Protein AF-A0A258CSS2-F1 (afdb_monomer)

Radius of gyration: 30.96 Å; Cα contacts (8 Å, |Δi|>4): 910; chains: 1; bounding box: 70×62×84 Å

Structure (mmCIF, N/CA/C/O backbone):
data_AF-A0A258CSS2-F1
#
_entry.id   AF-A0A258CSS2-F1
#
loop_
_atom_site.group_PDB
_atom_site.id
_atom_site.type_symbol
_atom_site.label_atom_id
_atom_site.label_alt_id
_atom_site.label_comp_id
_atom_site.label_asym_id
_atom_site.label_entity_id
_atom_site.label_seq_id
_atom_site.pdbx_PDB_ins_code
_atom_site.Cartn_x
_atom_site.Cartn_y
_atom_site.Cartn_z
_atom_site.occupancy
_atom_site.B_iso_or_equiv
_atom_site.auth_seq_id
_atom_site.auth_comp_id
_atom_site.auth_asym_id
_atom_site.auth_atom_id
_atom_site.pdbx_PDB_model_num
ATOM 1 N N . MET A 1 1 ? 14.293 -32.560 -35.846 1.00 70.94 1 MET A N 1
ATOM 2 C CA . MET A 1 1 ? 14.831 -32.670 -34.471 1.00 70.94 1 MET A CA 1
ATOM 3 C C . MET A 1 1 ? 15.710 -31.458 -34.259 1.00 70.94 1 MET A C 1
ATOM 5 O O . MET A 1 1 ? 16.370 -31.095 -35.219 1.00 70.94 1 MET A O 1
ATOM 9 N N . VAL A 1 2 ? 15.662 -30.830 -33.081 1.00 81.44 2 VAL A N 1
ATOM 10 C CA . VAL A 1 2 ? 16.501 -29.658 -32.777 1.00 81.44 2 VAL A CA 1
ATOM 11 C C . VAL A 1 2 ? 17.969 -30.075 -32.801 1.00 81.44 2 VAL A C 1
ATOM 13 O O . VAL A 1 2 ? 18.330 -31.043 -32.127 1.00 81.44 2 VAL A O 1
ATOM 16 N N . ASP A 1 3 ? 18.795 -29.369 -33.570 1.00 87.50 3 ASP A N 1
ATOM 17 C CA . ASP A 1 3 ? 20.240 -29.603 -33.603 1.00 87.50 3 ASP A CA 1
ATOM 18 C C . ASP A 1 3 ? 20.940 -28.924 -32.411 1.00 87.50 3 ASP A C 1
ATOM 20 O O . ASP A 1 3 ? 21.277 -27.738 -32.420 1.00 87.50 3 ASP A O 1
ATOM 24 N N . TRP A 1 4 ? 21.147 -29.698 -31.345 1.00 87.75 4 TRP A N 1
ATOM 25 C CA . TRP A 1 4 ? 21.805 -29.227 -30.125 1.00 87.75 4 TRP A CA 1
ATOM 26 C C . TRP A 1 4 ? 23.306 -28.967 -30.295 1.00 87.75 4 TRP A C 1
ATOM 28 O O . TRP A 1 4 ? 23.859 -28.158 -29.548 1.00 87.75 4 TRP A O 1
ATOM 38 N N . ALA A 1 5 ? 23.965 -29.619 -31.259 1.00 88.94 5 ALA A N 1
ATOM 39 C CA . ALA A 1 5 ? 25.383 -29.394 -31.527 1.00 88.94 5 ALA A CA 1
ATOM 40 C C . ALA A 1 5 ? 25.581 -28.009 -32.151 1.00 88.94 5 ALA A C 1
ATOM 42 O O . ALA A 1 5 ? 26.398 -27.227 -31.662 1.00 88.94 5 ALA A O 1
ATOM 43 N N . LEU A 1 6 ? 24.731 -27.650 -33.120 1.00 88.31 6 LEU A N 1
ATOM 44 C CA . LEU A 1 6 ? 24.719 -26.318 -33.723 1.00 88.31 6 LEU A CA 1
ATOM 45 C C . LEU A 1 6 ? 24.495 -25.205 -32.684 1.00 88.31 6 LEU A C 1
ATOM 47 O O . LEU A 1 6 ? 25.146 -24.156 -32.735 1.00 88.31 6 LEU A O 1
ATOM 51 N N . ILE A 1 7 ? 23.591 -25.427 -31.722 1.00 88.00 7 ILE A N 1
ATOM 52 C CA . ILE A 1 7 ? 23.336 -24.483 -30.622 1.00 88.00 7 ILE A CA 1
ATOM 53 C C . ILE A 1 7 ? 24.583 -24.308 -29.747 1.00 88.00 7 ILE A C 1
ATOM 55 O O . ILE A 1 7 ? 24.944 -23.174 -29.424 1.00 88.00 7 ILE A O 1
ATOM 59 N N . ALA A 1 8 ? 25.249 -25.405 -29.378 1.00 89.88 8 ALA A N 1
ATOM 60 C CA . ALA A 1 8 ? 26.449 -25.365 -28.548 1.00 89.88 8 ALA A CA 1
ATOM 61 C C . ALA A 1 8 ? 27.616 -24.656 -29.257 1.00 89.88 8 ALA A C 1
ATOM 63 O O . ALA A 1 8 ? 28.285 -23.817 -28.652 1.00 89.88 8 ALA A O 1
ATOM 64 N N . GLU A 1 9 ? 27.818 -24.929 -30.547 1.00 91.44 9 GLU A N 1
ATOM 65 C CA . GLU A 1 9 ? 28.856 -24.293 -31.367 1.00 91.44 9 GLU A CA 1
ATOM 66 C C . GLU A 1 9 ? 28.601 -22.793 -31.570 1.00 91.44 9 GLU A C 1
ATOM 68 O O . GLU A 1 9 ? 29.524 -21.979 -31.502 1.00 91.44 9 GLU A O 1
ATOM 73 N N . SER A 1 10 ? 27.336 -22.404 -31.752 1.00 91.62 10 SER A N 1
ATOM 74 C CA . SER A 1 10 ? 26.940 -21.005 -31.965 1.00 91.62 10 SER A CA 1
ATOM 75 C C . SER A 1 10 ? 26.830 -20.196 -30.666 1.00 91.62 10 SER A C 1
ATOM 77 O O . SER A 1 10 ? 26.687 -18.971 -30.711 1.00 91.62 10 SER A O 1
ATOM 79 N 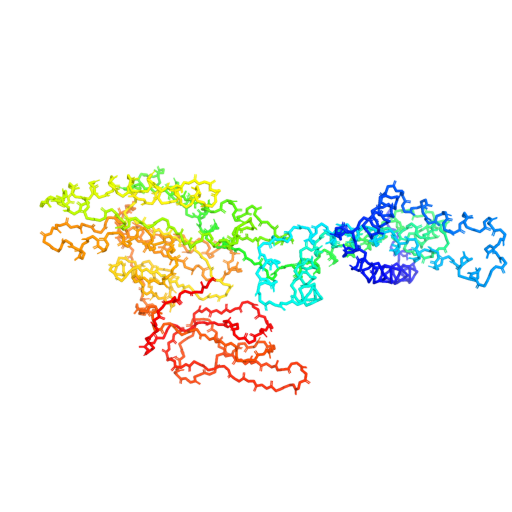N . TRP A 1 11 ? 26.900 -20.839 -29.496 1.00 92.81 11 TRP A N 1
ATOM 80 C CA . TRP A 1 11 ? 26.684 -20.209 -28.189 1.00 92.81 11 TRP A CA 1
ATOM 81 C C . TRP A 1 11 ? 27.532 -18.945 -27.941 1.00 92.81 11 TRP A C 1
ATOM 83 O O . TRP A 1 11 ? 26.968 -17.926 -27.524 1.00 92.81 11 TRP A O 1
ATOM 93 N N . PRO A 1 12 ? 28.847 -18.915 -28.252 1.00 94.25 12 PRO A N 1
ATOM 94 C CA . PRO A 1 12 ? 29.660 -17.711 -28.064 1.00 94.25 12 PRO A CA 1
ATOM 95 C C . PRO A 1 12 ? 29.193 -16.521 -28.916 1.00 94.25 12 PRO A C 1
ATOM 97 O O . PRO A 1 12 ? 29.283 -15.373 -28.474 1.00 94.25 12 PRO A O 1
ATOM 100 N N . LEU A 1 13 ? 28.662 -16.782 -30.118 1.00 93.31 13 LEU A N 1
ATOM 101 C CA . LEU A 1 13 ? 28.122 -15.746 -31.002 1.00 93.31 13 LEU A CA 1
ATOM 102 C C . LEU A 1 13 ? 26.855 -15.129 -30.401 1.00 93.31 13 LEU A C 1
ATOM 104 O O . LEU A 1 13 ? 26.698 -13.905 -30.416 1.00 93.31 13 LEU A O 1
ATOM 108 N N . TYR A 1 14 ? 25.978 -15.952 -29.819 1.00 94.94 14 TYR A N 1
ATOM 109 C CA . TYR A 1 14 ? 24.772 -15.474 -29.139 1.00 94.94 14 TYR A CA 1
ATOM 110 C C . TYR A 1 14 ? 25.089 -14.678 -27.878 1.00 94.94 14 TYR A C 1
ATOM 112 O O . TYR A 1 14 ? 24.485 -13.630 -27.668 1.00 94.94 14 TYR A O 1
ATOM 120 N N . LEU A 1 15 ? 26.072 -15.097 -27.076 1.00 95.06 15 LEU A N 1
ATOM 121 C CA . LEU A 1 15 ? 26.516 -14.314 -25.918 1.00 95.06 15 LEU A CA 1
ATOM 122 C C . LEU A 1 15 ? 27.093 -12.951 -26.326 1.00 95.06 15 LEU A C 1
ATOM 124 O O . LEU A 1 15 ? 26.875 -11.954 -25.634 1.00 95.06 15 LEU A O 1
ATOM 128 N N . ASN A 1 16 ? 27.800 -12.880 -27.458 1.00 95.44 16 ASN A N 1
ATOM 129 C CA . ASN A 1 16 ? 28.275 -11.609 -27.999 1.00 95.44 16 ASN A CA 1
ATOM 130 C C . ASN A 1 16 ? 27.104 -10.722 -28.456 1.00 95.44 16 ASN A C 1
ATOM 132 O O . ASN A 1 16 ? 27.008 -9.574 -28.020 1.00 95.44 16 ASN A O 1
ATOM 136 N N . GLY A 1 17 ? 26.167 -11.272 -29.236 1.00 96.00 17 GLY A N 1
ATOM 137 C CA . GLY A 1 17 ? 24.960 -10.560 -29.666 1.00 96.00 17 GLY A CA 1
ATOM 138 C C . GLY A 1 17 ? 24.104 -10.083 -28.486 1.00 96.00 17 GLY A C 1
ATOM 139 O O . GLY A 1 17 ? 23.606 -8.955 -28.489 1.00 96.00 17 GLY A O 1
ATOM 140 N N . LEU A 1 18 ? 24.001 -10.892 -27.428 1.00 96.00 18 LEU A N 1
ATOM 141 C CA . LEU A 1 18 ? 23.351 -10.536 -26.166 1.00 96.00 18 LEU A CA 1
ATOM 142 C C . LEU A 1 18 ? 24.044 -9.344 -25.507 1.00 96.00 18 LEU A C 1
ATOM 144 O O . LEU A 1 18 ? 23.391 -8.357 -25.176 1.00 96.00 18 LEU A O 1
ATOM 148 N N . LYS A 1 19 ? 25.371 -9.409 -25.353 1.00 96.94 19 LYS A N 1
ATOM 149 C CA . LYS A 1 19 ? 26.171 -8.315 -24.789 1.00 96.94 19 LYS A CA 1
ATOM 150 C C . LYS A 1 19 ? 25.967 -7.019 -25.575 1.00 96.94 19 LYS A C 1
ATOM 152 O O . LYS A 1 19 ? 25.765 -5.973 -24.968 1.00 96.94 19 LYS A O 1
ATOM 157 N N . VAL A 1 20 ? 25.992 -7.087 -26.904 1.00 96.50 20 VAL A N 1
ATOM 158 C CA . VAL A 1 20 ? 25.735 -5.948 -27.798 1.00 96.50 20 VAL A CA 1
ATOM 159 C C . VAL A 1 20 ? 24.340 -5.363 -27.557 1.00 96.50 20 VAL A C 1
ATOM 161 O O . VAL A 1 20 ? 24.218 -4.151 -27.377 1.00 96.50 20 VAL A O 1
ATOM 164 N N . SER A 1 21 ? 23.314 -6.215 -27.481 1.00 96.50 21 SER A N 1
ATOM 165 C CA . SER A 1 21 ? 21.921 -5.809 -27.235 1.00 96.50 21 SER A CA 1
ATOM 166 C C . SER A 1 21 ? 21.770 -5.105 -25.884 1.00 96.50 21 SER A C 1
ATOM 168 O O . SER A 1 21 ? 21.203 -4.017 -25.807 1.00 96.50 21 SER A O 1
ATOM 170 N N . LEU A 1 22 ? 22.336 -5.688 -24.822 1.00 96.38 22 LEU A N 1
ATOM 171 C CA . LEU A 1 22 ? 22.275 -5.142 -23.465 1.00 96.38 22 LEU A CA 1
ATOM 172 C C . LEU A 1 22 ? 23.054 -3.832 -23.330 1.00 96.38 22 LEU A C 1
ATOM 174 O O . LEU A 1 22 ? 22.577 -2.913 -22.670 1.00 96.38 22 LEU A O 1
ATOM 178 N N . ILE A 1 23 ? 24.226 -3.718 -23.968 1.00 97.56 23 ILE A N 1
ATOM 179 C CA . ILE A 1 23 ? 24.985 -2.463 -23.993 1.00 97.56 23 ILE A CA 1
ATOM 180 C C . ILE A 1 23 ? 24.159 -1.385 -24.685 1.00 97.56 23 ILE A C 1
ATOM 182 O O . ILE A 1 23 ? 23.980 -0.327 -24.091 1.00 97.56 23 ILE A O 1
ATOM 186 N N . LEU A 1 24 ? 23.634 -1.659 -25.889 1.00 97.31 24 LEU A N 1
ATOM 187 C CA . LEU A 1 24 ? 22.823 -0.707 -26.650 1.00 97.31 24 LEU A CA 1
ATOM 188 C C . LEU A 1 24 ? 21.601 -0.249 -25.845 1.00 97.31 24 LEU A C 1
ATOM 190 O O . LEU A 1 24 ? 21.369 0.952 -25.717 1.00 97.31 24 LEU A O 1
ATOM 194 N N . MET A 1 25 ? 20.871 -1.192 -25.241 1.00 95.94 25 MET A N 1
ATOM 195 C CA . MET A 1 25 ? 19.752 -0.889 -24.351 1.00 95.94 25 MET A CA 1
ATOM 196 C C . MET A 1 25 ? 20.199 0.015 -23.197 1.00 95.94 25 MET A C 1
ATOM 198 O O . MET A 1 25 ? 19.608 1.073 -22.997 1.00 95.94 25 MET A O 1
ATOM 202 N N . ALA A 1 26 ? 21.245 -0.364 -22.458 1.00 96.50 26 ALA A N 1
ATOM 203 C CA . ALA A 1 26 ? 21.695 0.375 -21.283 1.00 96.50 26 ALA A CA 1
ATOM 204 C C . ALA A 1 26 ? 22.073 1.823 -21.627 1.00 96.50 26 ALA A C 1
ATOM 206 O O . ALA A 1 26 ? 21.590 2.752 -20.979 1.00 96.50 26 ALA A O 1
ATOM 207 N N . ILE A 1 27 ? 22.869 2.038 -22.682 1.00 97.12 27 ILE A N 1
ATOM 208 C CA . ILE A 1 27 ? 23.293 3.390 -23.075 1.00 97.12 27 ILE A CA 1
ATOM 209 C C . ILE A 1 27 ? 22.128 4.243 -23.597 1.00 97.12 27 ILE A C 1
ATOM 211 O O . ILE A 1 27 ? 22.084 5.446 -23.329 1.00 97.12 27 ILE A O 1
ATOM 215 N N . SER A 1 28 ? 21.169 3.648 -24.314 1.00 97.69 28 SER A N 1
ATOM 216 C CA . SER A 1 28 ? 19.998 4.361 -24.836 1.00 97.69 28 SER A CA 1
ATOM 217 C C . SER A 1 28 ? 19.011 4.703 -23.725 1.00 97.69 28 SER A C 1
ATOM 219 O O . SER A 1 28 ? 18.541 5.837 -23.657 1.00 97.69 28 SER A O 1
ATOM 221 N N . VAL A 1 29 ? 18.756 3.773 -22.804 1.00 96.31 29 VAL A N 1
ATOM 222 C CA . VAL A 1 29 ? 17.920 3.996 -21.620 1.00 96.31 29 VAL A CA 1
ATOM 223 C C . VAL A 1 29 ? 18.523 5.089 -20.741 1.00 96.31 29 VAL A C 1
ATOM 225 O O . VAL A 1 29 ? 17.831 6.050 -20.421 1.00 96.31 29 VAL A O 1
ATOM 228 N N . SER A 1 30 ? 19.818 5.022 -20.412 1.00 97.12 30 SER A N 1
ATOM 229 C CA . SER A 1 30 ? 20.465 6.053 -19.590 1.00 97.12 30 SER A CA 1
ATOM 230 C C . SER A 1 30 ? 20.416 7.438 -20.241 1.00 97.12 30 SER A C 1
ATOM 232 O O . SER A 1 30 ? 20.039 8.408 -19.583 1.00 97.12 30 SER A O 1
ATOM 234 N N . ALA A 1 31 ? 20.745 7.542 -21.532 1.00 97.44 31 ALA A N 1
ATOM 235 C CA . ALA A 1 31 ? 20.693 8.814 -22.251 1.00 97.44 31 ALA A CA 1
ATOM 236 C C . ALA A 1 31 ? 19.259 9.360 -22.338 1.00 97.44 31 ALA A C 1
ATOM 238 O O . ALA A 1 31 ? 19.025 10.540 -22.071 1.00 97.44 31 ALA A O 1
ATOM 239 N N . SER A 1 32 ? 18.295 8.494 -22.661 1.00 97.56 32 SER A N 1
ATOM 240 C CA . SER A 1 32 ? 16.892 8.883 -22.776 1.00 97.56 32 SER A CA 1
ATOM 241 C C . SER A 1 32 ? 16.299 9.336 -21.448 1.00 97.56 32 SER A C 1
ATOM 243 O O . SER A 1 32 ? 15.630 10.364 -21.408 1.00 97.56 32 SER A O 1
ATOM 245 N N . PHE A 1 33 ? 16.608 8.646 -20.348 1.00 95.81 33 PHE A N 1
ATOM 246 C CA . PHE A 1 33 ? 16.151 9.020 -19.018 1.00 95.81 33 PHE A CA 1
ATOM 247 C C . PHE A 1 33 ? 16.692 10.396 -18.613 1.00 95.81 33 PHE A C 1
ATOM 249 O O . PHE A 1 33 ? 15.912 11.278 -18.249 1.00 95.81 33 PHE A O 1
ATOM 256 N N . LEU A 1 34 ? 18.004 10.620 -18.763 1.00 96.69 34 LEU A N 1
ATOM 257 C CA . LEU A 1 34 ? 18.642 11.906 -18.453 1.00 96.69 34 LEU A CA 1
ATOM 258 C C . LEU A 1 34 ? 18.058 13.061 -19.273 1.00 96.69 34 LEU A C 1
ATOM 260 O O . LEU A 1 34 ? 17.851 14.148 -18.737 1.00 96.69 34 LEU A O 1
ATOM 264 N N . LEU A 1 35 ? 17.757 12.822 -20.552 1.00 97.62 35 LEU A N 1
ATOM 265 C CA . LEU A 1 35 ? 17.121 13.809 -21.421 1.00 97.62 35 LEU A CA 1
ATOM 266 C C . LEU A 1 35 ? 15.642 14.024 -21.060 1.00 97.62 35 LEU A C 1
ATOM 268 O O . LEU A 1 35 ? 15.139 15.146 -21.112 1.00 97.62 35 LEU A O 1
ATOM 272 N N . SER A 1 36 ? 14.942 12.966 -20.657 1.00 97.56 36 SER A N 1
ATOM 273 C CA . SER A 1 36 ? 13.498 13.004 -20.437 1.00 97.56 36 SER A CA 1
ATOM 274 C C . SER A 1 36 ? 13.079 13.836 -19.228 1.00 97.56 36 SER A C 1
ATOM 276 O O . SER A 1 36 ? 12.019 14.454 -19.279 1.00 97.56 36 SER A O 1
ATOM 278 N N . VAL A 1 37 ? 13.904 13.906 -18.175 1.00 95.12 37 VAL A N 1
ATOM 279 C CA . VAL A 1 37 ? 13.619 14.669 -16.948 1.00 95.12 37 VAL A CA 1
ATOM 280 C C . VAL A 1 37 ? 13.453 16.173 -17.220 1.00 95.12 37 VAL A C 1
ATOM 282 O O . VAL A 1 37 ? 12.381 16.707 -16.919 1.00 95.12 37 VAL A O 1
ATOM 285 N N . PRO A 1 38 ? 14.434 16.894 -17.804 1.00 96.00 38 PRO A N 1
ATOM 286 C CA . PRO A 1 38 ? 14.259 18.311 -18.120 1.00 96.00 38 PRO A CA 1
ATOM 287 C C . PRO A 1 38 ? 13.178 18.542 -19.182 1.00 96.00 38 PRO A C 1
ATOM 289 O O . PRO A 1 38 ? 12.420 19.509 -19.076 1.00 96.00 38 PRO A O 1
ATOM 292 N N . LEU A 1 39 ? 13.045 17.644 -20.166 1.00 97.44 39 LEU A N 1
ATOM 293 C CA . LEU A 1 39 ? 11.984 17.736 -21.169 1.00 97.44 39 LEU A CA 1
ATOM 294 C C . LEU A 1 39 ? 10.593 17.587 -20.545 1.00 97.44 39 LEU A C 1
ATOM 296 O O . LEU A 1 39 ? 9.695 18.340 -20.904 1.00 97.44 39 LEU A O 1
ATOM 300 N N . ALA A 1 40 ? 10.406 16.689 -19.577 1.00 96.19 40 ALA A N 1
ATOM 301 C CA . ALA A 1 40 ? 9.136 16.504 -18.880 1.00 96.19 40 ALA A CA 1
ATOM 302 C C . ALA A 1 40 ? 8.743 17.757 -18.089 1.00 96.19 40 ALA A C 1
ATOM 304 O O . ALA A 1 40 ? 7.594 18.188 -18.162 1.00 96.19 40 ALA A O 1
ATOM 305 N N . ILE A 1 41 ? 9.704 18.395 -17.410 1.00 94.69 41 ILE A N 1
ATOM 306 C CA . ILE A 1 41 ? 9.493 19.676 -16.716 1.00 94.69 41 ILE A CA 1
ATOM 307 C C . ILE A 1 41 ? 9.084 20.770 -17.713 1.00 94.69 41 ILE A C 1
ATOM 309 O O . ILE A 1 41 ? 8.099 21.475 -17.495 1.00 94.69 41 ILE A O 1
ATOM 313 N N . ALA A 1 42 ? 9.798 20.898 -18.836 1.00 96.19 42 ALA A N 1
ATOM 314 C CA . ALA A 1 42 ? 9.450 21.856 -19.886 1.00 96.19 42 ALA A CA 1
ATOM 315 C C . ALA A 1 42 ? 8.066 21.563 -20.493 1.00 96.19 42 ALA A C 1
ATOM 317 O O . ALA A 1 42 ? 7.282 22.477 -20.744 1.00 96.19 42 ALA A O 1
ATOM 318 N N . ARG A 1 43 ? 7.724 20.282 -20.657 1.00 95.94 43 ARG A N 1
ATOM 319 C CA . ARG A 1 43 ? 6.467 19.795 -21.234 1.00 95.94 43 ARG A CA 1
ATOM 320 C C . ARG A 1 43 ? 5.238 20.064 -20.361 1.00 95.94 43 ARG A C 1
ATOM 322 O O . ARG A 1 43 ? 4.136 20.183 -20.909 1.00 95.94 43 ARG A O 1
ATOM 329 N N . VAL A 1 44 ? 5.403 20.148 -19.039 1.00 92.88 44 VAL A N 1
ATOM 330 C CA . VAL A 1 44 ? 4.345 20.549 -18.088 1.00 92.88 44 VAL A CA 1
ATOM 331 C C . VAL A 1 44 ? 4.368 22.041 -17.753 1.00 92.88 44 VAL A C 1
ATOM 333 O O . VAL A 1 44 ? 3.494 22.519 -17.035 1.00 92.88 44 VAL A O 1
ATOM 336 N N . SER A 1 45 ? 5.343 22.789 -18.275 1.00 92.06 45 SER A N 1
ATOM 337 C CA . SER A 1 45 ? 5.443 24.226 -18.045 1.00 92.06 45 SER A CA 1
ATOM 338 C C . SER A 1 45 ? 4.228 24.970 -18.615 1.00 92.06 45 SER A C 1
ATOM 340 O O . SER A 1 45 ? 3.812 24.686 -19.744 1.00 92.06 45 SER A O 1
ATOM 342 N N . PRO A 1 46 ? 3.698 25.980 -17.899 1.00 87.75 46 PRO A N 1
ATOM 343 C CA . PRO A 1 46 ? 2.662 26.855 -18.439 1.00 87.75 46 PRO A CA 1
ATOM 344 C C . PRO A 1 46 ? 3.180 27.741 -19.583 1.00 87.75 46 PRO A C 1
ATOM 346 O O . PRO A 1 46 ? 2.380 28.280 -20.343 1.00 87.75 46 PRO A O 1
ATOM 349 N N . ASN A 1 47 ? 4.503 27.900 -19.738 1.00 93.81 47 ASN A N 1
ATOM 350 C CA . ASN A 1 47 ? 5.074 28.713 -20.808 1.00 93.81 47 ASN A CA 1
ATOM 351 C C . ASN A 1 47 ? 5.002 27.968 -22.160 1.00 93.81 47 ASN A C 1
ATOM 353 O O . ASN A 1 47 ? 5.701 26.962 -22.335 1.00 93.81 47 ASN A O 1
ATOM 357 N N . PRO A 1 48 ? 4.238 28.470 -23.151 1.00 93.56 48 PRO A N 1
ATOM 358 C CA . PRO A 1 48 ? 4.088 27.810 -24.446 1.00 93.56 48 PRO A CA 1
ATOM 359 C C . PRO A 1 48 ? 5.389 27.745 -25.252 1.00 93.56 48 PRO A C 1
ATOM 361 O O . PRO A 1 48 ? 5.531 26.849 -26.078 1.00 93.56 48 PRO A O 1
ATOM 364 N N . LEU A 1 49 ? 6.347 28.649 -25.017 1.00 96.12 49 LEU A N 1
ATOM 365 C CA . LEU A 1 49 ? 7.655 28.611 -25.680 1.00 96.12 49 LEU A CA 1
ATOM 366 C C . LEU A 1 49 ? 8.515 27.433 -25.203 1.00 96.12 49 LEU A C 1
ATOM 368 O O . LEU A 1 49 ? 9.399 27.000 -25.932 1.00 96.12 49 LEU A O 1
ATOM 372 N N . LEU A 1 50 ? 8.246 26.900 -24.006 1.00 94.56 50 LEU A N 1
ATOM 373 C CA . LEU A 1 50 ? 8.918 25.713 -23.475 1.00 94.56 50 LEU A CA 1
ATOM 374 C C . LEU A 1 50 ? 8.124 24.439 -23.771 1.00 94.56 50 LEU A C 1
ATOM 376 O O . LEU A 1 50 ? 8.699 23.438 -24.190 1.00 94.56 50 LEU A O 1
ATOM 380 N N . SER A 1 51 ? 6.801 24.464 -23.592 1.00 95.75 51 SER A N 1
ATOM 381 C CA . SER A 1 51 ? 5.981 23.255 -23.696 1.00 95.75 51 SER A CA 1
ATOM 382 C C . SER A 1 51 ? 5.662 22.843 -25.135 1.00 95.75 51 SER A C 1
ATOM 384 O O . SER A 1 51 ? 5.637 21.642 -25.415 1.00 95.75 51 SER A O 1
ATOM 386 N N . LYS A 1 52 ? 5.455 23.792 -26.064 1.00 96.75 52 LYS A N 1
ATOM 387 C CA . LYS A 1 52 ? 5.100 23.481 -27.462 1.00 96.75 52 LYS A CA 1
ATOM 388 C C . LYS A 1 52 ? 6.230 22.808 -28.249 1.00 96.75 52 LYS A C 1
ATOM 390 O O . LYS A 1 52 ? 5.920 21.840 -28.939 1.00 96.75 52 LYS A O 1
ATOM 395 N N . PRO A 1 53 ? 7.507 23.236 -28.164 1.00 98.00 53 PRO A N 1
ATOM 396 C CA . PRO A 1 53 ? 8.586 22.541 -28.867 1.00 98.00 53 PRO A CA 1
ATOM 397 C C . PRO A 1 53 ? 8.753 21.098 -28.393 1.00 98.00 53 PRO A C 1
ATOM 399 O O . PRO A 1 53 ? 8.884 20.197 -29.218 1.00 98.00 53 PRO A O 1
ATOM 402 N N . VAL A 1 54 ? 8.672 20.863 -27.076 1.00 98.12 54 VAL A N 1
ATOM 403 C CA . VAL A 1 54 ? 8.754 19.505 -26.523 1.00 98.12 54 VAL A CA 1
ATOM 404 C C . VAL A 1 54 ? 7.556 18.674 -26.962 1.00 98.12 54 VAL A C 1
ATOM 406 O O . VAL A 1 54 ? 7.752 17.553 -27.407 1.00 98.12 54 VAL A O 1
ATOM 409 N N . PHE A 1 55 ? 6.339 19.228 -26.918 1.00 97.25 55 PHE A N 1
ATOM 410 C CA . PHE A 1 55 ? 5.146 18.563 -27.446 1.00 97.25 55 PHE A CA 1
ATOM 411 C C . PHE A 1 55 ? 5.295 18.186 -28.924 1.00 97.25 55 PHE A C 1
ATOM 413 O O . PHE A 1 55 ? 4.965 17.068 -29.296 1.00 97.25 55 PHE A O 1
ATOM 420 N N . LEU A 1 56 ? 5.793 19.091 -29.770 1.00 97.94 56 LEU A N 1
ATOM 421 C CA . LEU A 1 56 ? 5.975 18.814 -31.194 1.00 97.94 56 LEU A CA 1
ATOM 422 C C . LEU A 1 56 ? 6.991 17.685 -31.414 1.00 97.94 56 LEU A C 1
ATOM 424 O O . LEU A 1 56 ? 6.725 16.763 -32.182 1.00 97.94 56 LEU A O 1
ATOM 428 N N . TYR A 1 57 ? 8.123 17.731 -30.708 1.00 98.00 57 TYR A N 1
ATOM 429 C CA . TYR A 1 57 ? 9.121 16.663 -30.723 1.00 98.00 57 TYR A CA 1
ATOM 430 C C . TYR A 1 57 ? 8.519 15.321 -30.282 1.00 98.00 57 TYR A C 1
ATOM 432 O O . TYR A 1 57 ? 8.617 14.341 -31.022 1.00 98.00 57 TYR A O 1
ATOM 440 N N . THR A 1 58 ? 7.856 15.267 -29.120 1.00 96.94 58 THR A N 1
ATOM 441 C CA . THR A 1 58 ? 7.292 14.013 -28.606 1.00 96.94 58 THR A CA 1
ATOM 442 C C . THR A 1 58 ? 6.180 13.486 -29.506 1.00 96.94 58 THR A C 1
ATOM 444 O O . THR A 1 58 ? 6.108 12.281 -29.732 1.00 96.94 58 THR A O 1
ATOM 447 N N . TYR A 1 59 ? 5.359 14.368 -30.077 1.00 95.44 59 TYR A N 1
ATOM 448 C CA . TYR A 1 59 ? 4.292 14.014 -31.009 1.00 95.44 59 TYR A CA 1
ATOM 449 C C . TYR A 1 59 ? 4.836 13.380 -32.296 1.00 95.44 59 TYR A C 1
ATOM 451 O O . TYR A 1 59 ? 4.396 12.300 -32.684 1.00 95.44 59 TYR A O 1
ATOM 459 N N . VAL A 1 60 ? 5.829 14.007 -32.935 1.00 97.38 60 VAL A N 1
ATOM 460 C CA . VAL A 1 60 ? 6.418 13.502 -34.187 1.00 97.38 60 VAL A CA 1
ATOM 461 C C . VAL A 1 60 ? 7.167 12.189 -33.963 1.00 97.38 60 VAL A C 1
ATOM 463 O O . VAL A 1 60 ? 6.995 11.238 -34.729 1.00 97.38 60 VAL A O 1
ATOM 466 N N . ILE A 1 61 ? 7.975 12.104 -32.905 1.00 97.06 61 ILE A N 1
ATOM 467 C CA . ILE A 1 61 ? 8.772 10.906 -32.625 1.00 97.06 61 ILE A CA 1
ATOM 468 C C . ILE A 1 61 ? 7.891 9.729 -32.200 1.00 97.06 61 ILE A C 1
ATOM 470 O O . ILE A 1 61 ? 8.090 8.623 -32.688 1.00 97.06 61 ILE A O 1
ATOM 474 N N . ARG A 1 62 ? 6.873 9.933 -31.357 1.00 94.50 62 ARG A N 1
ATOM 475 C CA . ARG A 1 62 ? 5.948 8.844 -30.989 1.00 94.50 62 ARG A CA 1
ATOM 476 C C . ARG A 1 62 ? 4.987 8.467 -32.121 1.00 94.50 62 ARG A C 1
ATOM 478 O O . ARG A 1 62 ? 4.437 7.371 -32.106 1.00 94.50 62 ARG A O 1
ATOM 485 N N . GLY A 1 63 ? 4.775 9.366 -33.084 1.00 93.81 63 GLY A N 1
ATOM 486 C CA . GLY A 1 63 ? 3.947 9.137 -34.270 1.00 93.81 63 GLY A CA 1
ATOM 487 C C . GLY A 1 63 ? 4.670 8.448 -35.432 1.00 93.81 63 GLY A C 1
ATOM 488 O O . GLY A 1 63 ? 4.030 8.136 -36.433 1.00 93.81 63 GLY A O 1
ATOM 489 N N . THR A 1 64 ? 5.984 8.210 -35.334 1.00 95.88 64 THR A N 1
ATOM 490 C CA . THR A 1 64 ? 6.784 7.596 -36.406 1.00 95.88 64 THR A CA 1
ATOM 491 C C . THR A 1 64 ? 7.450 6.297 -35.936 1.00 95.88 64 THR A C 1
ATOM 493 O O . THR A 1 64 ? 7.968 6.247 -34.822 1.00 95.88 64 THR A O 1
ATOM 496 N N . PRO A 1 65 ? 7.480 5.225 -36.754 1.00 96.31 65 PRO A N 1
ATOM 497 C CA . PRO A 1 65 ? 8.124 3.973 -36.358 1.00 96.31 65 PRO A CA 1
ATOM 498 C C . PRO A 1 65 ? 9.630 4.138 -36.115 1.00 96.31 65 PRO A C 1
ATOM 500 O O . PRO A 1 65 ? 10.329 4.744 -36.930 1.00 96.31 65 PRO A O 1
ATOM 503 N N . LEU A 1 66 ? 10.156 3.517 -35.053 1.00 96.44 66 LEU A N 1
ATOM 504 C CA . LEU A 1 66 ? 11.585 3.569 -34.710 1.00 96.44 66 LEU A CA 1
ATOM 505 C C . LEU A 1 66 ? 12.493 3.069 -35.848 1.00 96.44 66 LEU A C 1
ATOM 507 O O . LEU A 1 66 ? 13.542 3.655 -36.094 1.00 96.44 66 LEU A O 1
ATOM 511 N N . LEU A 1 67 ? 12.079 2.038 -36.594 1.00 96.50 67 LEU A N 1
ATOM 512 C CA . LEU A 1 67 ? 12.826 1.560 -37.766 1.00 96.50 67 LEU A CA 1
ATOM 513 C C . LEU A 1 67 ? 12.995 2.660 -38.827 1.00 96.50 67 LEU A C 1
ATOM 515 O O . LEU A 1 67 ? 14.081 2.831 -39.376 1.00 96.50 67 LEU A O 1
ATOM 519 N N . VAL A 1 68 ? 11.937 3.432 -39.090 1.00 97.06 68 VAL A N 1
ATOM 520 C CA . VAL A 1 68 ? 11.985 4.547 -40.047 1.00 97.06 68 VAL A CA 1
ATOM 521 C C . VAL A 1 68 ? 12.896 5.650 -39.517 1.00 97.06 68 VAL A C 1
ATOM 523 O O . VAL A 1 68 ? 13.723 6.158 -40.267 1.00 97.06 68 VAL A O 1
ATOM 526 N N . GLN A 1 69 ? 12.809 5.984 -38.226 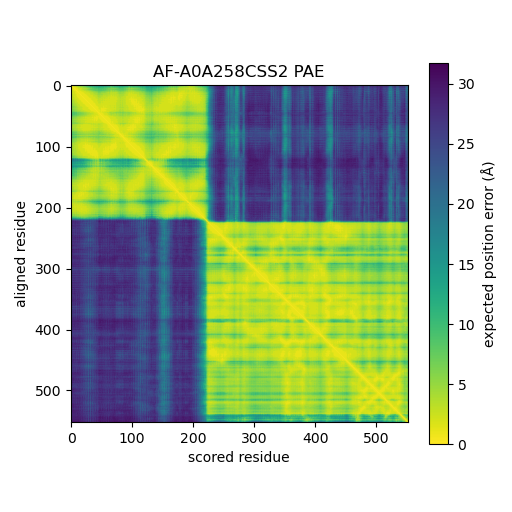1.00 97.31 69 GLN A N 1
ATOM 527 C CA . GLN A 1 69 ? 13.712 6.958 -37.597 1.00 97.31 69 GLN A CA 1
ATOM 528 C C . GLN A 1 69 ? 15.177 6.530 -37.729 1.00 97.31 69 GLN A C 1
ATOM 530 O O . GLN A 1 69 ? 16.025 7.334 -38.113 1.00 97.31 69 GLN A O 1
ATOM 535 N N . LEU A 1 70 ? 15.466 5.252 -37.484 1.00 97.50 70 LEU A N 1
ATOM 536 C CA . LEU A 1 70 ? 16.800 4.687 -37.621 1.00 97.50 70 LEU A CA 1
ATOM 537 C C . LEU A 1 70 ? 17.323 4.787 -39.060 1.00 97.50 70 LEU A C 1
ATOM 539 O O . LEU A 1 70 ? 18.457 5.214 -39.272 1.00 97.50 70 LEU A O 1
ATOM 543 N N . TYR A 1 71 ? 16.501 4.448 -40.054 1.00 97.25 71 TYR A N 1
ATOM 544 C CA . TYR A 1 71 ? 16.865 4.593 -41.466 1.00 97.25 71 TYR A CA 1
ATOM 545 C C . TYR A 1 71 ? 17.064 6.044 -41.881 1.00 97.25 71 TYR A C 1
ATOM 547 O O . TYR A 1 71 ? 18.014 6.343 -42.602 1.00 97.25 71 TYR A O 1
ATOM 555 N N . MET A 1 72 ? 16.219 6.958 -41.411 1.00 96.31 72 MET A N 1
ATOM 556 C CA . MET A 1 72 ? 16.383 8.381 -41.692 1.00 96.31 72 MET A CA 1
ATOM 557 C C . MET A 1 72 ? 17.693 8.914 -41.111 1.00 96.31 72 MET A C 1
ATOM 559 O O . MET A 1 72 ? 18.395 9.653 -41.795 1.00 96.31 72 MET A O 1
ATOM 563 N N . ILE A 1 73 ? 18.062 8.501 -39.897 1.00 96.38 73 ILE A N 1
ATOM 564 C CA . ILE A 1 73 ? 19.318 8.921 -39.265 1.00 96.38 73 ILE A CA 1
ATOM 565 C C . ILE A 1 73 ? 20.531 8.289 -39.958 1.00 96.38 73 ILE A C 1
ATOM 567 O O . ILE A 1 73 ? 21.508 8.987 -40.207 1.00 96.38 73 ILE A O 1
ATOM 571 N N . TYR A 1 74 ? 20.489 6.995 -40.287 1.00 95.62 74 TYR A N 1
ATOM 572 C CA . TYR A 1 74 ? 21.651 6.296 -40.844 1.00 95.62 74 TYR A CA 1
ATOM 573 C C . TYR A 1 74 ? 21.813 6.484 -42.361 1.00 95.62 74 TYR A C 1
ATOM 575 O O . TYR A 1 74 ? 22.886 6.854 -42.830 1.00 95.62 74 TYR A O 1
ATOM 583 N N . PHE A 1 75 ? 20.754 6.261 -43.143 1.00 94.44 75 PHE A N 1
ATOM 584 C CA . PHE A 1 75 ? 20.789 6.354 -44.608 1.00 94.44 75 PHE A CA 1
ATOM 585 C C . PHE A 1 75 ? 20.341 7.721 -45.132 1.00 94.44 75 PHE A C 1
ATOM 587 O O . PHE A 1 75 ? 20.910 8.220 -46.102 1.00 94.44 75 PHE A O 1
ATOM 594 N N . GLY A 1 76 ? 19.323 8.321 -44.508 1.00 94.12 76 GLY A N 1
ATOM 595 C CA . GLY A 1 76 ? 18.740 9.590 -44.952 1.00 94.12 76 GLY A CA 1
ATOM 596 C C . GLY A 1 76 ? 19.693 10.768 -44.765 1.00 94.12 76 GLY A C 1
ATOM 597 O O . GLY A 1 76 ? 19.979 11.488 -45.719 1.00 94.12 76 GLY A O 1
ATOM 598 N N . LEU A 1 77 ? 20.249 10.937 -43.561 1.00 92.75 77 LEU A N 1
ATOM 599 C CA . LEU A 1 77 ? 21.183 12.029 -43.268 1.00 92.75 77 LEU A CA 1
ATOM 600 C C . LEU A 1 77 ? 22.470 11.952 -44.104 1.00 92.75 77 LEU A C 1
ATOM 602 O O . LEU A 1 77 ? 23.022 12.986 -44.474 1.00 92.75 77 LEU A O 1
ATOM 606 N N . ALA A 1 78 ? 22.906 10.745 -44.471 1.00 91.81 78 ALA A N 1
ATOM 607 C CA . ALA A 1 78 ? 24.064 10.531 -45.337 1.00 91.81 78 ALA A CA 1
ATOM 608 C C . ALA A 1 78 ? 23.901 11.118 -46.754 1.00 91.81 78 ALA A C 1
ATOM 610 O O . ALA A 1 78 ? 24.903 11.342 -47.432 1.00 91.81 78 ALA A O 1
ATOM 611 N N . GLN A 1 79 ? 22.671 11.399 -47.204 1.00 94.00 79 GLN A N 1
ATOM 612 C CA . GLN A 1 79 ? 22.420 12.007 -48.517 1.00 94.00 79 GLN A CA 1
ATOM 613 C C . GLN A 1 79 ? 22.806 13.493 -48.569 1.00 94.00 79 GLN A C 1
ATOM 615 O O . GLN A 1 79 ? 23.034 14.034 -49.650 1.00 94.00 79 GLN A O 1
ATOM 620 N N . PHE A 1 80 ? 22.912 14.169 -47.421 1.00 94.44 80 PHE A N 1
ATOM 621 C CA . PHE A 1 80 ? 23.217 15.595 -47.377 1.00 94.44 80 PHE A CA 1
ATOM 622 C C . PHE A 1 80 ? 24.725 15.858 -47.410 1.00 94.44 80 PHE A C 1
ATOM 624 O O . PHE A 1 80 ? 25.465 15.484 -46.502 1.00 94.44 80 PHE A O 1
ATOM 631 N N . GLU A 1 81 ? 25.180 16.556 -48.449 1.00 93.62 81 GLU A N 1
ATOM 632 C CA . GLU A 1 81 ? 26.596 16.880 -48.660 1.00 93.62 81 GLU A CA 1
ATOM 633 C C . GLU A 1 81 ? 27.203 17.714 -47.530 1.00 93.62 81 GLU A C 1
ATOM 635 O O . GLU A 1 81 ? 28.255 17.359 -47.005 1.00 93.62 81 GLU A O 1
ATOM 640 N N . TRP A 1 82 ? 26.479 18.734 -47.060 1.00 95.19 82 TRP A N 1
ATOM 641 C CA . TRP A 1 82 ? 26.930 19.584 -45.956 1.00 95.19 82 TRP A CA 1
ATOM 642 C C . TRP A 1 82 ? 27.219 18.790 -44.673 1.00 95.19 82 TRP A C 1
ATOM 644 O O . TRP A 1 82 ? 28.097 19.168 -43.900 1.00 95.19 82 TRP A O 1
ATOM 654 N N . LEU A 1 83 ? 26.505 17.680 -44.433 1.00 93.50 83 LEU A N 1
ATOM 655 C CA . LEU A 1 83 ? 26.755 16.824 -43.276 1.00 93.50 83 LEU A CA 1
ATOM 656 C C . LEU A 1 83 ? 27.978 15.937 -43.509 1.00 93.50 83 LEU A C 1
ATOM 658 O O . LEU A 1 83 ? 28.778 15.780 -42.587 1.00 93.50 83 LEU A O 1
ATOM 662 N N . ARG A 1 84 ? 28.144 15.394 -44.723 1.00 93.75 84 ARG A N 1
ATOM 663 C CA . ARG A 1 84 ? 29.295 14.557 -45.106 1.00 93.75 84 ARG A CA 1
ATOM 664 C C . ARG A 1 84 ? 30.625 15.305 -45.014 1.00 93.75 84 ARG A C 1
ATOM 666 O O . ARG A 1 84 ? 31.638 14.701 -44.674 1.00 93.75 84 ARG A O 1
ATOM 673 N N . GLU A 1 85 ? 30.612 16.603 -45.286 1.00 94.69 85 GLU A N 1
ATOM 674 C CA . GLU A 1 85 ? 31.793 17.470 -45.195 1.00 94.69 85 GLU A CA 1
ATOM 675 C C . GLU A 1 85 ? 32.008 18.051 -43.789 1.00 94.69 85 GLU A C 1
ATOM 677 O O . GLU A 1 85 ? 33.058 18.622 -43.494 1.00 94.69 85 GLU A O 1
ATOM 682 N N . SER A 1 86 ? 31.033 17.894 -42.890 1.00 95.50 86 SER A N 1
ATOM 683 C CA . SER A 1 86 ? 31.115 18.428 -41.532 1.00 95.50 86 SER A CA 1
ATOM 684 C C . SER A 1 86 ? 32.018 17.597 -40.614 1.00 95.50 86 SER A C 1
ATOM 686 O O . SER A 1 86 ? 32.193 16.386 -40.778 1.00 95.50 86 SER A O 1
ATOM 688 N N . ALA A 1 87 ? 32.480 18.225 -39.530 1.00 94.94 87 ALA A N 1
ATOM 689 C CA . ALA A 1 87 ? 33.198 17.543 -38.452 1.00 94.94 87 ALA A CA 1
ATOM 690 C C . ALA A 1 87 ? 32.369 16.451 -37.741 1.00 94.94 87 ALA A C 1
ATOM 692 O O . ALA A 1 87 ? 32.936 15.609 -37.047 1.00 94.94 87 ALA A O 1
ATOM 693 N N . ALA A 1 88 ? 31.040 16.439 -37.906 1.00 93.62 88 ALA A N 1
ATOM 694 C CA . ALA A 1 88 ? 30.158 15.437 -37.311 1.00 93.62 88 ALA A CA 1
ATOM 695 C C . ALA A 1 88 ? 30.054 14.150 -38.150 1.00 93.62 88 ALA A C 1
ATOM 697 O O . ALA A 1 88 ? 29.583 13.130 -37.643 1.00 93.62 88 ALA A O 1
ATOM 698 N N . TRP A 1 89 ? 30.511 14.155 -39.409 1.00 95.00 89 TRP A N 1
ATOM 699 C CA . TRP A 1 89 ? 30.399 13.002 -40.306 1.00 95.00 89 TRP A CA 1
ATOM 700 C C . TRP A 1 89 ? 30.950 11.682 -39.739 1.00 95.00 89 TRP A C 1
ATOM 702 O O . TRP A 1 89 ? 30.284 10.659 -39.912 1.00 95.00 89 TRP A O 1
ATOM 712 N N . PRO A 1 90 ? 32.090 11.648 -39.010 1.00 95.44 90 PRO A N 1
ATOM 713 C CA . PRO A 1 90 ? 32.583 10.417 -38.390 1.00 95.44 90 PRO A CA 1
ATOM 714 C C . PRO A 1 90 ? 31.577 9.745 -37.444 1.00 95.44 90 PRO A C 1
ATOM 716 O O . PRO A 1 90 ? 31.588 8.520 -37.327 1.00 95.44 90 PRO A O 1
ATOM 719 N N . LEU A 1 91 ? 30.694 10.524 -36.809 1.00 94.56 91 LEU A N 1
ATOM 720 C CA . LEU A 1 91 ? 29.615 10.013 -35.966 1.00 94.56 91 LEU A CA 1
ATOM 721 C C . LEU A 1 91 ? 28.459 9.482 -36.823 1.00 94.56 91 LEU A C 1
ATOM 723 O O . LEU A 1 91 ? 28.052 8.340 -36.657 1.00 94.56 91 LEU A O 1
ATOM 727 N N . PHE A 1 92 ? 27.972 10.263 -37.791 1.00 93.94 92 PHE A N 1
ATOM 728 C CA . PHE A 1 92 ? 26.791 9.901 -38.593 1.00 93.94 92 PHE A CA 1
ATOM 729 C C . PHE A 1 92 ? 27.030 8.794 -39.631 1.00 93.94 92 PHE A C 1
ATOM 731 O O . PHE A 1 92 ? 26.083 8.146 -40.068 1.00 93.94 92 PHE A O 1
ATOM 738 N N . ARG A 1 93 ? 28.287 8.509 -39.989 1.00 93.19 93 ARG A N 1
ATOM 739 C CA . ARG A 1 93 ? 28.638 7.307 -40.767 1.00 93.19 93 ARG A CA 1
ATOM 740 C C . ARG A 1 93 ? 28.740 6.038 -39.913 1.00 93.19 93 ARG A C 1
ATOM 742 O O . ARG A 1 93 ? 28.832 4.939 -40.459 1.00 93.19 93 ARG A O 1
ATOM 749 N N . ASN A 1 94 ? 28.796 6.173 -38.586 1.00 95.69 94 ASN A N 1
ATOM 750 C CA . ASN A 1 94 ? 28.959 5.061 -37.661 1.00 95.69 94 ASN A CA 1
ATOM 751 C C . ASN A 1 94 ? 27.585 4.501 -37.257 1.00 95.69 94 ASN A C 1
ATOM 753 O O . ASN A 1 94 ? 26.780 5.180 -36.621 1.00 95.69 94 ASN A O 1
ATOM 757 N N . ALA A 1 95 ? 27.338 3.232 -37.589 1.00 95.19 95 ALA A N 1
ATOM 758 C CA . ALA A 1 95 ? 26.073 2.556 -37.304 1.00 95.19 95 ALA A CA 1
ATOM 759 C C . ALA A 1 95 ? 25.696 2.560 -35.814 1.00 95.19 95 ALA A C 1
ATOM 761 O O . ALA A 1 95 ? 24.529 2.758 -35.483 1.00 95.19 95 ALA A O 1
ATOM 762 N N . TRP A 1 96 ? 26.673 2.389 -34.916 1.00 96.81 96 TRP A N 1
ATOM 763 C CA . TRP A 1 96 ? 26.448 2.394 -33.469 1.00 96.81 96 TRP A CA 1
ATOM 764 C C . TRP A 1 96 ? 25.961 3.740 -32.964 1.00 96.81 96 TRP A C 1
ATOM 766 O O . TRP A 1 96 ? 25.014 3.788 -32.182 1.00 96.81 96 TRP A O 1
ATOM 776 N N . PHE A 1 97 ? 26.577 4.828 -33.428 1.00 96.75 97 PHE A N 1
ATOM 777 C CA . PHE A 1 97 ? 26.144 6.168 -33.055 1.00 96.75 97 PHE A CA 1
ATOM 778 C C . PHE A 1 97 ? 24.723 6.442 -33.558 1.00 96.75 97 PHE A C 1
ATOM 780 O O . PHE A 1 97 ? 23.883 6.899 -32.788 1.00 96.75 97 PHE A O 1
ATOM 787 N N . CYS A 1 98 ? 24.428 6.101 -34.815 1.00 97.38 98 CYS A N 1
ATOM 788 C CA . CYS A 1 98 ? 23.102 6.302 -35.398 1.00 97.38 98 CYS A CA 1
ATOM 789 C C . CYS A 1 98 ? 22.017 5.469 -34.701 1.00 97.38 98 CYS A C 1
ATOM 791 O O . CYS A 1 98 ? 20.935 5.991 -34.430 1.00 97.38 98 CYS A O 1
ATOM 793 N N . ALA A 1 99 ? 22.307 4.208 -34.360 1.00 97.62 99 ALA A N 1
ATOM 794 C CA . ALA A 1 99 ? 21.396 3.364 -33.594 1.00 97.62 99 ALA A CA 1
ATOM 795 C C . ALA A 1 99 ? 21.169 3.912 -32.185 1.00 97.62 99 ALA A C 1
ATOM 797 O O . ALA A 1 99 ? 20.027 4.141 -31.800 1.00 97.62 99 ALA A O 1
ATOM 798 N N . TRP A 1 100 ? 22.235 4.205 -31.439 1.00 97.56 100 TRP A N 1
ATOM 799 C CA . TRP A 1 100 ? 22.108 4.800 -30.111 1.00 97.56 100 TRP A CA 1
ATOM 800 C C . TRP A 1 100 ? 21.290 6.096 -30.143 1.00 97.56 100 TRP A C 1
ATOM 802 O O . TRP A 1 100 ? 20.379 6.247 -29.330 1.00 97.56 100 TRP A O 1
ATOM 812 N N . LEU A 1 101 ? 21.567 6.990 -31.099 1.00 97.81 101 LEU A N 1
ATOM 813 C CA . LEU A 1 101 ? 20.879 8.271 -31.239 1.00 97.81 101 LEU A CA 1
ATOM 814 C C . LEU A 1 101 ? 19.387 8.082 -31.535 1.00 97.81 101 LEU A C 1
ATOM 816 O O . LEU A 1 101 ? 18.556 8.692 -30.864 1.00 97.81 101 LEU A O 1
ATOM 820 N N . ALA A 1 102 ? 19.037 7.218 -32.494 1.00 98.00 102 ALA A N 1
ATOM 821 C CA . ALA A 1 102 ? 17.645 6.923 -32.828 1.00 98.00 102 AL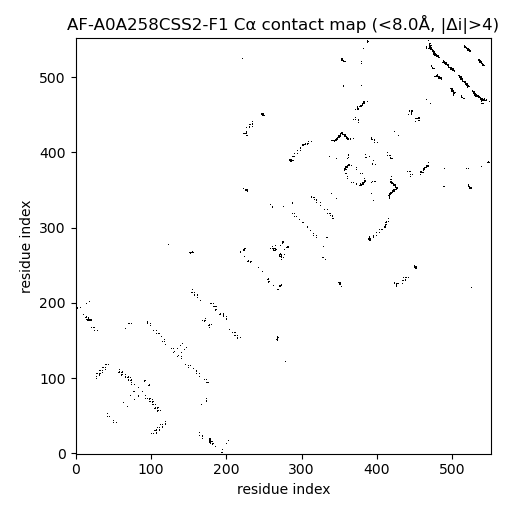A A CA 1
ATOM 822 C C . ALA A 1 102 ? 16.881 6.380 -31.611 1.00 98.00 102 ALA A C 1
ATOM 824 O O . ALA A 1 102 ? 15.807 6.870 -31.273 1.00 98.00 102 ALA A O 1
ATOM 825 N N . PHE A 1 103 ? 17.470 5.411 -30.910 1.00 98.00 103 PHE A N 1
ATOM 826 C CA . PHE A 1 103 ? 16.859 4.764 -29.753 1.00 98.00 103 PHE A CA 1
ATOM 827 C C . PHE A 1 103 ? 16.746 5.713 -28.559 1.00 98.00 103 PHE A C 1
ATOM 829 O O . PHE A 1 103 ? 15.710 5.752 -27.901 1.00 98.00 103 PHE A O 1
ATOM 836 N N . ALA A 1 104 ? 17.786 6.507 -28.291 1.00 98.00 104 ALA A N 1
ATOM 837 C CA . ALA A 1 104 ? 17.787 7.481 -27.207 1.00 98.00 104 ALA A CA 1
ATOM 838 C C . ALA A 1 104 ? 16.729 8.567 -27.437 1.00 98.00 104 ALA A C 1
ATOM 840 O O . ALA A 1 104 ? 15.986 8.889 -26.515 1.00 98.00 104 ALA A O 1
ATOM 841 N N . LEU A 1 105 ? 16.617 9.097 -28.662 1.00 98.06 105 LEU A N 1
ATOM 842 C CA . LEU A 1 105 ? 15.598 10.092 -29.009 1.00 98.06 105 LEU A CA 1
ATOM 843 C C . LEU A 1 105 ? 14.186 9.504 -28.987 1.00 98.06 105 LEU A C 1
ATOM 845 O O . LEU A 1 105 ? 13.260 10.193 -28.566 1.00 98.06 105 LEU A O 1
ATOM 849 N N . ASN A 1 106 ? 14.008 8.255 -29.411 1.00 98.06 106 ASN A N 1
ATOM 850 C CA . ASN A 1 106 ? 12.710 7.591 -29.375 1.00 98.06 106 ASN A CA 1
ATOM 851 C C . ASN A 1 106 ? 12.245 7.334 -27.937 1.00 98.06 106 ASN A C 1
ATOM 853 O O . ASN A 1 106 ? 11.214 7.864 -27.522 1.00 98.06 106 ASN A O 1
ATOM 857 N N . SER A 1 107 ? 13.068 6.640 -27.149 1.00 97.19 107 SER A N 1
ATOM 858 C CA . SER A 1 107 ? 12.802 6.347 -25.736 1.00 97.19 107 SER A CA 1
ATOM 859 C C . SER A 1 107 ? 12.630 7.625 -24.908 1.00 97.19 107 SER A C 1
ATOM 861 O O . SER A 1 107 ? 11.780 7.691 -24.018 1.00 97.19 107 SER A O 1
ATOM 863 N N . ALA A 1 108 ? 13.378 8.694 -25.219 1.00 98.31 108 ALA A N 1
ATOM 864 C CA . ALA A 1 108 ? 13.237 9.971 -24.519 1.00 98.31 108 ALA A CA 1
ATOM 865 C C . ALA A 1 108 ? 11.855 10.581 -24.753 1.00 98.31 108 ALA A C 1
ATOM 867 O O . ALA A 1 108 ? 11.261 11.095 -23.811 1.00 98.31 108 ALA A O 1
ATOM 868 N N . ALA A 1 109 ? 11.304 10.477 -25.964 1.00 97.75 109 ALA A N 1
ATOM 869 C CA . ALA A 1 109 ? 9.981 11.006 -26.267 1.00 97.75 109 ALA A CA 1
ATOM 870 C C . ALA A 1 109 ? 8.868 10.280 -25.494 1.00 97.75 109 ALA A C 1
ATOM 872 O O . ALA A 1 109 ? 7.971 10.936 -24.953 1.00 97.75 109 ALA A O 1
ATOM 873 N N . TYR A 1 110 ? 8.929 8.946 -25.404 1.00 96.12 110 TYR A N 1
ATOM 874 C CA . TYR A 1 110 ? 7.989 8.160 -24.597 1.00 96.12 110 TYR A CA 1
ATOM 875 C C . TYR A 1 110 ? 8.170 8.446 -23.103 1.00 96.12 110 TYR A C 1
ATOM 877 O O . TYR A 1 110 ? 7.205 8.821 -22.433 1.00 96.12 110 TYR A O 1
ATOM 885 N N . THR A 1 111 ? 9.405 8.388 -22.598 1.00 96.38 111 THR A N 1
ATOM 886 C CA . THR A 1 111 ? 9.720 8.638 -21.182 1.00 96.38 111 THR A CA 1
ATOM 887 C C . THR A 1 111 ? 9.344 10.060 -20.748 1.00 96.38 111 THR A C 1
ATOM 889 O O . THR A 1 111 ? 8.807 10.248 -19.657 1.00 96.38 111 THR A O 1
ATOM 892 N N . THR A 1 112 ? 9.537 11.071 -21.603 1.00 97.75 112 THR A N 1
ATOM 893 C CA . THR A 1 112 ? 9.112 12.455 -21.337 1.00 97.75 112 THR A CA 1
ATOM 894 C C . THR A 1 112 ? 7.611 12.555 -21.127 1.00 97.75 112 THR A C 1
ATOM 896 O O . THR A 1 112 ? 7.183 13.235 -20.199 1.00 97.75 112 THR A O 1
ATOM 899 N N . GLU A 1 113 ? 6.797 11.904 -21.958 1.00 94.69 113 GLU A N 1
ATOM 900 C CA . GLU A 1 113 ? 5.340 11.958 -21.806 1.00 94.69 113 GLU A CA 1
ATOM 901 C C . GLU A 1 113 ? 4.858 11.143 -20.600 1.00 94.69 113 GLU A C 1
ATOM 903 O O . GLU A 1 113 ? 3.923 11.577 -19.927 1.00 94.69 113 GLU A O 1
ATOM 908 N N . ILE A 1 114 ? 5.530 10.035 -20.268 1.00 89.25 114 ILE A N 1
ATOM 909 C CA . ILE A 1 114 ? 5.281 9.277 -19.032 1.00 89.25 114 ILE A CA 1
ATOM 910 C C . ILE A 1 114 ? 5.539 10.169 -17.807 1.00 89.25 114 ILE A C 1
ATOM 912 O O . ILE A 1 114 ? 4.646 10.371 -16.982 1.00 89.25 114 ILE A O 1
ATOM 916 N N . LEU A 1 115 ? 6.731 10.768 -17.708 1.00 89.81 115 LEU A N 1
ATOM 917 C CA . LEU A 1 115 ? 7.099 11.650 -16.595 1.00 89.81 115 LEU A CA 1
ATOM 918 C C . LEU A 1 115 ? 6.235 12.918 -16.553 1.00 89.81 115 LEU A C 1
ATOM 920 O O . LEU A 1 115 ? 5.832 13.350 -15.477 1.00 89.81 115 LEU A O 1
ATOM 924 N N . ALA A 1 116 ? 5.908 13.510 -17.704 1.00 90.69 116 ALA A N 1
ATOM 925 C CA . ALA A 1 116 ? 5.030 14.675 -17.777 1.00 90.69 116 ALA A CA 1
ATOM 926 C C . ALA A 1 116 ? 3.596 14.338 -17.341 1.00 90.69 116 ALA A C 1
ATOM 928 O O . ALA A 1 116 ? 2.967 15.135 -16.647 1.00 90.69 116 ALA A O 1
ATOM 929 N N . GLY A 1 117 ? 3.080 13.162 -17.712 1.00 81.50 117 GLY A N 1
ATOM 930 C CA . GLY A 1 117 ? 1.805 12.645 -17.216 1.00 81.50 117 GLY A CA 1
ATOM 931 C C . GLY A 1 117 ? 1.817 12.502 -15.695 1.00 81.50 117 GLY A C 1
ATOM 932 O O . GLY A 1 117 ? 0.954 13.066 -15.022 1.00 81.50 117 GLY A O 1
ATOM 933 N N . ALA A 1 118 ? 2.855 11.861 -15.152 1.00 79.88 118 ALA A N 1
ATOM 934 C CA . ALA A 1 118 ? 3.032 11.699 -13.712 1.00 79.88 118 ALA A CA 1
ATOM 935 C C . ALA A 1 118 ? 3.157 13.043 -12.971 1.00 79.88 118 ALA A C 1
ATOM 937 O O . ALA A 1 118 ? 2.608 13.189 -11.880 1.00 79.88 118 ALA A O 1
ATOM 938 N N . LEU A 1 119 ? 3.839 14.040 -13.546 1.00 82.69 119 LEU A N 1
ATOM 939 C CA . LEU A 1 119 ? 3.964 15.385 -12.972 1.00 82.69 119 LEU A CA 1
ATOM 940 C C . LEU A 1 119 ? 2.619 16.129 -12.931 1.00 82.69 119 LEU A C 1
ATOM 942 O O . LEU A 1 119 ? 2.315 16.747 -11.912 1.00 82.69 119 LEU A O 1
ATOM 946 N N . ARG A 1 120 ? 1.803 16.043 -13.995 1.00 82.75 120 ARG A N 1
ATOM 947 C CA . ARG A 1 120 ? 0.478 16.698 -14.076 1.00 82.75 120 ARG A CA 1
ATOM 948 C C . ARG A 1 120 ? -0.535 16.151 -13.077 1.00 82.75 120 ARG A C 1
ATOM 950 O O . ARG A 1 120 ? -1.422 16.885 -12.669 1.00 82.75 120 ARG A O 1
ATOM 957 N N . GLN A 1 121 ? -0.405 14.884 -12.700 1.00 68.75 121 GLN A N 1
ATOM 958 C CA . GLN A 1 121 ? -1.283 14.233 -11.726 1.00 68.75 121 GLN A CA 1
ATOM 959 C C . GLN A 1 121 ? -0.962 14.607 -10.268 1.00 68.75 121 GLN A C 1
ATOM 961 O O . GLN A 1 121 ? -1.588 14.076 -9.358 1.00 68.75 121 GLN A O 1
ATOM 966 N N . THR A 1 122 ? 0.013 15.488 -10.014 1.00 64.88 122 THR A N 1
ATOM 967 C CA . THR A 1 122 ? 0.294 15.947 -8.645 1.00 64.88 122 THR A CA 1
ATOM 968 C C . THR A 1 122 ? -0.824 16.887 -8.175 1.00 64.88 122 THR A C 1
ATOM 970 O O . THR A 1 122 ? -1.073 17.877 -8.867 1.00 64.88 122 THR A O 1
ATOM 973 N N . PRO A 1 123 ? -1.472 16.637 -7.020 1.00 61.22 123 PRO A N 1
ATOM 974 C CA . PRO A 1 123 ? -2.528 17.506 -6.509 1.00 61.22 123 PRO A CA 1
ATOM 975 C C . PRO A 1 123 ? -2.047 18.951 -6.323 1.00 61.22 123 PRO A C 1
ATOM 977 O O . PRO A 1 123 ? -0.984 19.195 -5.749 1.00 61.22 123 PRO A O 1
ATOM 980 N N . ASN A 1 124 ? -2.850 19.927 -6.762 1.00 66.62 124 ASN A N 1
ATOM 981 C CA . ASN A 1 124 ? -2.504 21.350 -6.637 1.00 66.62 124 ASN A CA 1
ATOM 982 C C . ASN A 1 124 ? -2.288 21.772 -5.171 1.00 66.62 124 ASN A C 1
ATOM 984 O O . ASN A 1 124 ? -1.417 22.600 -4.904 1.00 66.62 124 ASN A O 1
ATOM 988 N N . GLY A 1 125 ? -2.986 21.132 -4.225 1.00 65.19 125 GLY A N 1
ATOM 989 C CA . GLY A 1 125 ? -2.830 21.370 -2.787 1.00 65.19 125 GLY A CA 1
ATOM 990 C C . GLY A 1 125 ? -1.414 21.103 -2.257 1.00 65.19 125 GLY A C 1
ATOM 991 O O . GLY A 1 125 ? -0.940 21.850 -1.405 1.00 65.19 125 GLY A O 1
ATOM 992 N N . GLU A 1 126 ? -0.677 20.124 -2.804 1.00 64.31 126 GLU A N 1
ATOM 993 C CA . GLU A 1 126 ? 0.730 19.888 -2.423 1.00 64.31 126 GLU A CA 1
ATOM 994 C C . GLU A 1 126 ? 1.631 21.060 -2.844 1.00 64.31 126 GLU A C 1
ATOM 996 O O . GLU A 1 126 ? 2.557 21.450 -2.129 1.00 64.31 126 GLU A O 1
ATOM 1001 N N . LEU A 1 127 ? 1.348 21.647 -4.010 1.00 71.75 127 LEU A N 1
ATOM 1002 C CA . LEU A 1 127 ? 2.097 22.779 -4.554 1.00 71.75 127 LEU A CA 1
ATOM 1003 C C . LEU A 1 127 ? 1.764 24.078 -3.826 1.00 71.75 127 LEU A C 1
ATOM 1005 O O . LEU A 1 127 ? 2.658 24.889 -3.583 1.00 71.75 127 LEU A O 1
ATOM 1009 N N . GLU A 1 128 ? 0.498 24.272 -3.472 1.00 74.62 128 GLU A N 1
ATOM 1010 C CA . GLU A 1 128 ? 0.022 25.416 -2.698 1.00 74.62 128 GLU A CA 1
ATOM 1011 C C . GLU A 1 128 ? 0.559 25.374 -1.265 1.00 74.62 128 GLU A C 1
ATOM 1013 O O . GLU A 1 128 ? 1.123 26.366 -0.807 1.00 74.62 128 GLU A O 1
ATOM 1018 N N . ALA A 1 129 ? 0.528 24.214 -0.599 1.00 69.81 129 ALA A N 1
ATOM 1019 C CA . ALA A 1 129 ? 1.127 24.030 0.723 1.00 69.81 129 ALA A CA 1
ATOM 1020 C C . ALA A 1 129 ? 2.642 24.291 0.710 1.00 69.81 129 ALA A C 1
ATOM 1022 O O . ALA A 1 129 ? 3.165 25.017 1.556 1.00 69.81 129 ALA A O 1
ATOM 1023 N N . ALA A 1 130 ? 3.357 23.762 -0.288 1.00 72.94 130 ALA A N 1
ATOM 1024 C CA . ALA A 1 130 ? 4.794 23.976 -0.417 1.00 72.94 130 ALA A CA 1
ATOM 1025 C C . ALA A 1 130 ? 5.155 25.457 -0.648 1.00 72.94 130 ALA A C 1
ATOM 1027 O O . ALA A 1 130 ? 6.135 25.949 -0.082 1.00 72.94 130 ALA A O 1
ATOM 1028 N N . ARG A 1 131 ? 4.354 26.184 -1.441 1.00 80.00 131 ARG A N 1
ATOM 1029 C CA . ARG A 1 131 ? 4.520 27.632 -1.656 1.00 80.00 131 ARG A CA 1
ATOM 1030 C C . ARG A 1 131 ? 4.200 28.443 -0.400 1.00 80.00 131 ARG A C 1
ATOM 1032 O O . ARG A 1 131 ? 4.949 29.367 -0.096 1.00 80.00 131 ARG A O 1
ATOM 1039 N N . SER A 1 132 ? 3.162 28.077 0.352 1.00 80.88 132 SER A N 1
ATOM 1040 C CA . SER A 1 132 ? 2.796 28.723 1.625 1.00 80.88 132 SER A CA 1
ATOM 1041 C C . SER A 1 132 ? 3.870 28.564 2.705 1.00 80.88 132 SER A C 1
ATOM 1043 O O . SER A 1 132 ? 4.040 29.444 3.542 1.00 80.88 132 SER A O 1
ATOM 1045 N N . LEU A 1 133 ? 4.658 27.486 2.644 1.00 80.56 133 LEU A N 1
ATOM 1046 C CA . LEU A 1 133 ? 5.847 27.273 3.479 1.00 80.56 133 LEU A CA 1
ATOM 1047 C C . LEU A 1 133 ? 7.100 28.022 2.976 1.00 80.56 133 LEU A C 1
ATOM 1049 O O . LEU A 1 133 ? 8.192 27.828 3.509 1.00 80.56 133 LEU A O 1
ATOM 1053 N N . GLY A 1 134 ? 6.976 28.853 1.935 1.00 89.00 134 GLY A N 1
ATOM 1054 C CA . GLY A 1 134 ? 8.072 29.653 1.384 1.00 89.00 134 GLY A CA 1
ATOM 1055 C C . GLY A 1 134 ? 9.094 28.861 0.562 1.00 89.00 134 GLY A C 1
ATOM 1056 O O . GLY A 1 134 ? 10.198 29.352 0.317 1.00 89.00 134 GLY A O 1
ATOM 1057 N N . LEU A 1 135 ? 8.776 27.635 0.123 1.00 87.44 135 LEU A N 1
ATOM 1058 C CA . LEU A 1 135 ? 9.697 26.847 -0.697 1.00 87.44 135 LEU A CA 1
ATOM 1059 C C . LEU A 1 135 ? 9.835 27.449 -2.100 1.00 87.44 135 LEU A C 1
ATOM 1061 O O . LEU A 1 135 ? 8.855 27.709 -2.797 1.00 87.44 135 LEU A O 1
ATOM 1065 N N . SER A 1 136 ? 11.079 27.601 -2.558 1.00 89.56 136 SER A N 1
ATOM 1066 C CA . SER A 1 136 ? 11.362 28.023 -3.931 1.00 89.56 136 SER A CA 1
ATOM 1067 C C . SER A 1 136 ? 10.912 26.966 -4.944 1.00 89.56 136 SER A C 1
ATOM 1069 O O . SER A 1 136 ? 10.979 25.766 -4.671 1.00 89.56 136 SER A O 1
ATOM 1071 N N . THR A 1 137 ? 10.536 27.383 -6.157 1.00 83.06 137 THR A N 1
ATOM 1072 C CA . THR A 1 137 ? 10.113 26.475 -7.241 1.00 83.06 137 THR A CA 1
ATOM 1073 C C . THR A 1 137 ? 11.121 25.350 -7.484 1.00 83.06 137 THR A C 1
ATOM 1075 O O . THR A 1 137 ? 10.738 24.195 -7.636 1.00 83.06 137 THR A O 1
ATOM 1078 N N . PHE A 1 138 ? 12.422 25.651 -7.432 1.00 85.62 138 PHE A N 1
ATOM 1079 C CA . PHE A 1 138 ? 13.471 24.636 -7.546 1.00 85.62 138 PHE A CA 1
ATOM 1080 C C . PHE A 1 138 ? 13.420 23.597 -6.413 1.00 85.62 138 PHE A C 1
ATOM 1082 O O . PHE A 1 138 ? 13.584 22.402 -6.655 1.00 85.62 138 PHE A O 1
ATOM 1089 N N . SER A 1 139 ? 13.157 24.031 -5.177 1.00 81.88 139 SER A N 1
ATOM 1090 C CA . SER A 1 139 ? 13.028 23.135 -4.022 1.00 81.88 139 SER A CA 1
ATOM 1091 C C . SER A 1 139 ? 11.794 22.246 -4.132 1.00 81.88 139 SER A C 1
ATOM 1093 O O . SER A 1 139 ? 11.891 21.054 -3.850 1.00 81.88 139 SER A O 1
ATOM 1095 N N . ILE A 1 140 ? 10.675 22.799 -4.606 1.00 83.50 140 ILE A N 1
ATOM 1096 C CA . ILE A 1 140 ? 9.438 22.052 -4.867 1.00 83.50 140 ILE A CA 1
ATOM 1097 C C . ILE A 1 140 ? 9.690 20.969 -5.920 1.00 83.50 140 ILE A C 1
ATOM 1099 O O . ILE A 1 140 ? 9.388 19.799 -5.689 1.00 83.50 140 ILE A O 1
ATOM 1103 N N . TYR A 1 141 ? 10.325 21.322 -7.042 1.00 85.56 141 TYR A N 1
ATOM 1104 C CA . TYR A 1 141 ? 10.635 20.349 -8.089 1.00 85.56 141 TYR A CA 1
ATOM 1105 C C . TYR A 1 141 ? 11.600 19.263 -7.613 1.00 85.56 141 TYR A C 1
ATOM 1107 O O . TYR A 1 141 ? 11.336 18.080 -7.803 1.00 85.56 141 TYR A O 1
ATOM 1115 N N . ARG A 1 142 ? 12.695 19.643 -6.950 1.00 84.12 142 ARG A N 1
ATOM 1116 C CA . ARG A 1 142 ? 13.745 18.705 -6.535 1.00 84.12 142 ARG A CA 1
ATOM 1117 C C . ARG A 1 142 ? 13.334 17.792 -5.379 1.00 84.12 142 ARG A C 1
ATOM 1119 O O . ARG A 1 142 ? 13.778 16.650 -5.344 1.00 84.12 142 ARG A O 1
ATOM 1126 N N . ARG A 1 143 ? 12.564 18.294 -4.406 1.00 76.94 143 ARG A N 1
ATOM 1127 C CA . ARG A 1 143 ? 12.264 17.567 -3.157 1.00 76.94 143 ARG A CA 1
ATOM 1128 C C . ARG A 1 143 ? 10.879 16.926 -3.128 1.00 76.94 143 ARG A C 1
ATOM 1130 O O . ARG A 1 143 ? 10.698 15.991 -2.360 1.00 76.94 143 ARG A O 1
ATOM 1137 N N . ILE A 1 144 ? 9.933 17.415 -3.932 1.00 77.88 144 ILE A N 1
ATOM 1138 C CA . ILE A 1 144 ? 8.533 16.974 -3.889 1.00 77.88 144 ILE A CA 1
ATOM 1139 C C . ILE A 1 144 ? 8.144 16.366 -5.237 1.00 77.88 144 ILE A C 1
ATOM 1141 O O . ILE A 1 144 ? 7.981 15.152 -5.339 1.00 77.88 144 ILE A O 1
ATOM 1145 N N . LEU A 1 145 ? 8.080 17.182 -6.294 1.00 80.00 145 LEU A N 1
ATOM 1146 C CA . LEU A 1 145 ? 7.516 16.757 -7.578 1.00 80.00 145 LEU A CA 1
ATOM 1147 C C . LEU A 1 145 ? 8.335 15.671 -8.273 1.00 80.00 145 LEU A C 1
ATOM 1149 O O . LEU A 1 145 ? 7.763 14.660 -8.653 1.00 80.00 145 LEU A O 1
ATOM 1153 N N . LEU A 1 146 ? 9.648 15.852 -8.461 1.00 81.12 146 LEU A N 1
ATOM 1154 C CA . LEU A 1 146 ? 10.462 14.886 -9.207 1.00 81.12 146 LEU A CA 1
ATOM 1155 C C . LEU A 1 146 ? 10.559 13.531 -8.499 1.00 81.12 146 LEU A C 1
ATOM 1157 O O . LEU A 1 146 ? 10.287 12.532 -9.158 1.00 81.12 146 LEU A O 1
ATOM 1161 N N . PRO A 1 147 ? 10.859 13.442 -7.187 1.00 73.62 147 PRO A N 1
ATOM 1162 C CA . PRO A 1 147 ? 10.867 12.151 -6.498 1.00 73.62 147 PRO A CA 1
ATOM 1163 C C . PRO A 1 147 ? 9.502 11.453 -6.540 1.00 73.62 147 PRO A C 1
ATOM 1165 O O . PRO A 1 147 ? 9.433 10.240 -6.729 1.00 73.62 147 PRO A O 1
ATOM 1168 N N . SER A 1 148 ? 8.419 12.223 -6.392 1.00 72.12 148 SER A N 1
ATOM 1169 C CA . SER A 1 148 ? 7.047 11.711 -6.410 1.00 72.12 148 SER A CA 1
ATOM 1170 C C . SER A 1 148 ? 6.641 11.234 -7.810 1.00 72.12 148 SER A C 1
ATOM 1172 O O . SER A 1 148 ? 6.182 10.106 -7.971 1.00 72.12 148 SER A O 1
ATOM 1174 N N . ALA A 1 149 ? 6.906 12.031 -8.847 1.00 74.88 149 ALA A N 1
ATOM 1175 C CA . ALA A 1 149 ? 6.618 11.698 -10.239 1.00 74.88 149 ALA A CA 1
ATOM 1176 C C . ALA A 1 149 ? 7.492 10.558 -10.775 1.00 74.88 149 ALA A C 1
ATOM 1178 O O . ALA A 1 149 ? 6.986 9.709 -11.495 1.00 74.88 149 ALA A O 1
ATOM 1179 N N . MET A 1 150 ? 8.778 10.499 -10.409 1.00 76.62 150 MET A N 1
ATOM 1180 C CA . MET A 1 150 ? 9.668 9.390 -10.777 1.00 76.62 150 MET A CA 1
ATOM 1181 C C . MET A 1 150 ? 9.203 8.079 -10.168 1.00 76.62 150 MET A C 1
ATOM 1183 O O . MET A 1 150 ? 9.224 7.061 -10.854 1.00 76.62 150 MET A O 1
ATOM 1187 N N . ARG A 1 151 ? 8.746 8.114 -8.907 1.00 68.00 151 ARG A N 1
ATOM 1188 C CA . ARG A 1 151 ? 8.057 6.972 -8.317 1.00 68.00 151 ARG A CA 1
ATOM 1189 C C . ARG A 1 151 ? 6.859 6.664 -9.203 1.00 68.00 151 ARG A C 1
ATOM 1191 O O . ARG A 1 151 ? 6.900 5.638 -9.856 1.00 68.00 151 ARG A O 1
ATOM 1198 N N . ARG A 1 152 ? 5.900 7.592 -9.355 1.00 66.00 152 ARG A N 1
ATOM 1199 C CA . ARG A 1 152 ? 4.664 7.447 -10.158 1.00 66.00 152 ARG A CA 1
ATOM 1200 C C . ARG A 1 152 ? 4.832 7.136 -11.662 1.00 66.00 152 ARG A C 1
ATOM 1202 O O . ARG A 1 152 ? 3.844 6.886 -12.344 1.00 66.00 152 ARG A O 1
ATOM 1209 N N . ALA A 1 153 ? 6.044 7.108 -12.189 1.00 77.38 153 ALA A N 1
ATOM 1210 C CA . ALA A 1 153 ? 6.321 6.714 -13.564 1.00 77.38 153 ALA A CA 1
ATOM 1211 C C . ALA A 1 153 ? 6.887 5.289 -13.690 1.00 77.38 153 ALA A C 1
ATOM 1213 O O . ALA A 1 153 ? 6.940 4.771 -14.801 1.00 77.38 153 ALA A O 1
ATOM 1214 N N . LEU A 1 154 ? 7.313 4.655 -12.591 1.00 75.00 154 LEU A N 1
ATOM 1215 C CA . LEU A 1 154 ? 8.198 3.484 -12.594 1.00 75.00 154 LEU A CA 1
ATOM 1216 C C . LEU A 1 154 ? 7.726 2.265 -13.430 1.00 75.00 154 LEU A C 1
ATOM 1218 O O . LEU A 1 154 ? 8.521 1.811 -14.240 1.00 75.00 154 LEU A O 1
ATOM 1222 N N . PRO A 1 155 ? 6.491 1.745 -13.340 1.00 66.81 155 PRO A N 1
ATOM 1223 C CA . PRO A 1 155 ? 5.971 0.649 -14.168 1.00 66.81 155 PRO A CA 1
ATOM 1224 C C . PRO A 1 155 ? 5.774 1.024 -15.609 1.00 66.81 155 PRO A C 1
ATOM 1226 O O . PRO A 1 155 ? 6.054 0.225 -16.493 1.00 66.81 155 PRO A O 1
ATOM 1229 N N . GLN A 1 156 ? 5.271 2.228 -15.878 1.00 75.06 156 GLN A N 1
ATOM 1230 C CA . GLN A 1 156 ? 5.086 2.633 -17.262 1.00 75.06 156 GLN A CA 1
ATOM 1231 C C . GLN A 1 156 ? 6.448 2.860 -17.926 1.00 75.06 156 GLN A C 1
ATOM 1233 O O . GLN A 1 156 ? 6.627 2.533 -19.095 1.00 75.06 156 GLN A O 1
ATOM 1238 N N . TYR A 1 157 ? 7.432 3.305 -17.146 1.00 84.38 157 TYR A N 1
ATOM 1239 C CA . TYR A 1 157 ? 8.838 3.282 -17.514 1.00 84.38 157 TYR A CA 1
ATOM 1240 C C . TYR A 1 157 ? 9.390 1.850 -17.623 1.00 84.38 157 TYR A C 1
ATOM 1242 O O . TYR A 1 157 ? 10.132 1.565 -18.549 1.00 84.38 157 TYR A O 1
ATOM 1250 N N . GLY A 1 158 ? 8.987 0.913 -16.763 1.00 79.88 158 GLY A N 1
ATOM 1251 C CA . GLY A 1 158 ? 9.329 -0.509 -16.860 1.00 79.88 158 GLY A CA 1
ATOM 1252 C C . GLY A 1 158 ? 8.834 -1.147 -18.161 1.00 79.88 158 GLY A C 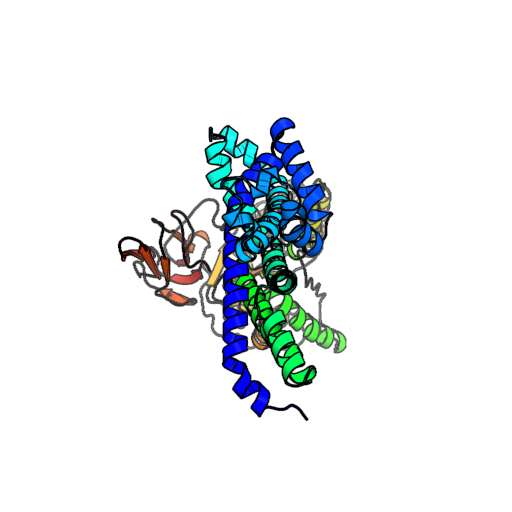1
ATOM 1253 O O . GLY A 1 158 ? 9.591 -1.851 -18.828 1.00 79.88 158 GLY A O 1
ATOM 1254 N N . ASN A 1 159 ? 7.608 -0.825 -18.580 1.00 81.12 159 ASN A N 1
ATOM 1255 C CA . ASN A 1 159 ? 7.074 -1.203 -19.889 1.00 81.12 159 ASN A CA 1
ATOM 1256 C C . ASN A 1 159 ? 7.927 -0.616 -21.020 1.00 81.12 159 ASN A C 1
ATOM 1258 O O . ASN A 1 159 ? 8.235 -1.320 -21.979 1.00 81.12 159 ASN A O 1
ATOM 1262 N N . GLU A 1 160 ? 8.362 0.640 -20.890 1.00 90.19 160 GLU A N 1
ATOM 1263 C CA . GLU A 1 160 ? 9.272 1.264 -21.854 1.00 90.19 160 GLU A CA 1
ATOM 1264 C C . GLU A 1 160 ? 10.634 0.552 -21.904 1.00 90.19 160 GLU A C 1
ATOM 1266 O O . GLU A 1 160 ? 11.141 0.296 -22.991 1.00 90.19 160 GLU A O 1
ATOM 1271 N N . LEU A 1 161 ? 11.205 0.130 -20.769 1.00 91.38 161 LEU A N 1
ATOM 1272 C CA . LEU A 1 161 ? 12.452 -0.650 -20.748 1.00 91.38 161 LEU A CA 1
ATOM 1273 C C . LEU A 1 161 ? 12.319 -1.963 -21.530 1.00 91.38 161 LEU A C 1
ATOM 1275 O O . LEU A 1 161 ? 13.219 -2.321 -22.291 1.00 91.38 161 LEU A O 1
ATOM 1279 N N . VAL A 1 162 ? 11.193 -2.666 -21.377 1.00 89.81 162 VAL A N 1
ATOM 1280 C CA . VAL A 1 162 ? 10.901 -3.886 -22.146 1.00 89.81 162 VAL A CA 1
ATOM 1281 C C . VAL A 1 162 ? 10.761 -3.568 -23.636 1.00 89.81 162 VAL A C 1
ATOM 1283 O O . VAL A 1 162 ? 11.323 -4.279 -24.473 1.00 89.81 162 VAL A O 1
ATOM 1286 N N . MET A 1 163 ? 10.071 -2.479 -23.981 1.00 90.81 163 MET A N 1
ATOM 1287 C CA . MET A 1 163 ? 9.932 -2.037 -25.371 1.00 90.81 163 MET A CA 1
ATOM 1288 C C . MET A 1 163 ? 11.285 -1.699 -26.001 1.00 90.81 163 MET A C 1
ATOM 1290 O O . MET A 1 163 ? 11.565 -2.158 -27.108 1.00 90.81 163 MET A O 1
ATOM 1294 N N . VAL A 1 164 ? 12.158 -0.976 -25.293 1.00 95.12 164 VAL A N 1
ATOM 1295 C CA . VAL A 1 164 ? 13.515 -0.659 -25.760 1.00 95.12 164 VAL A CA 1
ATOM 1296 C C . VAL A 1 164 ? 14.350 -1.930 -25.911 1.00 95.12 164 VAL A C 1
ATOM 1298 O O . VAL A 1 164 ? 15.068 -2.062 -26.903 1.00 95.12 164 VAL A O 1
ATOM 1301 N N . MET A 1 165 ? 14.228 -2.891 -24.987 1.00 95.31 165 MET A N 1
ATOM 1302 C CA . MET A 1 165 ? 14.908 -4.182 -25.108 1.00 95.31 165 MET A CA 1
ATOM 1303 C C . MET A 1 165 ? 14.496 -4.900 -26.397 1.00 95.31 165 MET A C 1
ATOM 1305 O O . MET A 1 165 ? 15.365 -5.274 -27.181 1.00 95.31 165 MET A O 1
ATOM 1309 N N . HIS A 1 166 ? 13.198 -5.045 -26.676 1.00 93.12 166 HIS A N 1
ATOM 1310 C CA . HIS A 1 166 ? 12.727 -5.663 -27.924 1.00 93.12 166 HIS A CA 1
ATOM 1311 C C . HIS A 1 166 ? 13.125 -4.858 -29.163 1.00 93.12 166 HIS A C 1
ATOM 1313 O O . HIS A 1 166 ? 13.503 -5.431 -30.188 1.00 93.12 166 HIS A O 1
ATOM 1319 N N . ALA A 1 167 ? 13.101 -3.530 -29.063 1.00 93.94 167 ALA A N 1
ATOM 1320 C CA . ALA A 1 167 ? 13.504 -2.644 -30.139 1.00 93.94 167 ALA A CA 1
ATOM 1321 C C . ALA A 1 167 ? 14.966 -2.840 -30.553 1.00 93.94 167 ALA A C 1
ATOM 1323 O O . ALA A 1 167 ? 15.281 -2.570 -31.707 1.00 93.94 167 ALA A O 1
ATOM 1324 N N . THR A 1 168 ? 15.860 -3.336 -29.681 1.00 95.88 168 THR A N 1
ATOM 1325 C CA . THR A 1 168 ? 17.276 -3.573 -30.048 1.00 95.88 168 THR A CA 1
ATOM 1326 C C . THR A 1 168 ? 17.426 -4.459 -31.284 1.00 95.88 168 THR A C 1
ATOM 1328 O O . THR A 1 168 ? 18.329 -4.214 -32.080 1.00 95.88 168 THR A O 1
ATOM 1331 N N . SER A 1 169 ? 16.479 -5.370 -31.531 1.00 95.19 169 SER A N 1
ATOM 1332 C CA . SER A 1 169 ? 16.417 -6.199 -32.746 1.00 95.19 169 SER A CA 1
ATOM 1333 C C . SER A 1 169 ? 16.434 -5.393 -34.053 1.00 95.19 169 SER A C 1
ATOM 1335 O O . SER A 1 169 ? 16.987 -5.831 -35.067 1.00 95.19 169 SER A O 1
ATOM 1337 N N . ILE A 1 170 ? 15.886 -4.173 -34.034 1.00 96.06 170 ILE A N 1
ATOM 1338 C CA . ILE A 1 170 ? 15.830 -3.254 -35.177 1.00 96.06 170 ILE A CA 1
ATOM 1339 C C . ILE A 1 170 ? 17.236 -2.786 -35.585 1.00 96.06 170 ILE A C 1
ATOM 1341 O O . ILE A 1 170 ? 17.475 -2.502 -36.759 1.00 96.06 170 ILE A O 1
ATOM 1345 N N . ALA A 1 171 ? 18.197 -2.761 -34.658 1.00 95.81 171 ALA A N 1
ATOM 1346 C CA . ALA A 1 171 ? 19.571 -2.348 -34.935 1.00 95.81 171 ALA A CA 1
ATOM 1347 C C . ALA A 1 171 ? 20.276 -3.247 -35.972 1.00 95.81 171 ALA A C 1
ATOM 1349 O O . ALA A 1 171 ? 21.162 -2.778 -36.697 1.00 95.81 171 ALA A O 1
ATOM 1350 N N . SER A 1 172 ? 19.834 -4.505 -36.121 1.00 94.00 172 SER A N 1
ATOM 1351 C CA . SER A 1 172 ? 20.300 -5.412 -37.182 1.00 94.00 172 SER A CA 1
ATOM 1352 C C . SER A 1 172 ? 20.143 -4.836 -38.590 1.00 94.00 172 SER A C 1
ATOM 1354 O O . SER A 1 172 ? 20.903 -5.188 -39.495 1.00 94.00 172 SER A O 1
ATOM 1356 N N . ALA A 1 173 ? 19.185 -3.926 -38.782 1.00 91.94 173 ALA A N 1
ATOM 1357 C CA . ALA A 1 173 ? 18.885 -3.313 -40.067 1.00 91.94 173 ALA A CA 1
ATOM 1358 C C . ALA A 1 173 ? 19.962 -2.318 -40.541 1.00 91.94 173 ALA A C 1
ATOM 1360 O O . ALA A 1 173 ? 20.098 -2.092 -41.740 1.00 91.94 173 ALA A O 1
ATOM 1361 N N . VAL A 1 174 ? 20.760 -1.759 -39.623 1.00 92.38 174 VAL A N 1
ATOM 1362 C CA . VAL A 1 174 ? 21.858 -0.816 -39.928 1.00 92.38 174 VAL A CA 1
ATOM 1363 C C . VAL A 1 174 ? 23.224 -1.407 -39.622 1.00 92.38 174 VAL A C 1
ATOM 1365 O O . VAL A 1 174 ? 24.166 -0.703 -39.285 1.00 92.38 174 VAL A O 1
ATOM 1368 N N . THR A 1 175 ? 23.354 -2.718 -39.787 1.00 91.12 175 THR A N 1
ATOM 1369 C CA . THR A 1 175 ? 24.607 -3.468 -39.670 1.00 91.12 175 THR A CA 1
ATOM 1370 C C . THR A 1 175 ? 25.140 -3.742 -38.254 1.00 91.12 175 THR A C 1
ATOM 1372 O O . THR A 1 175 ? 26.251 -4.255 -38.110 1.00 91.12 175 THR A O 1
ATOM 1375 N N . ILE A 1 176 ? 24.362 -3.520 -37.195 1.00 95.56 176 ILE A N 1
ATOM 1376 C CA . ILE A 1 176 ? 24.785 -3.920 -35.843 1.00 95.56 176 ILE A CA 1
ATOM 1377 C C . ILE A 1 176 ? 24.565 -5.424 -35.648 1.00 95.56 176 ILE A C 1
ATOM 1379 O O . ILE A 1 176 ? 23.498 -5.948 -35.959 1.00 95.56 176 ILE A O 1
ATOM 1383 N N . VAL A 1 177 ? 25.591 -6.129 -35.161 1.00 94.94 177 VAL A N 1
ATOM 1384 C CA . VAL A 1 177 ? 25.537 -7.576 -34.889 1.00 94.94 177 VAL A CA 1
ATOM 1385 C C . VAL A 1 177 ? 25.026 -7.811 -33.466 1.00 94.94 177 VAL A C 1
ATOM 1387 O O . VAL A 1 177 ? 25.795 -8.074 -32.547 1.00 94.94 177 VAL A O 1
ATOM 1390 N N . GLU A 1 178 ? 23.722 -7.622 -33.276 1.00 95.31 178 GLU A N 1
ATOM 1391 C CA . GLU A 1 178 ? 23.007 -7.983 -32.046 1.00 95.31 178 GLU A CA 1
ATOM 1392 C C . GLU A 1 178 ? 22.363 -9.380 -32.164 1.00 95.31 178 GLU A C 1
ATOM 1394 O O . GLU A 1 178 ? 22.604 -10.083 -33.144 1.00 95.31 178 GLU A O 1
ATOM 1399 N N . LEU A 1 179 ? 21.571 -9.812 -31.175 1.00 94.81 179 LEU A N 1
ATOM 1400 C CA . LEU A 1 179 ? 20.967 -11.155 -31.127 1.00 94.81 179 LEU A CA 1
ATOM 1401 C C . LEU A 1 179 ? 20.257 -11.573 -32.426 1.00 94.81 179 LEU A C 1
ATOM 1403 O O . LEU A 1 179 ? 20.454 -12.689 -32.909 1.00 94.81 179 LEU A O 1
ATOM 1407 N N . THR A 1 180 ? 19.451 -10.689 -33.007 1.00 94.81 180 THR A N 1
ATOM 1408 C CA . THR A 1 180 ? 18.666 -10.950 -34.223 1.00 94.81 180 THR A CA 1
ATOM 1409 C C . THR A 1 180 ? 19.559 -11.084 -35.451 1.00 94.81 180 THR A C 1
ATOM 1411 O O . THR A 1 180 ? 19.324 -11.949 -36.300 1.00 94.81 180 THR A O 1
ATOM 1414 N N . ARG A 1 181 ? 20.609 -10.265 -35.558 1.00 94.44 181 ARG A N 1
ATOM 1415 C CA . ARG A 1 181 ? 21.614 -10.401 -36.615 1.00 94.44 181 ARG A CA 1
ATOM 1416 C C . ARG A 1 181 ? 22.446 -11.671 -36.444 1.00 94.44 181 ARG A C 1
ATOM 1418 O O . ARG A 1 181 ? 22.641 -12.367 -37.433 1.00 94.44 181 ARG A O 1
ATOM 1425 N N . THR A 1 182 ? 22.841 -12.021 -35.221 1.00 94.56 182 THR A N 1
ATOM 1426 C CA . THR A 1 182 ? 23.515 -13.294 -34.934 1.00 94.56 182 THR A CA 1
ATOM 1427 C C . THR A 1 182 ? 22.666 -14.481 -35.388 1.00 94.56 182 THR A C 1
ATOM 1429 O O . THR A 1 182 ? 23.168 -15.349 -36.099 1.00 94.56 182 THR A O 1
ATOM 1432 N N . ALA A 1 183 ? 21.369 -14.505 -35.060 1.00 93.94 183 ALA A N 1
ATOM 1433 C CA . ALA A 1 183 ? 20.470 -15.556 -35.541 1.00 93.94 183 ALA A CA 1
ATOM 1434 C C . ALA A 1 183 ? 20.366 -15.589 -37.064 1.00 93.94 183 ALA A C 1
ATOM 1436 O O . ALA A 1 183 ? 20.373 -16.662 -37.661 1.00 93.94 183 ALA A O 1
ATOM 1437 N N . ARG A 1 184 ? 20.303 -14.424 -37.714 1.00 93.31 184 ARG A N 1
ATOM 1438 C CA . ARG A 1 184 ? 20.264 -14.342 -39.175 1.00 93.31 184 ARG A CA 1
ATOM 1439 C C . ARG A 1 184 ? 21.522 -14.941 -39.810 1.00 93.31 184 ARG A C 1
ATOM 1441 O O . ARG A 1 184 ? 21.401 -15.668 -40.792 1.00 93.31 184 ARG A O 1
ATOM 1448 N N . ASP A 1 185 ? 22.693 -14.680 -39.240 1.00 92.06 185 ASP A N 1
ATOM 1449 C CA . ASP A 1 185 ? 23.962 -15.224 -39.728 1.00 92.06 185 ASP A CA 1
ATOM 1450 C C . ASP A 1 185 ? 24.032 -16.750 -39.510 1.00 92.06 185 ASP A C 1
ATOM 1452 O O . ASP A 1 185 ? 24.400 -17.489 -40.422 1.00 92.06 185 ASP A O 1
ATOM 1456 N N . VAL A 1 186 ? 23.597 -17.252 -38.346 1.00 91.88 186 VAL A N 1
ATOM 1457 C CA . VAL A 1 186 ? 23.497 -18.702 -38.077 1.00 91.88 186 VAL A CA 1
ATOM 1458 C C . VAL A 1 186 ? 22.510 -19.372 -39.037 1.00 91.88 186 VAL A C 1
ATOM 1460 O O . VAL A 1 186 ? 22.812 -20.434 -39.581 1.00 91.88 186 VAL A O 1
ATOM 1463 N N . TYR A 1 187 ? 21.365 -18.740 -39.300 1.00 93.06 187 TYR A N 1
ATOM 1464 C CA . TYR A 1 187 ? 20.378 -19.226 -40.259 1.00 93.06 187 TYR A CA 1
ATOM 1465 C C . TYR A 1 187 ? 20.943 -19.295 -41.682 1.00 93.06 187 TYR A C 1
ATOM 1467 O O . TYR A 1 187 ? 20.808 -20.330 -42.324 1.00 93.06 187 TYR A O 1
ATOM 1475 N N . TYR A 1 188 ? 21.595 -18.243 -42.184 1.00 91.56 188 TYR A N 1
ATOM 1476 C CA . TYR A 1 188 ? 22.115 -18.256 -43.555 1.00 91.56 188 TYR A CA 1
ATOM 1477 C C . TYR A 1 188 ? 23.232 -19.279 -43.765 1.00 91.56 188 TYR A C 1
ATOM 1479 O O . TYR A 1 188 ? 23.328 -19.849 -44.849 1.00 91.56 188 TYR A O 1
ATOM 1487 N N . ASN A 1 189 ? 24.046 -19.531 -42.739 1.00 90.44 189 ASN A N 1
ATOM 1488 C CA . ASN A 1 189 ? 25.156 -20.476 -42.833 1.00 90.44 189 ASN A CA 1
ATOM 1489 C C . ASN A 1 189 ? 24.725 -21.942 -42.665 1.00 90.44 189 ASN A C 1
ATOM 1491 O O . ASN A 1 189 ? 25.391 -22.823 -43.198 1.00 90.44 189 ASN A O 1
ATOM 1495 N N . ASN A 1 190 ? 23.625 -22.209 -41.949 1.00 89.62 190 ASN A N 1
ATOM 1496 C CA . ASN A 1 190 ? 23.226 -23.573 -41.566 1.00 89.62 190 ASN A CA 1
ATOM 1497 C C . ASN A 1 190 ? 21.819 -23.975 -42.039 1.00 89.62 190 ASN A C 1
ATOM 1499 O O . ASN A 1 190 ? 21.412 -25.115 -41.844 1.00 89.62 190 ASN A O 1
ATOM 1503 N N . LEU A 1 191 ? 21.057 -23.050 -42.636 1.00 89.50 191 LEU A N 1
ATOM 1504 C CA . LEU A 1 191 ? 19.659 -23.224 -43.060 1.00 89.50 191 LEU A CA 1
ATOM 1505 C C . LEU A 1 191 ? 18.741 -23.767 -41.943 1.00 89.50 191 LEU A C 1
ATOM 1507 O O . LEU A 1 191 ? 17.769 -24.471 -42.212 1.00 89.50 191 LEU A O 1
ATOM 1511 N N . ALA A 1 192 ? 19.034 -23.397 -40.690 1.00 90.12 192 ALA A N 1
ATOM 1512 C CA . ALA A 1 192 ? 18.396 -23.899 -39.470 1.00 90.12 192 ALA A CA 1
ATOM 1513 C C . ALA A 1 192 ? 17.599 -22.787 -38.741 1.00 90.12 192 ALA A C 1
ATOM 1515 O O . ALA A 1 192 ? 18.088 -22.185 -37.780 1.00 90.12 192 ALA A O 1
ATOM 1516 N N . PRO A 1 193 ? 16.389 -22.426 -39.219 1.00 89.81 193 PRO A N 1
ATOM 1517 C CA . PRO A 1 193 ? 15.641 -21.281 -38.696 1.00 89.81 193 PRO A CA 1
ATOM 1518 C C . PRO A 1 193 ? 15.069 -21.515 -37.292 1.00 89.81 193 PRO A C 1
ATOM 1520 O O . PRO A 1 193 ? 14.968 -20.563 -36.518 1.00 89.81 193 PRO A O 1
ATOM 1523 N N . LEU A 1 194 ? 14.697 -22.757 -36.959 1.00 88.88 194 LEU A N 1
ATOM 1524 C CA . LEU A 1 194 ? 14.111 -23.093 -35.660 1.00 88.88 194 LEU A CA 1
ATOM 1525 C C . LEU A 1 194 ? 15.143 -22.922 -34.541 1.00 88.88 194 LEU A C 1
ATOM 1527 O O . LEU A 1 194 ? 14.859 -22.277 -33.538 1.00 88.88 194 LEU A O 1
ATOM 1531 N N . GLU A 1 195 ? 16.346 -23.450 -34.741 1.00 88.62 195 GLU A N 1
ATOM 1532 C CA . GLU A 1 195 ? 17.482 -23.341 -33.830 1.00 88.62 195 GLU A CA 1
ATOM 1533 C C . GLU A 1 195 ? 17.920 -21.881 -33.694 1.00 88.62 195 GLU A C 1
ATOM 1535 O O . GLU A 1 195 ? 18.092 -21.381 -32.581 1.00 88.62 195 GLU A O 1
ATOM 1540 N N . ALA A 1 196 ? 18.045 -21.178 -34.825 1.00 89.69 196 ALA A N 1
ATOM 1541 C CA . ALA A 1 196 ? 18.548 -19.814 -34.850 1.00 89.69 196 ALA A CA 1
ATOM 1542 C C . ALA A 1 196 ? 17.612 -18.814 -34.150 1.00 89.69 196 ALA A C 1
ATOM 1544 O O . ALA A 1 196 ? 18.008 -18.109 -33.221 1.00 89.69 196 ALA A O 1
ATOM 1545 N N . PHE A 1 197 ? 16.346 -18.751 -34.569 1.00 92.25 197 PHE A N 1
ATOM 1546 C CA . PHE A 1 197 ? 15.394 -17.785 -34.018 1.00 92.25 197 PHE A CA 1
ATOM 1547 C C . PHE A 1 197 ? 14.733 -18.272 -32.725 1.00 92.25 197 PHE A C 1
ATOM 1549 O O . PHE A 1 197 ? 14.386 -17.447 -31.878 1.00 92.25 197 PHE A O 1
ATOM 1556 N N . GLY A 1 198 ? 14.608 -19.589 -32.526 1.00 90.81 198 GLY A N 1
ATOM 1557 C CA . GLY A 1 198 ? 14.100 -20.164 -31.280 1.00 90.81 198 GLY A CA 1
ATOM 1558 C C . GLY A 1 198 ? 14.989 -19.820 -30.089 1.00 90.81 198 GLY A C 1
ATOM 1559 O O . GLY A 1 198 ? 14.483 -19.430 -29.037 1.00 90.81 198 GLY A O 1
ATOM 1560 N N . LEU A 1 199 ? 16.314 -19.856 -30.263 1.00 90.38 199 LEU A N 1
ATOM 1561 C CA . LEU A 1 199 ? 17.236 -19.479 -29.197 1.00 90.38 199 LEU A CA 1
ATOM 1562 C C . LEU A 1 199 ? 17.169 -17.978 -28.865 1.00 90.38 199 LEU A C 1
ATOM 1564 O O . LEU A 1 199 ? 17.161 -17.603 -27.693 1.00 90.38 199 LEU A O 1
ATOM 1568 N N . VAL A 1 200 ? 17.045 -17.112 -29.875 1.00 93.00 200 VAL A N 1
ATOM 1569 C CA . VAL A 1 200 ? 16.838 -15.666 -29.668 1.00 93.00 200 VAL A CA 1
ATOM 1570 C C . VAL A 1 200 ? 15.534 -15.380 -28.926 1.00 93.00 200 VAL A C 1
ATOM 1572 O O . VAL A 1 200 ? 15.523 -14.536 -28.028 1.00 93.00 200 VAL A O 1
ATOM 1575 N N . ALA A 1 201 ? 14.453 -16.100 -29.241 1.00 90.81 201 ALA A N 1
ATOM 1576 C CA . ALA A 1 201 ? 13.185 -15.970 -28.529 1.00 90.81 201 ALA A CA 1
ATOM 1577 C C . ALA A 1 201 ? 13.330 -16.308 -27.035 1.00 90.81 201 ALA A C 1
ATOM 1579 O O . ALA A 1 201 ? 12.821 -15.569 -26.191 1.00 90.81 201 ALA A O 1
ATOM 1580 N N . VAL A 1 202 ? 14.083 -17.363 -26.696 1.00 92.69 202 VAL A N 1
ATOM 1581 C CA . VAL A 1 202 ? 14.394 -17.715 -25.299 1.00 92.69 202 VAL A CA 1
ATOM 1582 C C . VAL A 1 202 ? 15.194 -16.605 -24.614 1.00 92.69 202 VAL A C 1
ATOM 1584 O O . VAL A 1 202 ? 14.850 -16.218 -23.498 1.00 92.69 202 VAL A O 1
ATOM 1587 N N . PHE A 1 203 ? 16.214 -16.041 -25.273 1.00 93.62 203 PHE A N 1
ATOM 1588 C CA . PHE A 1 203 ? 16.980 -14.924 -24.709 1.00 93.62 203 PHE A CA 1
ATOM 1589 C C . PHE A 1 203 ? 16.095 -13.710 -24.411 1.00 93.62 203 PHE A C 1
ATOM 1591 O O . PHE A 1 203 ? 16.111 -13.215 -23.284 1.00 93.62 203 PHE A O 1
ATOM 1598 N N . TYR A 1 204 ? 15.291 -13.251 -25.377 1.00 90.06 204 TYR A N 1
ATOM 1599 C CA . TYR A 1 204 ? 14.377 -12.129 -25.150 1.00 90.06 204 TYR A CA 1
ATOM 1600 C C . TYR A 1 204 ? 13.361 -12.431 -24.045 1.00 90.06 204 TYR A C 1
ATOM 1602 O O . TYR A 1 204 ? 13.130 -11.572 -23.198 1.00 90.06 204 TYR A O 1
ATOM 1610 N N . PHE A 1 205 ? 12.810 -13.648 -23.990 1.00 90.00 205 PHE A N 1
ATOM 1611 C CA . PHE A 1 205 ? 11.882 -14.048 -22.932 1.00 90.00 205 PHE A CA 1
ATOM 1612 C C . PHE A 1 205 ? 12.522 -13.970 -21.540 1.00 90.00 205 PHE A C 1
ATOM 1614 O O . PHE A 1 205 ? 11.958 -13.345 -20.644 1.00 90.00 205 PHE A O 1
ATOM 1621 N N . VAL A 1 206 ? 13.714 -14.549 -21.359 1.00 93.19 206 VAL A N 1
ATOM 1622 C CA . VAL A 1 206 ? 14.421 -14.547 -20.067 1.00 93.19 206 VAL A CA 1
ATOM 1623 C C . VAL A 1 206 ? 14.769 -13.125 -19.631 1.00 93.19 206 VAL A C 1
ATOM 1625 O O . VAL A 1 206 ? 14.577 -12.776 -18.465 1.00 93.19 206 VAL A O 1
ATOM 1628 N N . ILE A 1 207 ? 15.242 -12.281 -20.551 1.00 91.50 207 ILE A N 1
ATOM 1629 C CA . ILE A 1 207 ? 15.582 -10.884 -20.248 1.00 91.50 207 ILE A CA 1
ATOM 1630 C C . ILE A 1 207 ? 14.326 -10.101 -19.875 1.00 91.50 207 ILE A C 1
ATOM 1632 O O . ILE A 1 207 ? 14.312 -9.446 -18.837 1.00 91.50 207 ILE A O 1
ATOM 1636 N N . THR A 1 208 ? 13.260 -10.197 -20.671 1.00 86.50 208 THR A N 1
ATOM 1637 C CA . THR A 1 208 ? 11.992 -9.509 -20.400 1.00 86.50 208 THR A CA 1
ATOM 1638 C C . THR A 1 208 ? 11.385 -9.965 -19.075 1.00 86.50 208 THR A C 1
ATOM 1640 O O . THR A 1 208 ? 10.994 -9.123 -18.270 1.00 86.50 208 THR A O 1
ATOM 1643 N N . PHE A 1 209 ? 11.380 -11.270 -18.786 1.00 84.81 209 PHE A N 1
ATOM 1644 C CA . PHE A 1 209 ? 10.918 -11.801 -17.502 1.00 84.81 209 PHE A CA 1
ATOM 1645 C C . PHE A 1 209 ? 11.756 -11.271 -16.332 1.00 84.81 209 PHE A C 1
ATOM 1647 O O . PHE A 1 209 ? 11.206 -10.852 -15.316 1.00 84.81 209 PHE A O 1
ATOM 1654 N N . THR A 1 210 ? 13.082 -11.220 -16.492 1.00 87.12 210 THR A N 1
ATOM 1655 C CA . THR A 1 210 ? 13.999 -10.672 -15.482 1.00 87.12 210 THR A CA 1
ATOM 1656 C C . THR A 1 210 ? 13.755 -9.179 -15.261 1.00 87.12 210 THR A C 1
ATOM 1658 O O . THR A 1 210 ? 13.662 -8.744 -14.118 1.00 87.12 210 THR A O 1
ATOM 1661 N N . LEU A 1 211 ? 13.601 -8.386 -16.326 1.00 83.25 211 LEU A N 1
ATOM 1662 C CA . LEU A 1 211 ? 13.322 -6.949 -16.243 1.00 83.25 211 LEU A CA 1
ATOM 1663 C C . LEU A 1 211 ? 11.987 -6.676 -15.545 1.00 83.25 211 LEU A C 1
ATOM 1665 O O . LEU A 1 211 ? 11.942 -5.858 -14.629 1.00 83.25 211 LEU A O 1
ATOM 1669 N N . VAL A 1 212 ? 10.924 -7.395 -15.918 1.00 74.25 212 VAL A N 1
ATOM 1670 C CA . VAL A 1 212 ? 9.614 -7.295 -15.255 1.00 74.25 212 VAL A CA 1
ATOM 1671 C C . VAL A 1 212 ? 9.719 -7.715 -13.790 1.00 74.25 212 VAL A C 1
ATOM 1673 O O . VAL A 1 212 ? 9.185 -7.028 -12.927 1.00 74.25 212 VAL A O 1
ATOM 1676 N N . GLY A 1 213 ? 10.436 -8.801 -13.487 1.00 68.75 213 GLY A N 1
ATOM 1677 C CA . GLY A 1 213 ? 10.687 -9.250 -12.118 1.00 68.75 213 GLY A CA 1
ATOM 1678 C C . GLY A 1 213 ? 11.429 -8.206 -11.280 1.00 68.75 213 GLY A C 1
ATOM 1679 O O . GLY A 1 213 ? 11.019 -7.922 -10.161 1.00 68.75 213 GLY A O 1
ATOM 1680 N N . LEU A 1 214 ? 12.471 -7.573 -11.825 1.00 74.75 214 LEU A N 1
ATOM 1681 C CA . LEU A 1 214 ? 13.222 -6.507 -11.153 1.00 74.75 214 LEU A CA 1
ATOM 1682 C C . LEU A 1 214 ? 12.368 -5.258 -10.914 1.00 74.75 214 LEU A C 1
ATOM 1684 O O . LEU A 1 214 ? 12.419 -4.688 -9.826 1.00 74.75 214 LEU A O 1
ATOM 1688 N N . VAL A 1 215 ? 11.559 -4.852 -11.896 1.00 62.91 215 VAL A N 1
ATOM 1689 C CA . VAL A 1 215 ? 10.611 -3.739 -11.744 1.00 62.91 215 VAL A CA 1
ATOM 1690 C C . VAL A 1 215 ? 9.573 -4.073 -10.669 1.00 62.91 215 VAL A C 1
ATOM 1692 O O . VAL A 1 215 ? 9.375 -3.267 -9.765 1.00 62.91 215 VAL A O 1
ATOM 1695 N N . LYS A 1 216 ? 9.030 -5.299 -10.667 1.00 56.28 216 LYS A N 1
ATOM 1696 C CA . LYS A 1 216 ? 8.112 -5.799 -9.631 1.00 56.28 216 LYS A CA 1
ATOM 1697 C C . LYS A 1 216 ? 8.739 -5.865 -8.236 1.00 56.28 216 LYS A C 1
ATOM 1699 O O . LYS A 1 216 ? 8.066 -5.566 -7.260 1.00 56.28 216 LYS A O 1
ATOM 1704 N N . LEU A 1 217 ? 10.018 -6.219 -8.117 1.00 57.03 217 LEU A N 1
ATOM 1705 C CA . LEU A 1 217 ? 10.745 -6.218 -6.839 1.00 57.03 217 LEU A CA 1
ATOM 1706 C C . LEU A 1 217 ? 10.972 -4.797 -6.301 1.00 57.03 217 LEU A C 1
ATOM 1708 O O . LEU A 1 217 ? 10.957 -4.585 -5.090 1.00 57.03 217 LEU A O 1
ATOM 1712 N N . LEU A 1 218 ? 11.179 -3.819 -7.188 1.00 51.56 218 LEU A N 1
ATOM 1713 C CA . LEU A 1 218 ? 11.242 -2.399 -6.821 1.00 51.56 218 LEU A CA 1
ATOM 1714 C C . LEU A 1 218 ? 9.859 -1.838 -6.461 1.00 51.56 218 LEU A C 1
ATOM 1716 O O . LEU A 1 218 ? 9.758 -0.929 -5.637 1.00 51.56 218 LEU A O 1
ATOM 1720 N N . GLU A 1 219 ? 8.821 -2.392 -7.079 1.00 46.88 219 GLU A N 1
ATOM 1721 C CA . GLU A 1 219 ? 7.417 -2.064 -6.880 1.00 46.88 219 GLU A CA 1
ATOM 1722 C C . GLU A 1 219 ? 6.866 -2.622 -5.562 1.00 46.88 219 GLU A C 1
ATOM 1724 O O . GLU A 1 219 ? 6.294 -1.827 -4.825 1.00 46.88 219 GLU A O 1
ATOM 1729 N N . ALA A 1 220 ? 7.131 -3.891 -5.207 1.00 41.47 220 ALA A N 1
ATOM 1730 C CA . ALA A 1 220 ? 6.604 -4.663 -4.059 1.00 41.47 220 ALA A CA 1
ATOM 1731 C C . ALA A 1 220 ? 6.900 -4.101 -2.648 1.00 41.47 220 ALA A C 1
ATOM 1733 O O . ALA A 1 220 ? 6.810 -4.796 -1.638 1.00 41.47 220 ALA A O 1
ATOM 1734 N N . ARG A 1 221 ? 7.277 -2.829 -2.559 1.00 46.16 221 ARG A N 1
ATOM 1735 C CA . ARG A 1 221 ? 7.550 -2.090 -1.334 1.00 46.16 221 ARG A CA 1
ATOM 1736 C C . ARG A 1 221 ? 6.349 -1.278 -0.825 1.00 46.16 221 ARG A C 1
ATOM 1738 O O . ARG A 1 221 ? 6.541 -0.495 0.106 1.00 46.16 221 ARG A O 1
ATOM 1745 N N . PHE A 1 222 ? 5.151 -1.445 -1.400 1.00 45.62 222 PHE A N 1
ATOM 1746 C CA . PHE A 1 222 ? 3.927 -0.741 -0.993 1.00 45.62 222 PHE A CA 1
ATOM 1747 C C . PHE A 1 222 ? 2.704 -1.676 -1.085 1.00 45.62 222 PHE A C 1
ATOM 1749 O O . PHE A 1 222 ? 2.212 -1.951 -2.172 1.00 45.62 222 PHE A O 1
ATOM 1756 N N . LEU A 1 223 ? 2.269 -2.206 0.062 1.00 51.66 223 LEU A N 1
ATOM 1757 C CA . LEU A 1 223 ? 1.274 -3.278 0.186 1.00 51.66 223 LEU A CA 1
ATOM 1758 C C . LEU A 1 223 ? -0.041 -2.768 0.816 1.00 51.66 223 LEU A C 1
ATOM 1760 O O . LEU A 1 223 ? -0.016 -1.855 1.648 1.00 51.66 223 LEU A O 1
ATOM 1764 N N . ASP A 1 224 ? -1.150 -3.414 0.438 1.00 64.75 224 ASP A N 1
ATOM 1765 C CA . ASP A 1 224 ? -2.520 -3.243 0.956 1.00 64.75 224 ASP A CA 1
ATOM 1766 C C . ASP A 1 224 ? -2.940 -4.415 1.870 1.00 64.75 224 ASP A C 1
ATOM 1768 O O . ASP A 1 224 ? -2.217 -5.400 2.011 1.00 64.75 224 ASP A O 1
ATOM 1772 N N . GLU A 1 225 ? -4.112 -4.309 2.502 1.00 75.50 225 GLU A N 1
ATOM 1773 C CA . GLU A 1 225 ? -4.597 -5.187 3.582 1.00 75.50 225 GLU A CA 1
ATOM 1774 C C . GLU A 1 225 ? -5.232 -6.507 3.088 1.00 75.50 225 GLU A C 1
ATOM 1776 O O . GLU A 1 225 ? -6.409 -6.798 3.292 1.00 75.50 225 GLU A O 1
ATOM 1781 N N . ILE A 1 226 ? -4.439 -7.328 2.393 1.00 84.62 226 ILE A N 1
ATOM 1782 C CA . ILE A 1 226 ? -4.879 -8.601 1.790 1.00 84.62 226 ILE A CA 1
ATOM 1783 C C . ILE A 1 226 ? -5.270 -9.708 2.801 1.00 84.62 226 ILE A C 1
ATOM 1785 O O . ILE A 1 226 ? -6.239 -10.419 2.511 1.00 84.62 226 ILE A O 1
ATOM 1789 N N . PRO A 1 227 ? -4.597 -9.888 3.962 1.00 91.38 227 PRO A N 1
ATOM 1790 C CA . PRO A 1 227 ? -4.932 -10.940 4.932 1.00 91.38 227 PRO A CA 1
ATOM 1791 C C . PRO A 1 227 ? -6.413 -10.980 5.351 1.00 91.38 227 PRO A C 1
ATOM 1793 O O . PRO A 1 227 ? -7.011 -12.055 5.420 1.00 91.38 227 PRO A O 1
ATOM 1796 N N . GLY A 1 228 ? -7.047 -9.817 5.541 1.00 92.19 228 GLY A N 1
ATOM 1797 C CA . GLY A 1 228 ? -8.480 -9.729 5.853 1.00 92.19 228 GLY A CA 1
ATOM 1798 C C . GLY A 1 228 ? -9.368 -10.307 4.749 1.00 92.19 228 GLY A C 1
ATOM 1799 O O . GLY A 1 228 ? -10.309 -11.050 5.028 1.00 92.19 228 GLY A O 1
ATOM 1800 N N . MET A 1 229 ? -9.033 -10.049 3.481 1.00 91.50 229 MET A N 1
ATOM 1801 C CA . MET A 1 229 ? -9.820 -10.526 2.339 1.00 91.50 229 MET A CA 1
ATOM 1802 C C . MET A 1 229 ? -9.737 -12.044 2.158 1.00 91.50 229 MET A C 1
ATOM 1804 O O . MET A 1 229 ? -10.751 -12.669 1.842 1.00 91.50 229 MET A O 1
ATOM 1808 N N . ILE A 1 230 ? -8.559 -12.650 2.355 1.00 92.69 230 ILE A N 1
ATOM 1809 C CA . ILE A 1 230 ? -8.413 -14.110 2.249 1.00 9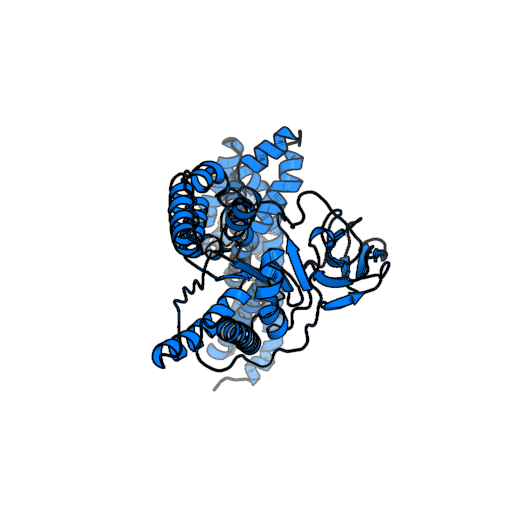2.69 230 ILE A CA 1
ATOM 1810 C C . ILE A 1 230 ? -9.086 -14.824 3.432 1.00 92.69 230 ILE A C 1
ATOM 1812 O O . ILE A 1 230 ? -9.806 -15.800 3.216 1.00 92.69 230 ILE A O 1
ATOM 1816 N N . CYS A 1 231 ? -8.981 -14.274 4.648 1.00 96.62 231 CYS A N 1
ATOM 1817 C CA . CYS A 1 231 ? -9.724 -14.750 5.819 1.00 96.62 231 CYS A CA 1
ATOM 1818 C C . CYS A 1 231 ? -11.244 -14.673 5.588 1.00 96.62 231 CYS A C 1
ATOM 1820 O O . CYS A 1 231 ? -11.968 -15.633 5.851 1.00 96.62 231 CYS A O 1
ATOM 1822 N N . ALA A 1 232 ? -11.738 -13.588 4.980 1.00 95.62 232 ALA A N 1
ATOM 1823 C CA . ALA A 1 232 ? -13.144 -13.467 4.602 1.00 95.62 232 ALA A CA 1
ATOM 1824 C C . ALA A 1 232 ? -13.583 -14.532 3.577 1.00 95.62 232 ALA A C 1
ATOM 1826 O O . ALA A 1 232 ? -14.715 -15.007 3.648 1.00 95.62 232 ALA A O 1
ATOM 1827 N N . GLN A 1 233 ? -12.723 -14.963 2.644 1.00 95.50 233 GLN A N 1
ATOM 1828 C CA . GLN A 1 233 ? -13.070 -16.075 1.744 1.00 95.50 233 GLN A CA 1
ATOM 1829 C C . GLN A 1 233 ? -13.179 -17.412 2.487 1.00 95.50 233 GLN A C 1
ATOM 1831 O O . GLN A 1 233 ? -14.113 -18.174 2.222 1.00 95.50 233 GLN A O 1
ATOM 1836 N N . ALA A 1 234 ? -12.276 -17.680 3.434 1.00 97.56 234 ALA A N 1
ATOM 1837 C CA . ALA A 1 234 ? -12.359 -18.863 4.288 1.00 97.56 234 ALA A CA 1
ATOM 1838 C C . ALA A 1 234 ? -13.638 -18.835 5.146 1.00 97.56 234 ALA A C 1
ATOM 1840 O O . ALA A 1 234 ? -14.413 -19.791 5.126 1.00 97.56 234 ALA A O 1
ATOM 1841 N N . LEU A 1 235 ? -13.942 -17.701 5.788 1.00 98.06 235 LEU A N 1
ATOM 1842 C CA . LEU A 1 235 ? -15.193 -17.496 6.526 1.00 98.06 235 LEU A CA 1
ATOM 1843 C C . LEU A 1 235 ? -16.420 -17.723 5.650 1.00 98.06 235 LEU A C 1
ATOM 1845 O O . LEU A 1 235 ? -17.332 -18.430 6.061 1.00 98.06 235 LEU A O 1
ATOM 1849 N N . ARG A 1 236 ? -16.448 -17.173 4.431 1.00 97.50 236 ARG A N 1
ATOM 1850 C CA . ARG A 1 236 ? -17.567 -17.357 3.500 1.00 97.50 236 ARG A CA 1
ATOM 1851 C C . ARG A 1 236 ? -17.855 -18.835 3.252 1.00 97.50 236 ARG A C 1
ATOM 1853 O O . ARG A 1 236 ? -19.017 -19.230 3.254 1.00 97.50 236 ARG A O 1
ATOM 1860 N N . ARG A 1 237 ? -16.814 -19.639 3.022 1.00 97.00 237 ARG A N 1
ATOM 1861 C CA . ARG A 1 237 ? -16.950 -21.079 2.773 1.00 97.00 237 ARG A CA 1
ATOM 1862 C C . ARG A 1 237 ? -17.602 -21.786 3.963 1.00 97.00 237 ARG A C 1
ATOM 1864 O O . ARG A 1 237 ? -18.566 -22.520 3.770 1.00 97.00 237 ARG A O 1
ATOM 1871 N N . GLU A 1 238 ? -17.109 -21.533 5.172 1.00 97.88 238 GLU A N 1
ATOM 1872 C CA . GLU A 1 238 ? -17.610 -22.180 6.390 1.00 97.88 238 GLU A CA 1
ATOM 1873 C C . GLU A 1 238 ? -18.999 -21.668 6.804 1.00 97.88 238 GLU A C 1
ATOM 1875 O O . GLU A 1 238 ? -19.860 -22.451 7.198 1.00 97.88 238 GLU A O 1
ATOM 1880 N N . LEU A 1 239 ? -19.257 -20.364 6.675 1.00 97.81 239 LEU A N 1
ATOM 1881 C CA . LEU A 1 239 ? -20.547 -19.756 7.009 1.00 97.81 239 LEU A CA 1
ATOM 1882 C C . LEU A 1 239 ? -21.667 -20.267 6.102 1.00 97.81 239 LEU A C 1
ATOM 1884 O O . LEU A 1 239 ? -22.740 -20.580 6.603 1.00 97.81 239 LEU A O 1
ATOM 1888 N N . LEU A 1 240 ? -21.411 -20.428 4.799 1.00 97.44 240 LEU A N 1
ATOM 1889 C CA . LEU A 1 240 ? -22.383 -21.030 3.879 1.00 97.44 240 LEU A CA 1
ATOM 1890 C C . LEU A 1 240 ? -22.692 -22.489 4.244 1.00 97.44 240 LEU A C 1
ATOM 1892 O O . LEU A 1 240 ? -23.828 -22.935 4.095 1.00 97.44 240 LEU A O 1
ATOM 1896 N N . ALA A 1 241 ? -21.701 -23.237 4.736 1.00 97.19 241 ALA A N 1
ATOM 1897 C CA . ALA A 1 241 ? -21.919 -24.601 5.208 1.00 97.19 241 ALA A CA 1
ATOM 1898 C C . ALA A 1 241 ? -22.778 -24.633 6.485 1.00 97.19 241 ALA A C 1
ATOM 1900 O O . ALA A 1 241 ? -23.693 -25.449 6.578 1.00 97.19 241 ALA A O 1
ATOM 1901 N N . LEU A 1 242 ? -22.522 -23.722 7.431 1.00 97.44 242 LEU A N 1
ATOM 1902 C CA . LEU A 1 242 ? -23.301 -23.578 8.668 1.00 97.44 242 LEU A CA 1
ATOM 1903 C C . LEU A 1 242 ? -24.731 -23.083 8.417 1.00 97.44 242 LEU A C 1
ATOM 1905 O O . LEU A 1 242 ? -25.663 -23.499 9.101 1.00 97.44 242 LEU A O 1
ATOM 1909 N N . GLU A 1 243 ? -24.920 -22.200 7.437 1.00 96.44 243 GLU A N 1
ATOM 1910 C CA . GLU A 1 243 ? -26.247 -21.770 6.996 1.00 96.44 243 GLU A CA 1
ATOM 1911 C C . GLU A 1 243 ? -27.022 -22.956 6.411 1.00 96.44 243 GLU A C 1
ATOM 1913 O O . GLU A 1 243 ? -28.161 -23.213 6.801 1.00 96.44 243 GLU A O 1
ATOM 1918 N N . ALA A 1 244 ? -26.380 -23.737 5.536 1.00 97.12 244 ALA A N 1
ATOM 1919 C CA . ALA A 1 244 ? -26.987 -24.913 4.921 1.00 97.12 244 ALA A CA 1
ATOM 1920 C C . ALA A 1 244 ? -27.340 -26.017 5.934 1.00 97.12 244 ALA A C 1
ATOM 1922 O O . ALA A 1 244 ? -28.315 -26.741 5.722 1.00 97.12 244 ALA A O 1
ATOM 1923 N N . SER A 1 245 ? -26.579 -26.156 7.026 1.00 96.81 245 SER A N 1
ATOM 1924 C CA . SER A 1 245 ? -26.889 -27.099 8.110 1.00 96.81 245 SER A CA 1
ATOM 1925 C C . SER A 1 245 ? -27.920 -26.571 9.115 1.00 96.81 245 SER A C 1
ATOM 1927 O O . SER A 1 245 ? -28.419 -27.351 9.925 1.00 96.81 245 SER A O 1
ATOM 1929 N N . GLY A 1 246 ? -28.276 -25.283 9.056 1.00 96.31 246 GLY A N 1
ATOM 1930 C CA . GLY A 1 246 ? -29.174 -24.641 10.018 1.00 96.31 246 GLY A CA 1
ATOM 1931 C C . GLY A 1 246 ? -28.527 -24.359 11.379 1.00 96.31 246 GLY A C 1
ATOM 1932 O O . GLY A 1 246 ? -29.235 -24.175 12.368 1.00 96.31 246 GLY A O 1
ATOM 1933 N N . ASP A 1 247 ? -27.193 -24.327 11.445 1.00 97.00 247 ASP A N 1
ATOM 1934 C CA . ASP A 1 247 ? -26.442 -24.093 12.683 1.00 97.00 247 ASP A CA 1
ATOM 1935 C C . ASP A 1 247 ? -26.224 -22.601 12.990 1.00 97.00 247 ASP A C 1
ATOM 1937 O O . ASP A 1 247 ? -25.780 -22.259 14.089 1.00 97.00 247 ASP A O 1
ATOM 1941 N N . LEU A 1 248 ? -26.540 -21.693 12.061 1.00 96.69 248 LEU A N 1
ATOM 1942 C CA . LEU A 1 248 ? -26.543 -20.250 12.325 1.00 96.69 248 LEU A CA 1
ATOM 1943 C C . LEU A 1 248 ? -27.797 -19.847 13.117 1.00 96.69 248 LEU A C 1
ATOM 1945 O O . LEU A 1 248 ? -28.925 -20.063 12.683 1.00 96.69 248 LEU A O 1
ATOM 1949 N N . ARG A 1 249 ? -27.592 -19.241 14.292 1.00 96.00 249 ARG A N 1
ATOM 1950 C CA . ARG A 1 249 ? -28.650 -18.764 15.205 1.00 96.00 249 ARG A CA 1
ATOM 1951 C C . ARG A 1 249 ? -28.898 -17.257 15.121 1.00 96.00 249 ARG A C 1
ATOM 1953 O O . ARG A 1 249 ? -29.720 -16.735 15.869 1.00 96.00 249 ARG A O 1
ATOM 1960 N N . GLY A 1 250 ? -28.185 -16.570 14.239 1.00 92.69 250 GLY A N 1
ATOM 1961 C CA . GLY A 1 250 ? -28.303 -15.139 14.001 1.00 92.69 250 GLY A CA 1
ATOM 1962 C C . GLY A 1 250 ? -27.928 -14.791 12.566 1.00 92.69 250 GLY A C 1
ATOM 1963 O O . GLY A 1 250 ? -27.598 -15.669 11.768 1.00 92.69 250 GLY A O 1
ATOM 1964 N N . GLU A 1 251 ? -27.980 -13.504 12.249 1.00 95.25 251 GLU A N 1
ATOM 1965 C CA . GLU A 1 251 ? -27.570 -12.982 10.949 1.00 95.25 251 GLU A CA 1
ATOM 1966 C C . GLU A 1 251 ? -26.061 -12.715 10.924 1.00 95.25 251 GLU A C 1
ATOM 1968 O O . GLU A 1 251 ? -25.481 -12.225 11.895 1.00 95.25 251 GLU A O 1
ATOM 1973 N N . VAL A 1 252 ? -25.419 -13.032 9.798 1.00 96.62 252 VAL A N 1
ATOM 1974 C CA . VAL A 1 252 ? -24.004 -12.734 9.564 1.00 96.62 252 VAL A CA 1
ATOM 1975 C C . VAL A 1 252 ? -23.879 -11.965 8.257 1.00 96.62 252 VAL A C 1
ATOM 1977 O O . VAL A 1 252 ? -24.058 -12.522 7.176 1.00 96.62 252 VAL A O 1
ATOM 1980 N N . VAL A 1 253 ? -23.526 -10.684 8.354 1.00 96.88 253 VAL A N 1
ATOM 1981 C CA . VAL A 1 253 ? -23.224 -9.846 7.191 1.00 96.88 253 VAL A CA 1
ATOM 1982 C C . VAL A 1 253 ? -21.719 -9.872 6.953 1.00 96.88 253 VAL A C 1
ATOM 1984 O O . VAL A 1 253 ? -20.948 -9.237 7.667 1.00 96.88 253 VAL A O 1
ATOM 1987 N N . LEU A 1 254 ? -21.288 -10.620 5.939 1.00 96.56 254 LEU A N 1
ATOM 1988 C CA . LEU A 1 254 ? -19.885 -10.684 5.544 1.00 96.56 254 LEU A CA 1
ATOM 1989 C C . LEU A 1 254 ? -19.611 -9.693 4.407 1.00 96.56 254 LEU A C 1
ATOM 1991 O O . LEU A 1 254 ? -20.221 -9.789 3.342 1.00 96.56 254 LEU A O 1
ATOM 1995 N N . VAL A 1 255 ? -18.651 -8.786 4.608 1.00 95.44 255 VAL A N 1
ATOM 1996 C CA . VAL A 1 255 ? -18.207 -7.805 3.602 1.00 95.44 255 VAL A CA 1
ATOM 1997 C C . VAL A 1 255 ? -16.748 -8.092 3.225 1.00 95.44 255 VAL A C 1
ATOM 1999 O O . VAL A 1 255 ? -15.838 -7.540 3.836 1.00 95.44 255 VAL A O 1
ATOM 2002 N N . PRO A 1 256 ? -16.478 -8.955 2.223 1.00 89.12 256 PRO A N 1
ATOM 2003 C CA . PRO A 1 256 ? -15.108 -9.365 1.909 1.00 89.12 256 PRO A CA 1
ATOM 2004 C C . PRO A 1 256 ? -14.228 -8.238 1.370 1.00 89.12 256 PRO A C 1
ATOM 2006 O O . PRO A 1 256 ? -13.012 -8.322 1.465 1.00 89.12 256 PRO A O 1
ATOM 2009 N N . VAL A 1 257 ? -14.831 -7.211 0.767 1.00 89.38 257 VAL A N 1
ATOM 2010 C CA . VAL A 1 257 ? -14.132 -6.031 0.247 1.00 89.38 257 VAL A CA 1
ATOM 2011 C C . VAL A 1 257 ? -14.835 -4.796 0.792 1.00 89.38 257 VAL A C 1
ATOM 2013 O O . VAL A 1 257 ? -15.754 -4.271 0.166 1.00 89.38 257 VAL A O 1
ATOM 2016 N N . ALA A 1 258 ? -14.413 -4.351 1.977 1.00 89.56 258 ALA A N 1
ATOM 2017 C CA . ALA A 1 258 ? -14.987 -3.174 2.621 1.00 89.56 258 ALA A CA 1
ATOM 2018 C C . ALA A 1 258 ? -14.648 -1.888 1.859 1.00 89.56 258 ALA A C 1
ATOM 2020 O O . ALA A 1 258 ? -15.505 -1.029 1.730 1.00 89.56 258 ALA A O 1
ATOM 2021 N N . ASN A 1 259 ? -13.442 -1.772 1.286 1.00 89.44 259 ASN A N 1
ATOM 2022 C CA . ASN A 1 259 ? -12.984 -0.577 0.571 1.00 89.44 259 ASN A CA 1
ATOM 2023 C C . ASN A 1 259 ? -12.667 -0.860 -0.916 1.00 89.44 259 ASN A C 1
ATOM 2025 O O . ASN A 1 259 ? -11.495 -0.953 -1.297 1.00 89.44 259 ASN A O 1
ATOM 2029 N N . PRO A 1 260 ? -13.684 -0.967 -1.794 1.00 86.00 260 PRO A N 1
ATOM 2030 C CA . PRO A 1 260 ? -13.458 -1.182 -3.224 1.00 86.00 260 PRO A CA 1
ATOM 2031 C C . PRO A 1 260 ? -12.780 0.016 -3.908 1.00 86.00 260 PRO A C 1
ATOM 2033 O O . PRO A 1 260 ? -12.115 -0.164 -4.927 1.00 86.00 260 PRO A O 1
ATOM 2036 N N . LEU A 1 261 ? -12.918 1.229 -3.352 1.00 86.75 261 LEU A N 1
ATOM 2037 C CA . LEU A 1 261 ? -12.255 2.429 -3.867 1.00 86.75 261 LEU A CA 1
ATOM 2038 C C . LEU A 1 261 ? -10.740 2.318 -3.697 1.00 86.75 261 LEU A C 1
ATOM 2040 O O . LEU A 1 261 ? -10.011 2.436 -4.675 1.00 86.75 261 LEU A O 1
ATOM 2044 N N . GLY A 1 262 ? -10.276 2.036 -2.479 1.00 81.75 262 GLY A N 1
ATOM 2045 C CA . GLY A 1 262 ? -8.865 1.808 -2.180 1.00 81.75 262 GLY A CA 1
ATOM 2046 C C . GLY A 1 262 ? -8.296 0.609 -2.935 1.00 81.75 262 GLY A C 1
ATOM 2047 O O . GLY A 1 262 ? -7.241 0.733 -3.546 1.00 81.75 262 GLY A O 1
ATOM 2048 N N . LEU A 1 263 ? -9.031 -0.508 -2.997 1.00 82.12 263 LEU A N 1
ATOM 2049 C CA . LEU A 1 263 ? -8.607 -1.699 -3.745 1.00 82.12 263 LEU A CA 1
ATOM 2050 C C . LEU A 1 263 ? -8.437 -1.426 -5.252 1.00 82.12 263 LEU A C 1
ATOM 2052 O O . LEU A 1 263 ? -7.558 -1.990 -5.903 1.00 82.12 263 LEU A O 1
ATOM 2056 N N . GLY A 1 264 ? -9.281 -0.556 -5.815 1.00 79.81 264 GLY A N 1
ATOM 2057 C CA . GLY A 1 264 ? -9.205 -0.132 -7.213 1.00 79.81 264 GLY A CA 1
ATOM 2058 C C . GLY A 1 264 ? -8.116 0.910 -7.495 1.00 79.81 264 GLY A C 1
ATOM 2059 O O . GLY A 1 264 ? -7.834 1.195 -8.661 1.00 79.81 264 GLY A O 1
ATOM 2060 N N . GLN A 1 265 ? -7.498 1.488 -6.460 1.00 79.00 265 GLN A N 1
ATOM 2061 C CA . GLN A 1 265 ? -6.432 2.469 -6.611 1.00 79.00 265 GLN A CA 1
ATOM 2062 C C . GLN A 1 265 ? -5.091 1.771 -6.760 1.00 79.00 265 GLN A C 1
ATOM 2064 O O . GLN A 1 265 ? -4.637 1.030 -5.891 1.00 79.00 265 GLN A O 1
ATOM 2069 N N . GLN A 1 266 ? -4.406 2.091 -7.851 1.00 69.56 266 GLN A N 1
ATOM 2070 C CA . GLN A 1 266 ? -3.023 1.703 -8.027 1.00 69.56 266 GLN A CA 1
ATOM 2071 C C . GLN A 1 266 ? -2.190 2.921 -8.357 1.00 69.56 266 GLN A C 1
ATOM 2073 O O . GLN A 1 266 ? -2.463 3.670 -9.295 1.00 69.56 266 GLN A O 1
ATOM 2078 N N . VAL A 1 267 ? -1.118 3.079 -7.601 1.00 54.66 267 VAL A N 1
ATOM 2079 C CA . VAL A 1 267 ? -0.016 3.932 -7.992 1.00 54.66 267 VAL A CA 1
ATOM 2080 C C . VAL A 1 267 ? 1.066 2.963 -8.370 1.00 54.66 267 VAL A C 1
ATOM 2082 O O . VAL A 1 267 ? 1.707 2.399 -7.500 1.00 54.66 267 VAL A O 1
ATOM 2085 N N . LEU A 1 268 ? 1.289 2.800 -9.671 1.00 53.06 268 LEU A N 1
ATOM 2086 C CA . LEU A 1 268 ? 2.387 1.994 -10.196 1.00 53.06 268 LEU A CA 1
ATOM 2087 C C . LEU A 1 268 ? 2.202 0.486 -10.159 1.00 53.06 268 LEU A C 1
ATOM 2089 O O . LEU A 1 268 ? 3.140 -0.238 -9.832 1.00 53.06 268 LEU A O 1
ATOM 2093 N N . GLY A 1 269 ? 1.002 0.001 -10.454 1.00 53.59 269 GLY A N 1
ATOM 2094 C CA . GLY A 1 269 ? 0.718 -1.419 -10.252 1.00 53.59 269 GLY A CA 1
ATOM 2095 C C . GLY A 1 269 ? 0.829 -1.836 -8.780 1.00 53.59 269 GLY A C 1
ATOM 2096 O O . GLY A 1 269 ? 0.584 -2.996 -8.468 1.00 53.59 269 GLY A O 1
ATOM 2097 N N . GLN A 1 270 ? 1.177 -0.900 -7.885 1.00 58.00 270 GLN A N 1
ATOM 2098 C CA . GLN A 1 270 ? 1.120 -1.064 -6.451 1.00 58.00 270 GLN A CA 1
ATOM 2099 C C . GLN A 1 270 ? -0.237 -0.584 -5.978 1.00 58.00 270 GLN A C 1
ATOM 2101 O O . GLN A 1 270 ? -0.607 0.563 -6.264 1.00 58.00 270 GLN A O 1
ATOM 2106 N N . PRO A 1 271 ? -0.975 -1.450 -5.283 1.00 68.06 271 PRO A N 1
ATOM 2107 C CA . PRO A 1 271 ? -2.181 -1.053 -4.592 1.00 68.06 271 PRO A CA 1
ATOM 2108 C C . PRO A 1 271 ? -1.899 0.117 -3.634 1.00 68.06 271 PRO A C 1
ATOM 2110 O O . PRO A 1 271 ? -0.851 0.175 -2.985 1.00 68.06 271 PRO A O 1
ATOM 2113 N N . VAL A 1 272 ? -2.796 1.102 -3.616 1.00 74.50 272 VAL A N 1
ATOM 2114 C CA . VAL A 1 272 ? -2.777 2.199 -2.641 1.00 74.50 272 VAL A CA 1
ATOM 2115 C C . VAL A 1 272 ? -4.162 2.302 -2.029 1.00 74.50 272 VAL A C 1
ATOM 2117 O O . VAL A 1 272 ? -4.989 3.099 -2.461 1.00 74.50 272 VAL A O 1
ATOM 2120 N N . GLY A 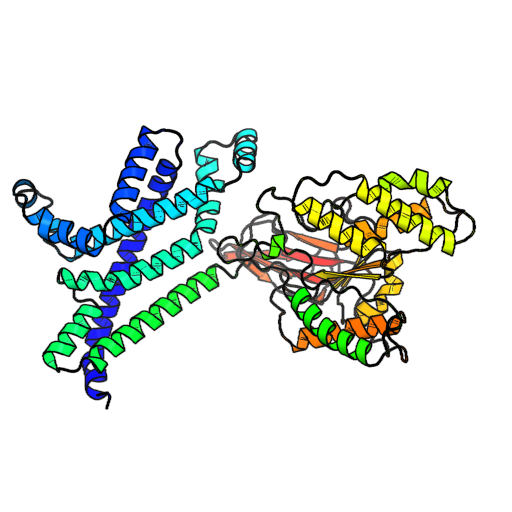1 273 ? -4.397 1.499 -1.003 1.00 74.88 273 GLY A N 1
ATOM 2121 C CA . GLY A 1 273 ? -5.690 1.340 -0.353 1.00 74.88 273 GLY A CA 1
ATOM 2122 C C . GLY A 1 273 ? -5.848 2.111 0.952 1.00 74.88 273 GLY A C 1
ATOM 2123 O O . GLY A 1 273 ? -6.971 2.270 1.418 1.00 74.88 273 GLY A O 1
ATOM 2124 N N . ARG A 1 274 ? -4.758 2.641 1.530 1.00 74.31 274 ARG A N 1
ATOM 2125 C CA . ARG A 1 274 ? -4.803 3.374 2.814 1.00 74.31 274 ARG A CA 1
ATOM 2126 C C . ARG A 1 274 ? -5.379 4.788 2.699 1.00 74.31 274 ARG A C 1
ATOM 2128 O O . ARG A 1 274 ? -6.101 5.231 3.587 1.00 74.31 274 ARG A O 1
ATOM 2135 N N . PHE A 1 275 ? -5.063 5.505 1.619 1.00 79.38 275 PHE A N 1
ATOM 2136 C CA . PHE A 1 275 ? -5.486 6.896 1.410 1.00 79.38 275 PHE A CA 1
ATOM 2137 C C . PHE A 1 275 ? -6.200 7.058 0.068 1.00 79.38 275 PHE A C 1
ATOM 2139 O O . PHE A 1 275 ? -5.767 6.495 -0.938 1.00 79.38 275 PHE A O 1
ATOM 2146 N N . ALA A 1 276 ? -7.257 7.864 0.030 1.00 74.81 276 ALA A N 1
ATOM 2147 C CA . ALA A 1 276 ? -7.933 8.247 -1.200 1.00 74.81 276 ALA A CA 1
ATOM 2148 C C . ALA A 1 276 ? -7.000 9.124 -2.047 1.00 74.81 276 ALA A C 1
ATOM 2150 O O . ALA A 1 276 ? -6.584 10.197 -1.613 1.00 74.81 276 ALA A O 1
ATOM 2151 N N . LEU A 1 277 ? -6.676 8.702 -3.271 1.00 74.06 277 LEU A N 1
ATOM 2152 C CA . LEU A 1 277 ? -5.722 9.432 -4.120 1.00 74.06 277 LEU A CA 1
ATOM 2153 C C . LEU A 1 277 ? -6.241 10.805 -4.564 1.00 74.06 277 LEU A C 1
ATOM 2155 O O . LEU A 1 277 ? -5.443 11.697 -4.844 1.00 74.06 277 LEU A O 1
ATOM 2159 N N . ALA A 1 278 ? -7.563 10.969 -4.644 1.00 74.88 278 ALA A N 1
ATOM 2160 C CA . ALA A 1 278 ? -8.190 12.204 -5.107 1.00 74.88 278 ALA A CA 1
ATOM 2161 C C . ALA A 1 278 ? -8.090 13.350 -4.084 1.00 74.88 278 ALA A C 1
ATOM 2163 O O . ALA A 1 278 ? -7.890 14.498 -4.475 1.00 74.88 278 ALA A O 1
ATOM 2164 N N . GLU A 1 279 ? -8.217 13.042 -2.791 1.00 75.25 279 GLU A N 1
ATOM 2165 C CA . GLU A 1 279 ? -8.363 14.041 -1.719 1.00 75.25 279 GLU A CA 1
ATOM 2166 C C . GLU A 1 279 ? -7.358 13.875 -0.565 1.00 75.25 279 GLU A C 1
ATOM 2168 O O . GLU A 1 279 ? -7.246 14.751 0.286 1.00 75.25 279 GLU A O 1
ATOM 2173 N N . GLY A 1 280 ? -6.590 12.780 -0.535 1.00 70.19 280 GLY A N 1
ATOM 2174 C CA . GLY A 1 280 ? -5.551 12.515 0.465 1.00 70.19 280 GLY A CA 1
ATOM 2175 C C . GLY A 1 280 ? -6.063 12.022 1.824 1.00 70.19 280 GLY A C 1
ATOM 2176 O O . GLY A 1 280 ? -5.250 11.746 2.706 1.00 70.19 280 GLY A O 1
ATOM 2177 N N . GLY A 1 281 ? -7.381 11.892 2.002 1.00 72.00 281 GLY A N 1
ATOM 2178 C CA . GLY A 1 281 ? -7.995 11.377 3.226 1.00 72.00 281 GLY A CA 1
ATOM 2179 C C . GLY A 1 281 ? -7.685 9.896 3.455 1.00 72.00 281 GLY A C 1
ATOM 2180 O O . GLY A 1 281 ? -7.621 9.114 2.508 1.00 72.00 281 GLY A O 1
ATOM 2181 N N . ASN A 1 282 ? -7.490 9.497 4.712 1.00 78.31 282 ASN A N 1
ATOM 2182 C CA . ASN A 1 282 ? -7.350 8.087 5.082 1.00 78.31 282 ASN A CA 1
ATOM 2183 C C . ASN A 1 282 ? -8.742 7.430 5.084 1.00 78.31 282 ASN A C 1
ATOM 2185 O O . ASN A 1 282 ? -9.696 7.994 5.625 1.00 78.31 282 ASN A O 1
ATOM 2189 N N . PHE A 1 283 ? -8.874 6.258 4.458 1.00 86.00 283 PHE A N 1
ATOM 2190 C CA . PHE A 1 283 ? -10.166 5.571 4.367 1.00 86.00 283 PHE A CA 1
ATOM 2191 C C . PHE A 1 283 ? -10.683 5.094 5.727 1.00 86.00 283 PHE A C 1
ATOM 2193 O O . PHE A 1 283 ? -11.895 5.072 5.915 1.00 86.00 283 PHE A O 1
ATOM 2200 N N . ASN A 1 284 ? -9.784 4.798 6.674 1.00 88.19 284 ASN A N 1
ATOM 2201 C CA . ASN A 1 284 ? -10.130 4.422 8.044 1.00 88.19 284 ASN A CA 1
ATOM 2202 C C . ASN A 1 284 ? -9.963 5.582 9.052 1.00 88.19 284 ASN A C 1
ATOM 2204 O O . ASN A 1 284 ? -9.508 5.386 10.178 1.00 88.19 284 ASN A O 1
ATOM 2208 N N . ARG A 1 285 ? -10.222 6.827 8.637 1.00 87.31 285 ARG A N 1
ATOM 2209 C CA . ARG A 1 285 ? -10.237 8.008 9.523 1.00 87.31 285 ARG A CA 1
ATOM 2210 C C . ARG A 1 285 ? -11.408 8.906 9.197 1.00 87.31 285 ARG A C 1
ATOM 2212 O O . ARG A 1 285 ? -11.918 8.845 8.083 1.00 87.31 285 ARG A O 1
ATOM 2219 N N . ASP A 1 286 ? -11.766 9.786 10.120 1.00 89.75 286 ASP A N 1
ATOM 2220 C CA . ASP A 1 286 ? -12.787 10.814 9.928 1.00 89.75 286 ASP A CA 1
ATOM 2221 C C . ASP A 1 286 ? -14.131 10.189 9.495 1.00 89.75 286 ASP A C 1
ATOM 2223 O O . ASP A 1 286 ? -14.741 10.602 8.501 1.00 89.75 286 ASP A O 1
ATOM 2227 N N . PHE A 1 287 ? -14.548 9.113 10.171 1.00 94.19 287 PHE A N 1
ATOM 2228 C CA . PHE A 1 287 ? -15.916 8.610 10.054 1.00 94.19 287 PHE A CA 1
ATOM 2229 C C . PHE A 1 287 ? -16.912 9.605 10.678 1.00 94.19 287 PHE A C 1
ATOM 2231 O O . PHE A 1 287 ? -16.546 10.319 11.613 1.00 94.19 287 PHE A O 1
ATOM 2238 N N . PRO A 1 288 ? -18.161 9.676 10.172 1.00 94.50 288 PRO A N 1
ATOM 2239 C CA . PRO A 1 288 ? -19.209 10.508 10.759 1.00 94.50 288 PRO A CA 1
ATOM 2240 C C . PRO A 1 288 ? -19.342 10.316 12.273 1.00 94.50 288 PRO A C 1
ATOM 2242 O O . PRO A 1 288 ? -19.529 9.199 12.753 1.00 94.50 288 PRO A O 1
ATOM 2245 N N . ASP A 1 289 ? -19.267 11.415 13.021 1.00 93.19 289 ASP A N 1
ATOM 2246 C CA . ASP A 1 289 ? -19.369 11.395 14.477 1.00 93.19 289 ASP A CA 1
ATOM 2247 C C . ASP A 1 289 ? -20.834 11.307 14.921 1.00 93.19 289 ASP A C 1
ATOM 2249 O O . ASP A 1 289 ? -21.542 12.309 15.018 1.00 93.19 289 ASP A O 1
ATOM 2253 N N . LEU A 1 290 ? -21.307 10.096 15.203 1.00 93.12 290 LEU A N 1
ATOM 2254 C CA . LEU A 1 290 ? -22.707 9.863 15.569 1.00 93.12 290 LEU A CA 1
ATOM 2255 C C . LEU A 1 290 ? -23.064 10.351 16.986 1.00 93.12 290 LEU A C 1
ATOM 2257 O O . LEU A 1 290 ? -24.234 10.323 17.370 1.00 93.12 290 LEU A O 1
ATOM 2261 N N . THR A 1 291 ? -22.089 10.843 17.758 1.00 91.06 291 THR A N 1
ATOM 2262 C CA . THR A 1 291 ? -22.306 11.361 19.119 1.00 91.06 291 THR A CA 1
ATOM 2263 C C . THR A 1 291 ? -23.020 12.724 19.136 1.00 91.06 291 THR A C 1
ATOM 2265 O O . THR A 1 291 ? -23.593 13.131 20.149 1.00 91.06 291 THR A O 1
ATOM 2268 N N . VAL A 1 292 ? -23.098 13.420 17.995 1.00 88.56 292 VAL A N 1
ATOM 2269 C CA . VAL A 1 292 ? -23.761 14.735 17.883 1.00 88.56 292 VAL A CA 1
ATOM 2270 C C . VAL A 1 292 ? -25.258 14.714 18.235 1.00 88.56 292 VAL A C 1
ATOM 2272 O O . VAL A 1 292 ? -25.827 15.758 18.548 1.00 88.56 292 VAL A O 1
ATOM 2275 N N . GLY A 1 293 ? -25.906 13.544 18.195 1.00 82.12 293 GLY A N 1
ATOM 2276 C CA . GLY A 1 293 ? -27.331 13.368 18.500 1.00 82.12 293 GLY A CA 1
ATOM 2277 C C . GLY A 1 293 ? -27.653 12.914 19.928 1.00 82.12 293 GLY A C 1
ATOM 2278 O O . GLY A 1 293 ? -28.829 12.731 20.241 1.00 82.12 293 GLY A O 1
ATOM 2279 N N . LEU A 1 294 ? -26.653 12.720 20.799 1.00 88.50 294 LEU A N 1
ATOM 2280 C CA . LEU A 1 294 ? -26.835 12.023 22.083 1.00 88.50 294 LEU A CA 1
ATOM 2281 C C . LEU A 1 294 ? -27.872 12.663 23.016 1.00 88.50 294 LEU A C 1
ATOM 2283 O O . LEU A 1 294 ? -28.601 11.938 23.687 1.00 88.50 294 LEU A O 1
ATOM 2287 N N . SER A 1 295 ? -27.979 13.994 23.052 1.00 88.38 295 SER A N 1
ATOM 2288 C CA . SER A 1 295 ? -28.952 14.687 23.913 1.00 88.38 295 SER A CA 1
ATOM 2289 C C . SER A 1 295 ? -30.395 14.328 23.557 1.00 88.38 295 SER A C 1
ATOM 2291 O O . SER A 1 295 ? -31.172 13.952 24.431 1.00 88.38 295 SER A O 1
ATOM 2293 N N . ARG A 1 296 ? -30.729 14.368 22.261 1.00 89.31 296 ARG A N 1
ATOM 2294 C CA . ARG A 1 296 ? -32.052 14.000 21.744 1.00 89.31 296 ARG A CA 1
ATOM 2295 C C . ARG A 1 296 ? -32.377 12.534 22.030 1.00 89.31 296 ARG A C 1
ATOM 2297 O O . ARG A 1 296 ? -33.511 12.227 22.384 1.00 89.31 296 ARG A O 1
ATOM 2304 N N . ILE A 1 297 ? -31.395 11.644 21.877 1.00 91.25 297 ILE A N 1
ATOM 2305 C CA . ILE A 1 297 ? -31.567 10.213 22.165 1.00 91.25 297 ILE A CA 1
ATOM 2306 C C . ILE A 1 297 ? -31.859 10.018 23.654 1.00 91.25 297 ILE A C 1
ATOM 2308 O O . ILE A 1 297 ? -32.817 9.339 24.009 1.00 91.25 297 ILE A O 1
ATOM 2312 N N . GLY A 1 298 ? -31.069 10.655 24.519 1.00 90.56 298 GLY A N 1
ATOM 2313 C CA . GLY A 1 298 ? -31.191 10.528 25.966 1.00 90.56 298 GLY A CA 1
ATOM 2314 C C . GLY A 1 298 ? -32.523 11.004 26.538 1.00 90.56 298 GLY A C 1
ATOM 2315 O O . GLY A 1 298 ? -33.067 10.358 27.431 1.00 90.56 298 GLY A O 1
ATOM 2316 N N . GLU A 1 299 ? -33.090 12.087 25.997 1.00 91.06 299 GLU A N 1
ATOM 2317 C CA . GLU A 1 299 ? -34.420 12.583 26.388 1.00 91.06 299 GLU A CA 1
ATOM 2318 C C . GLU A 1 299 ? -35.554 11.597 26.062 1.00 91.06 299 GLU A C 1
ATOM 2320 O O . GLU A 1 299 ? -36.590 11.610 26.728 1.00 91.06 299 GLU A O 1
ATOM 2325 N N . ALA A 1 300 ? -35.358 10.732 25.063 1.00 93.19 300 ALA A N 1
ATOM 2326 C CA . ALA A 1 300 ? -36.335 9.739 24.631 1.00 93.19 300 ALA A CA 1
ATOM 2327 C C . ALA A 1 300 ? -36.172 8.368 25.321 1.00 93.19 300 ALA A C 1
ATOM 2329 O O . ALA A 1 300 ? -37.026 7.497 25.138 1.00 93.19 300 ALA A O 1
ATOM 2330 N N . LEU A 1 301 ? -35.113 8.166 26.118 1.00 95.56 301 LEU A N 1
ATOM 2331 C CA . LEU A 1 301 ? -34.871 6.906 26.826 1.00 95.56 301 LEU A CA 1
ATOM 2332 C C . LEU A 1 301 ? -35.934 6.635 27.899 1.00 95.56 301 LEU A C 1
ATOM 2334 O O . LEU A 1 301 ? -36.345 7.514 28.663 1.00 95.56 301 LEU A O 1
ATOM 2338 N N . THR A 1 302 ? -36.322 5.368 27.993 1.00 95.12 302 THR A N 1
ATOM 2339 C CA . THR A 1 302 ? -37.281 4.835 28.968 1.00 95.12 302 THR A CA 1
ATOM 2340 C C . THR A 1 302 ? -36.589 3.880 29.945 1.00 95.12 302 THR A C 1
ATOM 2342 O O . THR A 1 302 ? -35.368 3.742 29.914 1.00 95.12 302 THR A O 1
ATOM 2345 N N . ASP A 1 303 ? -37.348 3.208 30.812 1.00 95.81 303 ASP A N 1
ATOM 2346 C CA . ASP A 1 303 ? -36.820 2.158 31.698 1.00 95.81 303 ASP A CA 1
ATOM 2347 C C . ASP A 1 303 ? -36.825 0.761 31.038 1.00 95.81 303 ASP A C 1
ATOM 2349 O O . ASP A 1 303 ? -36.438 -0.221 31.672 1.00 95.81 303 ASP A O 1
ATOM 2353 N N . ASP A 1 304 ? -37.252 0.662 29.772 1.00 96.38 304 ASP A N 1
ATOM 2354 C CA . ASP A 1 304 ? -37.237 -0.571 28.980 1.00 96.38 304 ASP A CA 1
ATOM 2355 C C . ASP A 1 304 ? -35.926 -0.689 28.169 1.00 96.38 304 ASP A C 1
ATOM 2357 O O . ASP A 1 304 ? -35.736 0.062 27.206 1.00 96.38 304 ASP A O 1
ATOM 2361 N N . PRO A 1 305 ? -35.006 -1.610 28.524 1.00 94.12 305 PRO A N 1
ATOM 2362 C CA . PRO A 1 305 ? -33.730 -1.766 27.827 1.00 94.12 305 PRO A CA 1
ATOM 2363 C C . PRO A 1 305 ? -33.888 -2.187 26.360 1.00 94.12 305 PRO A C 1
ATOM 2365 O O . PRO A 1 305 ? -33.129 -1.710 25.515 1.00 94.12 305 PRO A O 1
ATOM 2368 N N . ASP A 1 306 ? -34.863 -3.042 26.043 1.00 94.31 306 ASP A N 1
ATOM 2369 C CA . ASP A 1 306 ? -35.053 -3.560 24.684 1.00 94.31 306 ASP A CA 1
ATOM 2370 C C . ASP A 1 306 ? -35.651 -2.476 23.777 1.00 94.31 306 ASP A C 1
ATOM 2372 O O . ASP A 1 306 ? -35.181 -2.250 22.656 1.00 94.31 306 ASP A O 1
ATOM 2376 N N . GLY A 1 307 ? -36.632 -1.730 24.297 1.00 96.12 307 GLY A N 1
ATOM 2377 C CA . GLY A 1 307 ? -37.163 -0.531 23.651 1.00 96.12 307 GLY A CA 1
ATOM 2378 C C . GLY A 1 307 ? -36.085 0.531 23.416 1.00 96.12 307 GLY A C 1
ATOM 2379 O O . GLY A 1 307 ? -35.998 1.089 22.319 1.00 96.12 307 GLY A O 1
ATOM 2380 N N . ASN A 1 308 ? -35.213 0.763 24.402 1.00 96.69 308 ASN A N 1
ATOM 2381 C CA . ASN A 1 308 ? -34.099 1.703 24.273 1.00 96.69 308 ASN A CA 1
ATOM 2382 C C . ASN A 1 308 ? -33.084 1.255 23.215 1.00 96.69 308 ASN A C 1
ATOM 2384 O O . ASN A 1 308 ? -32.638 2.086 22.429 1.00 96.69 308 ASN A O 1
ATOM 2388 N N . LEU A 1 309 ? -32.745 -0.036 23.132 1.00 95.50 309 LEU A N 1
ATOM 2389 C CA . LEU A 1 309 ? -31.846 -0.558 22.096 1.00 95.50 309 LEU A CA 1
ATOM 2390 C C . LEU A 1 309 ? -32.370 -0.239 20.687 1.00 95.50 309 LEU A C 1
ATOM 2392 O O . LEU A 1 309 ? -31.634 0.296 19.854 1.00 95.50 309 LEU A O 1
ATOM 2396 N N . ALA A 1 310 ? -33.648 -0.533 20.429 1.00 95.06 310 ALA A N 1
ATOM 2397 C CA . ALA A 1 310 ? -34.282 -0.264 19.140 1.00 95.06 310 ALA A CA 1
ATOM 2398 C C . ALA A 1 310 ? -34.339 1.242 18.826 1.00 95.06 310 ALA A C 1
ATOM 2400 O O . ALA A 1 310 ? -34.026 1.653 17.705 1.00 95.06 310 ALA A O 1
ATOM 2401 N N . LEU A 1 311 ? -34.685 2.062 19.824 1.00 95.81 311 LEU A N 1
ATOM 2402 C CA . LEU A 1 311 ? -34.706 3.522 19.722 1.00 95.81 311 LEU A CA 1
ATOM 2403 C C . LEU A 1 311 ? -33.325 4.086 19.365 1.00 95.81 311 LEU A C 1
ATOM 2405 O O . LEU A 1 311 ? -33.211 4.881 18.433 1.00 95.81 311 LEU A O 1
ATOM 2409 N N . ILE A 1 312 ? -32.276 3.660 20.074 1.00 96.12 312 ILE A N 1
ATOM 2410 C CA . ILE A 1 312 ? -30.909 4.144 19.857 1.00 96.12 312 ILE A CA 1
ATOM 2411 C C . ILE A 1 312 ? -30.447 3.797 18.442 1.00 96.12 312 ILE A C 1
ATOM 2413 O O . ILE A 1 312 ? -29.961 4.680 17.739 1.00 96.12 312 ILE A O 1
ATOM 2417 N N . ARG A 1 313 ? -30.648 2.555 17.974 1.00 95.69 313 ARG A N 1
ATOM 2418 C CA . ARG A 1 313 ? -30.296 2.172 16.593 1.00 95.69 313 ARG A CA 1
ATOM 2419 C C . ARG A 1 313 ? -31.012 3.051 15.560 1.00 95.69 313 ARG A C 1
ATOM 2421 O O . ARG A 1 313 ? -30.378 3.513 14.612 1.00 95.69 313 ARG A O 1
ATOM 2428 N N . ALA A 1 314 ? -32.309 3.306 15.749 1.00 95.00 314 ALA A N 1
ATOM 2429 C CA . ALA A 1 314 ? -33.099 4.133 14.837 1.00 95.00 314 ALA A CA 1
ATOM 2430 C C . ALA A 1 314 ? -32.617 5.594 14.802 1.00 95.00 314 ALA A C 1
ATOM 2432 O O . ALA A 1 314 ? -32.484 6.177 13.724 1.00 95.00 314 ALA A O 1
ATOM 2433 N N . GLU A 1 315 ? -32.313 6.181 15.959 1.00 95.38 315 GLU A N 1
ATOM 2434 C CA . GLU A 1 315 ? -31.825 7.559 16.038 1.00 95.38 315 GLU A CA 1
ATOM 2435 C C . GLU A 1 315 ? -30.381 7.698 15.532 1.00 95.38 315 GLU A C 1
ATOM 2437 O O . GLU A 1 315 ? -30.092 8.643 14.803 1.00 95.38 315 GLU A O 1
ATOM 2442 N N . LEU A 1 316 ? -29.484 6.742 15.809 1.00 95.44 316 LEU A N 1
ATOM 2443 C CA . LEU A 1 316 ? -28.133 6.740 15.230 1.00 95.44 316 LEU A CA 1
ATOM 2444 C C . LEU A 1 316 ? -28.175 6.648 13.697 1.00 95.44 316 LEU A C 1
ATOM 2446 O O . LEU A 1 316 ? -27.417 7.343 13.020 1.00 95.44 316 LEU A O 1
ATOM 2450 N N . ALA A 1 317 ? -29.094 5.854 13.137 1.00 95.19 317 ALA A N 1
ATOM 2451 C CA . ALA A 1 317 ? -29.310 5.793 11.692 1.00 95.19 317 ALA A CA 1
ATOM 2452 C C . ALA A 1 317 ? -29.837 7.127 11.129 1.00 95.19 317 ALA A C 1
ATOM 2454 O O . ALA A 1 317 ? -29.394 7.569 10.068 1.00 95.19 317 ALA A O 1
ATOM 2455 N N . ALA A 1 318 ? -30.738 7.806 11.849 1.00 94.75 318 ALA A N 1
ATOM 2456 C CA . ALA A 1 318 ? -31.227 9.130 11.466 1.00 94.75 318 ALA A CA 1
ATOM 2457 C C . ALA A 1 318 ? -30.122 10.201 11.527 1.00 94.75 318 ALA A C 1
ATOM 2459 O O . ALA A 1 318 ? -30.027 11.042 10.631 1.00 94.75 318 ALA A O 1
ATOM 2460 N N . VAL A 1 319 ? -29.260 10.149 12.548 1.00 95.06 319 VAL A N 1
ATOM 2461 C CA . VAL A 1 319 ? -28.079 11.016 12.675 1.00 95.06 319 VAL A CA 1
ATOM 2462 C C . VAL A 1 319 ? -27.118 10.769 11.516 1.00 95.06 319 VAL A C 1
ATOM 2464 O O . VAL A 1 319 ? -26.726 11.728 10.852 1.00 95.06 319 VAL A O 1
ATOM 2467 N N . LEU A 1 320 ? -26.802 9.510 11.199 1.00 95.56 320 LEU A N 1
ATOM 2468 C CA . LEU A 1 320 ? -25.955 9.157 10.058 1.00 95.56 320 LEU A CA 1
ATOM 2469 C C . LEU A 1 320 ? -26.517 9.711 8.739 1.00 95.56 320 LEU A C 1
ATOM 2471 O O . LEU A 1 320 ? -25.778 10.310 7.961 1.00 95.56 320 LEU A O 1
ATOM 2475 N N . ALA A 1 321 ? -27.827 9.572 8.516 1.00 94.88 321 ALA A N 1
ATOM 2476 C CA . ALA A 1 321 ? -28.504 10.081 7.323 1.00 94.88 321 ALA A CA 1
ATOM 2477 C C . ALA A 1 321 ? -28.491 11.620 7.206 1.00 94.88 321 ALA A C 1
ATOM 2479 O O . ALA A 1 321 ? -28.748 12.148 6.125 1.00 94.88 321 ALA A O 1
ATOM 2480 N N . SER A 1 322 ? -28.202 12.343 8.295 1.00 94.62 322 SER A N 1
ATOM 2481 C CA . SER A 1 322 ? -28.116 13.808 8.296 1.00 94.62 322 SER A CA 1
ATOM 2482 C C . SER A 1 322 ? -26.759 14.354 7.838 1.00 94.62 322 SER A C 1
ATOM 2484 O O . SER A 1 322 ? -26.669 15.528 7.472 1.00 94.62 322 SER A O 1
ATOM 2486 N N . PHE A 1 323 ? -25.706 13.528 7.841 1.00 93.81 323 PHE 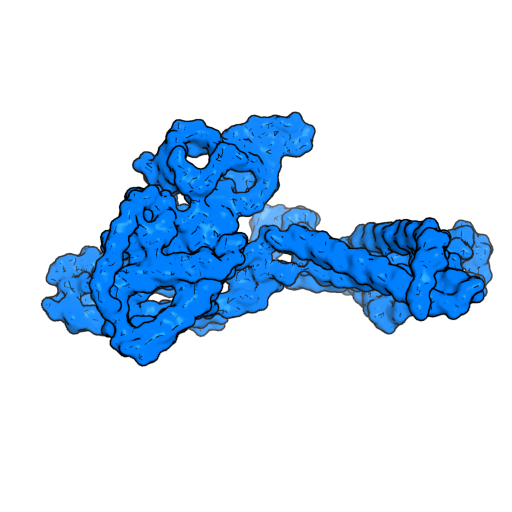A N 1
ATOM 2487 C CA . PHE A 1 323 ? -24.384 13.954 7.389 1.00 93.81 323 PHE A CA 1
ATOM 2488 C C . PHE A 1 323 ? -24.370 14.181 5.869 1.00 93.81 323 PHE A C 1
ATOM 2490 O O . PHE A 1 323 ? -24.918 13.370 5.120 1.00 93.81 323 PHE A O 1
ATOM 2497 N N . PRO A 1 324 ? -23.721 15.255 5.379 1.00 90.12 324 PRO A N 1
ATOM 2498 C CA . PRO A 1 324 ? -23.565 15.471 3.949 1.00 90.12 324 PRO A CA 1
ATOM 2499 C C . PRO A 1 324 ? -22.660 14.390 3.356 1.00 90.12 324 PRO A C 1
ATOM 2501 O O . PRO A 1 324 ? -21.585 14.097 3.886 1.00 90.12 324 PRO A O 1
ATOM 2504 N N . VAL A 1 325 ? -23.093 13.807 2.240 1.00 91.94 325 VAL A N 1
ATOM 2505 C CA . VAL A 1 325 ? -22.342 12.763 1.544 1.00 91.94 325 VAL A CA 1
ATOM 2506 C C . VAL A 1 325 ? -22.148 13.180 0.090 1.00 91.94 325 VAL A C 1
ATOM 2508 O O . VAL A 1 325 ? -23.023 12.992 -0.751 1.00 91.94 325 VAL A O 1
ATOM 2511 N N . GLU A 1 326 ? -21.007 13.803 -0.180 1.00 92.19 326 GLU A N 1
ATOM 2512 C CA . GLU A 1 326 ? -20.693 14.477 -1.444 1.00 92.19 326 GLU A CA 1
ATOM 2513 C C . GLU A 1 326 ? -19.580 13.766 -2.224 1.00 92.19 326 GLU A C 1
ATOM 2515 O O . GLU A 1 326 ? -19.547 13.826 -3.454 1.00 92.19 326 GLU A O 1
ATOM 2520 N N . THR A 1 327 ? -18.668 13.079 -1.526 1.00 90.88 327 THR A N 1
ATOM 2521 C CA . THR A 1 327 ? -17.514 12.404 -2.134 1.00 90.88 327 THR A CA 1
ATOM 2522 C C . THR A 1 327 ? -17.634 10.875 -2.077 1.00 90.88 327 THR A C 1
ATOM 2524 O O . THR A 1 327 ? -18.287 10.329 -1.181 1.00 90.88 327 THR A O 1
ATOM 2527 N N . PRO A 1 328 ? -16.983 10.130 -2.997 1.00 91.06 328 PRO A N 1
ATOM 2528 C CA . PRO A 1 328 ? -16.996 8.669 -2.952 1.00 91.06 328 PRO A CA 1
ATOM 2529 C C . PRO A 1 328 ? -16.490 8.077 -1.620 1.00 91.06 328 PRO A C 1
ATOM 2531 O O . PRO A 1 328 ? -17.142 7.161 -1.116 1.00 91.06 328 PRO A O 1
ATOM 2534 N N . PRO A 1 329 ? -15.406 8.584 -0.988 1.00 88.94 329 PRO A N 1
ATOM 2535 C CA . PRO A 1 329 ? -15.006 8.129 0.346 1.00 88.94 329 PRO A CA 1
ATOM 2536 C C . PRO A 1 329 ? -16.060 8.390 1.429 1.00 88.94 329 PRO A C 1
ATOM 2538 O O . PRO A 1 329 ? -16.231 7.558 2.316 1.00 88.94 329 PRO A O 1
ATOM 2541 N N . GLN A 1 330 ? -16.809 9.495 1.353 1.00 93.25 330 GLN A N 1
ATOM 2542 C CA . GLN A 1 330 ? -17.921 9.745 2.276 1.00 93.25 330 GLN A CA 1
ATOM 2543 C C . GLN A 1 330 ? -19.068 8.744 2.058 1.00 93.25 330 GLN A C 1
ATOM 2545 O O . GLN A 1 330 ? -19.581 8.199 3.033 1.00 93.25 330 GLN A O 1
ATOM 2550 N N . HIS A 1 331 ? -19.433 8.438 0.802 1.00 94.62 331 HIS A N 1
ATOM 2551 C CA . HIS A 1 331 ? -20.431 7.399 0.490 1.00 94.62 331 HIS A CA 1
ATOM 2552 C C . HIS A 1 331 ? -20.013 6.035 1.035 1.00 94.62 331 HIS A C 1
ATOM 2554 O O . HIS A 1 331 ? -20.830 5.330 1.629 1.00 94.62 331 HIS A O 1
ATOM 2560 N N . LEU A 1 332 ? -18.738 5.684 0.874 1.00 92.94 332 LEU A N 1
ATOM 2561 C CA . LEU A 1 332 ? -18.177 4.454 1.410 1.00 92.94 332 LEU A CA 1
ATOM 2562 C C . LEU A 1 332 ? -18.345 4.381 2.937 1.00 92.94 332 LEU A C 1
ATOM 2564 O O . LEU A 1 332 ? -18.929 3.426 3.442 1.00 92.94 332 LEU A O 1
ATOM 2568 N N . LYS A 1 333 ? -17.892 5.409 3.663 1.00 94.50 333 LYS A N 1
ATOM 2569 C CA . LYS A 1 333 ? -17.963 5.454 5.132 1.00 94.50 333 LYS A CA 1
ATOM 2570 C C . LYS A 1 333 ? -19.400 5.394 5.648 1.00 94.50 333 LYS A C 1
ATOM 2572 O O . LYS A 1 333 ? -19.687 4.624 6.560 1.00 94.50 333 LYS A O 1
ATOM 2577 N N . ALA A 1 334 ? -20.308 6.157 5.037 1.00 96.06 334 ALA A N 1
ATOM 2578 C CA . ALA A 1 334 ? -21.722 6.138 5.402 1.00 96.06 334 ALA A CA 1
ATOM 2579 C C . ALA A 1 334 ? -22.359 4.760 5.166 1.00 96.06 334 ALA A C 1
ATOM 2581 O O . ALA A 1 334 ? -23.126 4.286 5.998 1.00 96.06 334 ALA A O 1
ATOM 2582 N N . THR A 1 335 ? -21.998 4.083 4.072 1.00 95.75 335 THR A N 1
ATOM 2583 C CA . THR A 1 335 ? -22.490 2.730 3.770 1.00 95.75 335 THR A CA 1
ATOM 2584 C C . THR A 1 335 ? -21.999 1.711 4.799 1.00 95.75 335 THR A C 1
ATOM 2586 O O . THR A 1 335 ? -22.795 0.918 5.296 1.00 95.75 335 THR A O 1
ATOM 2589 N N . LEU A 1 336 ? -20.709 1.745 5.152 1.00 96.56 336 LEU A N 1
ATOM 2590 C CA . LEU A 1 336 ? -20.140 0.842 6.157 1.00 96.56 336 LEU A CA 1
ATOM 2591 C C . LEU A 1 336 ? -20.782 1.050 7.536 1.00 96.56 336 LEU A C 1
ATOM 2593 O O . LEU A 1 336 ? -21.154 0.074 8.183 1.00 96.56 336 LEU A O 1
ATOM 2597 N N . LEU A 1 337 ? -20.984 2.305 7.961 1.00 96.62 337 LEU A N 1
ATOM 2598 C CA . LEU A 1 337 ? -21.689 2.597 9.214 1.00 96.62 337 LEU A CA 1
ATOM 2599 C C . LEU A 1 337 ? -23.143 2.126 9.176 1.00 96.62 337 LEU A C 1
ATOM 2601 O O . LEU A 1 337 ? -23.601 1.519 10.137 1.00 96.62 337 LEU A O 1
ATOM 2605 N N . ALA A 1 338 ? -23.864 2.349 8.075 1.00 95.19 338 ALA A N 1
ATOM 2606 C CA . ALA A 1 338 ? -25.251 1.907 7.950 1.00 95.19 338 ALA A CA 1
ATOM 2607 C C . ALA A 1 338 ? -25.390 0.379 8.086 1.00 95.19 338 ALA A C 1
ATOM 2609 O O . ALA A 1 338 ? -26.335 -0.089 8.715 1.00 95.19 338 ALA A O 1
ATOM 2610 N N . LEU A 1 339 ? -24.433 -0.393 7.555 1.00 94.94 339 LEU A N 1
ATOM 2611 C CA . LEU A 1 339 ? -24.381 -1.846 7.749 1.00 94.94 339 LEU A CA 1
ATOM 2612 C C . LEU A 1 339 ? -24.078 -2.219 9.210 1.00 94.94 339 LEU A C 1
ATOM 2614 O O . LEU A 1 339 ? -24.714 -3.113 9.763 1.00 94.94 339 LEU A O 1
ATOM 2618 N N . ALA A 1 340 ? -23.132 -1.526 9.847 1.00 95.75 340 ALA A N 1
ATOM 2619 C CA . ALA A 1 340 ? -22.701 -1.815 11.215 1.00 95.75 340 ALA A CA 1
ATOM 2620 C C . ALA A 1 340 ? -23.731 -1.438 12.290 1.00 95.75 340 ALA A C 1
ATOM 2622 O O . ALA A 1 340 ? -23.843 -2.132 13.297 1.00 95.75 340 ALA A O 1
ATOM 2623 N N . LEU A 1 341 ? -24.513 -0.372 12.086 1.00 91.88 341 LEU A N 1
ATOM 2624 C CA . LEU A 1 341 ? -25.454 0.161 13.082 1.00 91.88 341 LEU A CA 1
ATOM 2625 C C . LEU A 1 341 ? -26.548 -0.820 13.516 1.00 91.88 341 LEU A C 1
ATOM 2627 O O . LEU A 1 341 ? -27.178 -0.604 14.554 1.00 91.88 341 LEU A O 1
ATOM 2631 N N . HIS A 1 342 ? -26.779 -1.887 12.754 1.00 90.19 342 HIS A N 1
ATOM 2632 C CA . HIS A 1 342 ? -27.739 -2.941 13.082 1.00 90.19 342 HIS A CA 1
ATOM 2633 C C . HIS A 1 342 ? -27.095 -4.189 13.697 1.00 90.19 342 HIS A C 1
ATOM 2635 O O . HIS A 1 342 ? -27.814 -5.021 14.242 1.00 90.19 342 HIS A O 1
ATOM 2641 N N . ALA A 1 343 ? -25.767 -4.306 13.660 1.00 95.88 343 ALA A N 1
ATOM 2642 C CA . ALA A 1 343 ? -25.050 -5.450 14.204 1.00 95.88 343 ALA A CA 1
ATOM 2643 C C . ALA A 1 343 ? -24.882 -5.343 15.728 1.00 95.88 343 ALA A C 1
ATOM 2645 O O . ALA A 1 343 ? -24.740 -4.245 16.273 1.00 95.88 343 ALA A O 1
ATOM 2646 N N . ASP A 1 344 ? -24.857 -6.487 16.413 1.00 96.75 344 ASP A N 1
ATOM 2647 C CA . ASP A 1 344 ? -24.460 -6.580 17.827 1.00 96.75 344 ASP A CA 1
ATOM 2648 C C . ASP A 1 344 ? -22.932 -6.654 17.983 1.00 96.75 344 ASP A C 1
ATOM 2650 O O . ASP A 1 344 ? -22.364 -6.121 18.938 1.00 96.75 344 ASP A O 1
ATOM 2654 N N . PHE A 1 345 ? -22.265 -7.283 17.008 1.00 97.44 345 PHE A N 1
ATOM 2655 C CA . PHE A 1 345 ? -20.816 -7.458 16.952 1.00 97.44 345 PHE A CA 1
ATOM 2656 C C . PHE A 1 345 ? -20.274 -7.040 15.585 1.00 97.44 345 PHE A C 1
ATOM 2658 O O . PHE A 1 345 ? -20.786 -7.477 14.555 1.00 97.44 345 PHE A O 1
ATOM 2665 N N . VAL A 1 346 ? -19.199 -6.254 15.577 1.00 98.00 346 VAL A N 1
ATOM 2666 C CA . VAL A 1 346 ? -18.476 -5.845 14.367 1.00 98.00 346 VAL A CA 1
ATOM 2667 C C . VAL A 1 346 ? -17.015 -6.253 14.496 1.00 98.00 346 VAL A C 1
ATOM 2669 O O . VAL A 1 346 ? -16.333 -5.862 15.439 1.00 98.00 346 VAL A O 1
ATOM 2672 N N . LEU A 1 347 ? -16.540 -7.057 13.547 1.00 98.06 347 LEU A N 1
ATOM 2673 C CA . LEU A 1 347 ? -15.132 -7.428 13.420 1.00 98.06 347 LEU A CA 1
ATOM 2674 C C . LEU A 1 347 ? -14.576 -6.719 12.186 1.00 98.06 347 LEU A C 1
ATOM 2676 O O . LEU A 1 347 ? -14.965 -7.047 11.066 1.00 98.06 347 LEU A O 1
ATOM 2680 N N . ASP A 1 348 ? -13.681 -5.762 12.400 1.00 96.88 348 ASP A N 1
ATOM 2681 C CA . ASP A 1 348 ? -12.992 -5.027 11.342 1.00 96.88 348 ASP A CA 1
ATOM 2682 C C . ASP A 1 348 ? -11.627 -5.676 11.079 1.00 96.88 348 ASP A C 1
ATOM 2684 O O . ASP A 1 348 ? -10.748 -5.676 11.943 1.00 96.88 348 ASP A O 1
ATOM 2688 N N . LEU A 1 349 ? -11.469 -6.332 9.927 1.00 96.06 349 LEU A N 1
ATOM 2689 C CA . LEU A 1 349 ? -10.289 -7.151 9.631 1.00 96.06 349 LEU A CA 1
ATOM 2690 C C . LEU A 1 349 ? -9.232 -6.330 8.885 1.00 96.06 349 LEU A C 1
ATOM 2692 O O . LEU A 1 349 ? -9.418 -5.973 7.724 1.00 96.06 349 LEU A O 1
ATOM 2696 N N . HIS A 1 350 ? -8.094 -6.124 9.538 1.00 94.00 350 HIS A N 1
ATOM 2697 C CA . HIS A 1 350 ? -6.952 -5.339 9.081 1.00 94.00 350 HIS A CA 1
ATOM 2698 C C . HIS A 1 350 ? -5.655 -6.172 9.075 1.00 94.00 350 HIS A C 1
ATOM 2700 O O . HIS A 1 350 ? -5.632 -7.355 9.432 1.00 94.00 350 HIS A O 1
ATOM 2706 N N . CYS A 1 351 ? -4.550 -5.551 8.666 1.00 91.06 351 CYS A N 1
ATOM 2707 C CA . CYS A 1 351 ? -3.196 -6.014 8.972 1.00 91.06 351 CYS A CA 1
ATOM 2708 C C . CYS A 1 351 ? -2.214 -4.827 9.030 1.00 91.06 351 CYS A C 1
ATOM 2710 O O . CYS A 1 351 ? -2.374 -3.840 8.304 1.00 91.06 351 CYS A O 1
ATOM 2712 N N . ASP A 1 352 ? -1.135 -4.954 9.807 1.00 87.75 352 ASP A N 1
ATOM 2713 C CA . ASP A 1 352 ? -0.057 -3.955 9.847 1.00 87.75 352 ASP A CA 1
ATOM 2714 C C . ASP A 1 352 ? 1.009 -4.303 8.783 1.00 87.75 352 ASP A C 1
ATOM 2716 O O . ASP A 1 352 ? 0.950 -5.338 8.124 1.00 87.75 352 ASP A O 1
ATOM 2720 N N . ALA A 1 353 ? 2.021 -3.457 8.590 1.00 82.19 353 ALA A N 1
ATOM 2721 C CA . ALA A 1 353 ? 3.073 -3.724 7.602 1.00 82.19 353 ALA A CA 1
ATOM 2722 C C . ALA A 1 353 ? 3.820 -5.041 7.899 1.00 82.19 353 ALA A C 1
ATOM 2724 O O . ALA A 1 353 ? 3.896 -5.930 7.056 1.00 82.19 353 ALA A O 1
ATOM 2725 N N . GLU A 1 354 ? 4.347 -5.168 9.117 1.00 88.25 354 GLU A N 1
ATOM 2726 C CA . GLU A 1 354 ? 4.871 -6.410 9.688 1.00 88.25 354 GLU A CA 1
ATOM 2727 C C . GLU A 1 354 ? 4.468 -6.444 11.167 1.00 88.25 354 GLU A C 1
ATOM 2729 O O . GLU A 1 354 ? 4.884 -5.571 11.935 1.00 88.25 354 GLU A O 1
ATOM 2734 N N . ALA A 1 355 ? 3.675 -7.426 11.593 1.00 94.44 355 ALA A N 1
ATOM 2735 C CA . ALA A 1 355 ? 3.224 -7.515 12.980 1.00 94.44 355 ALA A CA 1
ATOM 2736 C C . ALA A 1 355 ? 2.973 -8.953 13.438 1.00 94.44 355 ALA A C 1
ATOM 2738 O O . ALA A 1 355 ? 2.805 -9.862 12.635 1.00 94.44 355 ALA A O 1
ATOM 2739 N N . ALA A 1 356 ? 2.937 -9.151 14.752 1.00 96.75 356 ALA A N 1
ATOM 2740 C CA . ALA A 1 356 ? 2.289 -10.306 15.352 1.00 96.75 356 ALA A CA 1
ATOM 2741 C C . ALA A 1 356 ? 0.765 -10.092 15.376 1.00 96.75 356 ALA A C 1
ATOM 2743 O O . ALA A 1 356 ? 0.300 -8.956 15.300 1.00 96.75 356 ALA A O 1
ATOM 2744 N N . MET A 1 357 ? -0.011 -11.169 15.528 1.00 97.69 357 MET A N 1
ATOM 2745 C CA . MET A 1 357 ? -1.469 -11.085 15.685 1.00 97.69 357 MET A CA 1
ATOM 2746 C C . MET A 1 357 ? -1.812 -10.158 16.853 1.00 97.69 357 MET A C 1
ATOM 2748 O O . MET A 1 357 ? -1.311 -10.366 17.964 1.00 97.69 357 MET A O 1
ATOM 2752 N N . HIS A 1 358 ? -2.650 -9.152 16.626 1.00 98.00 358 HIS A N 1
ATOM 2753 C CA . HIS A 1 358 ? -3.073 -8.231 17.677 1.00 98.00 358 HIS A CA 1
ATOM 2754 C C . HIS A 1 358 ? -4.450 -7.635 17.397 1.00 98.00 358 HIS A C 1
ATOM 2756 O O . HIS A 1 358 ? -4.940 -7.679 16.275 1.00 98.00 358 HIS A O 1
ATOM 2762 N N . LEU A 1 359 ? -5.097 -7.131 18.444 1.00 97.81 359 LEU A N 1
ATOM 2763 C CA . LEU A 1 359 ? -6.449 -6.586 18.371 1.00 97.81 359 LEU A CA 1
ATOM 2764 C C . LEU A 1 359 ? -6.495 -5.187 18.991 1.00 97.81 359 LEU A C 1
ATOM 2766 O O . LEU A 1 359 ? -5.761 -4.912 19.946 1.00 97.81 359 LEU A O 1
ATOM 2770 N N . TYR A 1 360 ? -7.403 -4.352 18.494 1.00 96.12 360 TYR A N 1
ATOM 2771 C CA . TYR A 1 360 ? -7.832 -3.106 19.126 1.00 96.12 360 TYR A CA 1
ATOM 2772 C C . TYR A 1 360 ? -9.328 -3.181 19.442 1.00 96.12 360 TYR A C 1
ATOM 2774 O O . TYR A 1 360 ? -10.105 -3.667 18.625 1.00 96.12 360 TYR A O 1
ATOM 2782 N N . THR A 1 361 ? -9.749 -2.737 20.624 1.00 96.56 361 THR A N 1
ATOM 2783 C CA . THR A 1 361 ? -11.177 -2.667 20.975 1.00 96.56 361 THR A CA 1
ATOM 2784 C C . THR A 1 361 ? -11.435 -1.611 22.047 1.00 96.56 361 THR A C 1
ATOM 2786 O O . THR A 1 361 ? -10.513 -1.160 22.736 1.00 96.56 361 THR A O 1
ATOM 2789 N N . HIS A 1 362 ? -12.702 -1.238 22.203 1.00 94.81 362 HIS A N 1
ATOM 2790 C CA . HIS A 1 362 ? -13.163 -0.386 23.290 1.00 94.81 362 HIS A CA 1
ATOM 2791 C C . HIS A 1 362 ? -12.953 -1.068 24.652 1.00 94.81 362 HIS A C 1
ATOM 2793 O O . HIS A 1 362 ? -13.099 -2.288 24.775 1.00 94.81 362 HIS A O 1
ATOM 2799 N N . THR A 1 363 ? -12.655 -0.296 25.703 1.00 93.25 363 THR A N 1
ATOM 2800 C CA . THR A 1 363 ? -12.357 -0.843 27.042 1.00 93.25 363 THR A CA 1
ATOM 2801 C C . THR A 1 363 ? -13.477 -1.750 27.562 1.00 93.25 363 THR A C 1
ATOM 2803 O O . THR A 1 363 ? -13.213 -2.866 28.010 1.00 93.25 363 THR A O 1
ATOM 2806 N N . ASP A 1 364 ? -14.732 -1.319 27.421 1.00 92.56 364 ASP A N 1
ATOM 2807 C CA . ASP A 1 364 ? -15.907 -2.086 27.866 1.00 92.56 364 ASP A CA 1
ATOM 2808 C C . ASP A 1 364 ? -16.191 -3.331 27.000 1.00 92.56 364 ASP A C 1
ATOM 2810 O O . ASP A 1 364 ? -16.854 -4.261 27.455 1.00 92.56 364 ASP A O 1
ATOM 2814 N N . SER A 1 365 ? -15.650 -3.390 25.778 1.00 95.44 365 SER A N 1
ATOM 2815 C CA . SER A 1 365 ? -15.754 -4.546 24.875 1.00 95.44 365 SER A CA 1
ATOM 2816 C C . SER A 1 365 ? -14.600 -5.545 25.050 1.00 95.44 365 SER A C 1
ATOM 2818 O O . SER A 1 365 ? -14.651 -6.671 24.554 1.00 95.44 365 SER A O 1
ATOM 2820 N N . ALA A 1 366 ? -13.558 -5.208 25.813 1.00 95.44 366 ALA A N 1
ATOM 2821 C CA . ALA A 1 366 ? -12.433 -6.114 26.040 1.00 95.44 366 ALA A CA 1
ATOM 2822 C C . ALA A 1 366 ? -12.842 -7.493 26.605 1.00 95.44 366 ALA A C 1
ATOM 2824 O O . ALA A 1 366 ? -12.337 -8.504 26.108 1.00 95.44 366 ALA A O 1
ATOM 2825 N N . PRO A 1 367 ? -13.763 -7.595 27.590 1.00 95.44 367 PRO A N 1
ATOM 2826 C CA . PRO A 1 367 ? -14.188 -8.892 28.109 1.00 95.44 367 PRO A CA 1
ATOM 2827 C C . PRO A 1 367 ? -14.927 -9.737 27.069 1.00 95.44 367 PRO A C 1
ATOM 2829 O O . PRO A 1 367 ? -14.756 -10.956 27.067 1.00 95.44 367 PRO A O 1
ATOM 2832 N N . ILE A 1 368 ? -15.710 -9.113 26.173 1.00 95.75 368 ILE A N 1
ATOM 2833 C CA . ILE A 1 368 ? -16.445 -9.859 25.145 1.00 95.75 368 ILE A CA 1
ATOM 2834 C C . ILE A 1 368 ? -15.495 -10.440 24.101 1.00 95.75 368 ILE A C 1
ATOM 2836 O O . ILE A 1 368 ? -15.691 -11.575 23.682 1.00 95.75 368 ILE A O 1
ATOM 2840 N N . PHE A 1 369 ? -14.441 -9.705 23.726 1.00 97.50 369 PHE A N 1
ATOM 2841 C CA . PHE A 1 369 ? -13.491 -10.119 22.690 1.00 97.50 369 PHE A CA 1
ATOM 2842 C C . PHE A 1 369 ? -12.268 -10.875 23.228 1.00 97.50 369 PHE A C 1
ATOM 2844 O O . PHE A 1 369 ? -11.460 -11.370 22.442 1.00 97.50 369 PHE A O 1
ATOM 2851 N N . ALA A 1 370 ? -12.136 -11.053 24.546 1.00 96.69 370 ALA A N 1
ATOM 2852 C CA . ALA A 1 370 ? -11.069 -11.868 25.130 1.00 96.69 370 ALA A CA 1
ATOM 2853 C C . ALA A 1 370 ? -11.029 -13.314 24.577 1.00 96.69 370 ALA A C 1
ATOM 2855 O O . ALA A 1 370 ? -9.930 -13.796 24.279 1.00 96.69 370 ALA A O 1
ATOM 2856 N N . PRO A 1 371 ? -12.169 -14.005 24.346 1.00 97.06 371 PRO A N 1
ATOM 2857 C CA . PRO A 1 371 ? -12.177 -15.298 23.671 1.00 97.06 371 PRO A CA 1
ATOM 2858 C C . PRO A 1 371 ? -11.636 -15.260 22.241 1.00 97.06 371 PRO A C 1
ATOM 2860 O O . PRO A 1 371 ? -10.862 -16.138 21.861 1.00 97.06 371 PRO A O 1
ATOM 2863 N N . LEU A 1 372 ? -11.992 -14.228 21.468 1.00 98.25 372 LEU A N 1
ATOM 2864 C CA . LEU A 1 372 ? -11.482 -14.033 20.110 1.00 98.25 372 LEU A CA 1
ATOM 2865 C C . LEU A 1 372 ? -9.957 -13.859 20.122 1.00 98.25 372 LEU A C 1
ATOM 2867 O O . LEU A 1 372 ? -9.253 -14.551 19.388 1.00 98.25 372 LEU A O 1
ATOM 2871 N N . ALA A 1 373 ? -9.442 -13.003 21.010 1.00 97.88 373 ALA A N 1
ATOM 2872 C CA . ALA A 1 373 ? -8.007 -12.770 21.173 1.00 97.88 373 ALA A CA 1
ATOM 2873 C C . ALA A 1 373 ? -7.241 -14.062 21.513 1.00 97.88 373 ALA A C 1
ATOM 2875 O O . ALA A 1 373 ? -6.167 -14.315 20.965 1.00 97.88 373 ALA A O 1
ATOM 2876 N N . ALA A 1 374 ? -7.796 -14.896 22.396 1.00 97.44 374 ALA A N 1
ATOM 2877 C CA . ALA A 1 374 ? -7.190 -16.167 22.780 1.00 97.44 374 ALA A CA 1
ATOM 2878 C C . ALA A 1 374 ? -7.189 -17.187 21.630 1.00 97.44 374 ALA A C 1
ATOM 2880 O O . ALA A 1 374 ? -6.163 -17.822 21.389 1.00 97.44 374 ALA A O 1
ATOM 2881 N N . HIS A 1 375 ? -8.301 -17.322 20.899 1.00 97.94 375 HIS A N 1
ATOM 2882 C CA . HIS A 1 375 ? -8.391 -18.233 19.754 1.00 97.94 375 HIS A CA 1
ATOM 2883 C C . HIS A 1 375 ? -7.477 -17.824 18.594 1.00 97.94 375 HIS A C 1
ATOM 2885 O O . HIS A 1 375 ? -6.858 -18.693 17.987 1.00 97.94 375 HIS A O 1
ATOM 2891 N N . LEU A 1 376 ? -7.337 -16.522 18.328 1.00 97.75 376 LEU A N 1
ATOM 2892 C CA . LEU A 1 376 ? -6.411 -15.999 17.317 1.00 97.75 376 LEU A CA 1
ATOM 2893 C C . LEU A 1 376 ? -4.935 -16.092 17.743 1.00 97.75 376 LEU A C 1
ATOM 2895 O O . LEU A 1 376 ? -4.038 -15.897 16.925 1.00 97.75 376 LEU A O 1
ATOM 2899 N N . GLY A 1 377 ? -4.653 -16.353 19.024 1.00 97.12 377 GLY A N 1
ATOM 2900 C CA . GLY A 1 377 ? -3.290 -16.334 19.553 1.00 97.12 377 GLY A CA 1
ATOM 2901 C C . GLY A 1 377 ? -2.685 -14.926 19.586 1.00 97.12 377 GLY A C 1
ATOM 2902 O O . GLY A 1 377 ? -1.488 -14.755 19.336 1.00 97.12 377 GLY A O 1
ATOM 2903 N N . ALA A 1 378 ? -3.502 -13.913 19.884 1.00 97.75 378 ALA A N 1
ATOM 2904 C CA . ALA A 1 378 ? -3.087 -12.517 19.898 1.00 97.75 378 ALA A CA 1
ATOM 2905 C C . ALA A 1 378 ? -1.958 -12.250 20.905 1.00 97.75 378 ALA A C 1
ATOM 2907 O O . ALA A 1 378 ? -2.033 -12.612 22.082 1.00 97.75 378 ALA A O 1
ATOM 2908 N N . ARG A 1 379 ? -0.909 -11.569 20.438 1.00 97.31 379 ARG A N 1
ATOM 2909 C CA . ARG A 1 379 ? 0.252 -11.137 21.231 1.00 97.31 379 ARG A CA 1
ATOM 2910 C C . ARG A 1 379 ? 0.060 -9.764 21.869 1.00 97.31 379 ARG A C 1
ATOM 2912 O O . ARG A 1 379 ? 0.804 -9.422 22.783 1.00 97.31 379 ARG A O 1
ATOM 2919 N N . ALA A 1 380 ? -0.925 -8.998 21.415 1.00 96.56 380 ALA A N 1
ATOM 2920 C CA . ALA A 1 380 ? -1.353 -7.765 22.057 1.00 96.56 380 ALA A CA 1
ATOM 2921 C C . ALA A 1 380 ? -2.869 -7.574 21.899 1.00 96.56 380 ALA A C 1
ATOM 2923 O O . ALA A 1 380 ? -3.422 -7.821 20.828 1.00 96.56 380 ALA A O 1
ATOM 2924 N N . LEU A 1 381 ? -3.517 -7.108 22.965 1.00 96.88 381 LEU A N 1
ATOM 2925 C CA . LEU A 1 381 ? -4.903 -6.649 22.971 1.00 96.88 381 LEU A CA 1
ATOM 2926 C C . LEU A 1 381 ? -4.893 -5.212 23.490 1.00 96.88 381 LEU A C 1
ATOM 2928 O O . LEU A 1 381 ? -4.589 -4.980 24.660 1.00 96.88 381 LEU A O 1
ATOM 2932 N N . LEU A 1 382 ? -5.144 -4.255 22.605 1.00 96.06 382 LEU A N 1
ATOM 2933 C CA . LEU A 1 382 ? -4.989 -2.831 22.866 1.00 96.06 382 LEU A CA 1
ATOM 2934 C C . LEU A 1 382 ? -6.352 -2.180 23.097 1.00 96.06 382 LEU A C 1
ATOM 2936 O O . LEU A 1 382 ? -7.262 -2.327 22.287 1.00 96.06 382 LEU A O 1
ATOM 2940 N N . LEU A 1 383 ? -6.483 -1.466 24.212 1.00 94.69 383 LEU A N 1
ATOM 2941 C CA . LEU A 1 383 ? -7.738 -0.856 24.643 1.00 94.69 383 LEU A CA 1
ATOM 2942 C C . LEU A 1 383 ? -7.723 0.646 24.390 1.00 94.69 383 LEU A C 1
ATOM 2944 O O . LEU A 1 383 ? -6.810 1.334 24.858 1.00 94.69 383 LEU A O 1
ATOM 2948 N N . ALA A 1 384 ? -8.722 1.155 23.678 1.00 88.69 384 ALA A N 1
ATOM 2949 C CA . ALA A 1 384 ? -8.880 2.584 23.452 1.00 88.69 384 ALA A CA 1
ATOM 2950 C C . ALA A 1 384 ? -10.354 2.985 23.444 1.00 88.69 384 ALA A C 1
ATOM 2952 O O . ALA A 1 384 ? -11.151 2.417 22.707 1.00 88.69 384 ALA A O 1
ATOM 2953 N N . ASP A 1 385 ? -10.688 4.002 24.235 1.00 82.69 385 ASP A N 1
ATOM 2954 C CA . ASP A 1 385 ? -12.000 4.654 24.168 1.00 82.69 385 ASP A CA 1
ATOM 2955 C C . ASP A 1 385 ? -12.013 5.728 23.072 1.00 82.69 385 ASP A C 1
ATOM 2957 O O . ASP A 1 385 ? -12.992 5.885 22.350 1.00 82.69 385 ASP A O 1
ATOM 2961 N N . VAL A 1 386 ? -10.899 6.463 22.959 1.00 82.69 386 VAL A N 1
ATOM 2962 C CA . VAL A 1 386 ? -10.635 7.454 21.911 1.00 82.69 386 VAL A CA 1
ATOM 2963 C C . VAL A 1 386 ? -9.161 7.359 21.527 1.00 82.69 386 VAL A C 1
ATOM 2965 O O . VAL A 1 386 ? -8.281 7.871 22.224 1.00 82.69 386 VAL A O 1
ATOM 2968 N N . SER A 1 387 ? -8.858 6.704 20.412 1.00 80.38 387 SER A N 1
ATOM 2969 C CA . SER A 1 387 ? -7.487 6.593 19.897 1.00 80.38 387 SER A CA 1
ATOM 2970 C C . SER A 1 387 ? -7.087 7.774 19.001 1.00 80.38 387 SER A C 1
ATOM 2972 O O . SER A 1 387 ? -5.893 8.066 18.826 1.00 80.38 387 SER A O 1
ATOM 2974 N N . GLY A 1 388 ? -8.092 8.495 18.494 1.00 78.38 388 GLY A N 1
ATOM 2975 C CA . GLY A 1 388 ? -7.978 9.727 17.726 1.00 78.38 388 GLY A CA 1
ATOM 2976 C C . GLY A 1 388 ? -8.016 9.523 16.209 1.00 78.38 388 GLY A C 1
ATOM 2977 O O . GLY A 1 388 ? -7.323 8.671 15.654 1.00 78.38 388 GLY A O 1
ATOM 2978 N N . GLY A 1 389 ? -8.755 10.407 15.530 1.00 79.75 389 GLY A N 1
ATOM 2979 C CA . GLY A 1 389 ? -8.957 10.371 14.079 1.00 79.75 389 GLY A CA 1
ATOM 2980 C C . GLY A 1 389 ? -10.157 9.535 13.632 1.00 79.75 389 GLY A C 1
ATOM 2981 O O . GLY A 1 389 ? -10.227 9.223 12.451 1.00 79.75 389 GLY A O 1
ATOM 2982 N N . ASP A 1 390 ? -11.051 9.176 14.558 1.00 88.38 390 ASP A N 1
ATOM 2983 C CA . ASP A 1 390 ? -12.373 8.586 14.299 1.00 88.38 390 ASP A CA 1
ATOM 2984 C C . ASP A 1 390 ? -12.329 7.393 13.322 1.00 88.38 390 ASP A C 1
ATOM 2986 O O . ASP A 1 390 ? -12.866 7.485 12.211 1.00 88.38 390 ASP A O 1
ATOM 2990 N N . PRO A 1 391 ? -11.615 6.304 13.681 1.00 90.25 391 PRO A N 1
ATOM 2991 C CA . PRO A 1 391 ? -11.634 5.063 12.912 1.00 90.25 391 PRO A CA 1
ATOM 2992 C C . PRO A 1 391 ? -13.015 4.395 12.956 1.00 90.25 391 PRO A C 1
ATOM 2994 O O . PRO A 1 391 ? -13.870 4.745 13.772 1.00 90.25 391 PRO A O 1
ATOM 2997 N N . PHE A 1 392 ? -13.232 3.440 12.054 1.00 94.50 392 PHE A N 1
ATOM 2998 C CA . PHE A 1 392 ? -14.517 2.766 11.886 1.00 94.50 392 PHE A CA 1
ATOM 2999 C C . PHE A 1 392 ? -15.014 2.082 13.163 1.00 94.50 392 PHE A C 1
ATOM 3001 O O . PHE A 1 392 ? -16.158 2.293 13.563 1.00 94.50 392 PHE A O 1
ATOM 3008 N N . ASP A 1 393 ? -14.158 1.299 13.819 1.00 92.06 393 ASP A N 1
ATOM 3009 C CA . ASP A 1 393 ? -14.498 0.567 15.039 1.00 92.06 393 ASP A CA 1
ATOM 3010 C C . ASP A 1 393 ? -14.991 1.500 16.157 1.00 92.06 393 ASP A C 1
ATOM 3012 O O . ASP A 1 393 ? -16.059 1.260 16.727 1.00 92.06 393 ASP A O 1
ATOM 3016 N N . GLU A 1 394 ? -14.280 2.599 16.412 1.00 92.38 394 GLU A N 1
ATOM 3017 C CA . GLU A 1 394 ? -14.682 3.619 17.384 1.00 92.38 394 GLU A CA 1
ATOM 3018 C C . GLU A 1 394 ? -15.962 4.339 16.971 1.00 92.38 394 GLU A C 1
ATOM 3020 O O . GLU A 1 394 ? -16.837 4.537 17.811 1.00 92.38 394 GLU A O 1
ATOM 3025 N N . ALA A 1 395 ? -16.114 4.710 15.696 1.00 93.50 395 ALA A N 1
ATOM 3026 C CA . ALA A 1 395 ? -17.323 5.380 15.213 1.00 93.50 395 ALA A CA 1
ATOM 3027 C C . ALA A 1 395 ? -18.591 4.535 15.443 1.00 93.50 395 ALA A C 1
ATOM 3029 O O . ALA A 1 395 ? -19.677 5.083 15.638 1.00 93.50 395 ALA A O 1
ATOM 3030 N N . VAL A 1 396 ? -18.441 3.208 15.468 1.00 93.00 396 VAL A N 1
ATOM 3031 C CA . VAL A 1 396 ? -19.516 2.252 15.740 1.00 93.00 396 VAL A CA 1
ATOM 3032 C C . VAL A 1 396 ? -19.776 2.074 17.242 1.00 93.00 396 VAL A C 1
ATOM 3034 O O . VAL A 1 396 ? -20.931 2.123 17.668 1.00 93.00 396 VAL A O 1
ATOM 3037 N N . SER A 1 397 ? -18.738 1.866 18.061 1.00 93.38 397 SER A N 1
ATOM 3038 C CA . SER A 1 397 ? -18.909 1.519 19.483 1.00 93.38 397 SER A CA 1
ATOM 3039 C C . SER A 1 397 ? -19.030 2.727 20.414 1.00 93.38 397 SER A C 1
ATOM 3041 O O . SER A 1 397 ? -19.735 2.660 21.422 1.00 93.38 397 SER A O 1
ATOM 3043 N N . ARG A 1 398 ? -18.359 3.843 20.099 1.00 92.50 398 ARG A N 1
ATOM 3044 C CA . ARG A 1 398 ? -18.290 5.043 20.950 1.00 92.50 398 ARG A CA 1
ATOM 3045 C C . ARG A 1 398 ? -19.662 5.639 21.286 1.00 92.50 398 ARG A C 1
ATOM 3047 O O . ARG A 1 398 ? -19.864 5.940 22.462 1.00 92.50 398 ARG A O 1
ATOM 3054 N N . PRO A 1 399 ? -20.626 5.769 20.347 1.00 93.94 399 PRO A N 1
ATOM 3055 C CA . PRO A 1 399 ? -21.931 6.350 20.664 1.00 93.94 399 PRO A CA 1
ATOM 3056 C C . PRO A 1 399 ? -22.665 5.611 21.789 1.00 93.94 399 PRO A C 1
ATOM 3058 O O . PRO A 1 399 ? -23.303 6.249 22.621 1.00 93.94 399 PRO A O 1
ATOM 3061 N N . TRP A 1 400 ? -22.531 4.283 21.863 1.00 94.50 400 TRP A N 1
ATOM 3062 C CA . TRP A 1 400 ? -23.146 3.467 22.914 1.00 94.50 400 TRP A CA 1
ATOM 3063 C C . TRP A 1 400 ? -22.529 3.736 24.285 1.00 94.50 400 TRP A C 1
ATOM 3065 O O . TRP A 1 400 ? -23.248 3.985 25.255 1.00 94.50 400 TRP A O 1
ATOM 3075 N N . ALA A 1 401 ? -21.197 3.725 24.357 1.00 92.69 401 ALA A N 1
ATOM 3076 C CA . ALA A 1 401 ? -20.470 3.975 25.595 1.00 92.69 401 ALA A CA 1
ATOM 3077 C C . ALA A 1 401 ? -20.696 5.407 26.108 1.00 92.69 401 ALA A C 1
ATOM 3079 O O . ALA A 1 401 ? -20.918 5.616 27.301 1.00 92.69 401 ALA A O 1
ATOM 3080 N N . GLU A 1 402 ? -20.679 6.402 25.219 1.00 93.44 402 GLU A N 1
ATOM 3081 C CA . GLU A 1 402 ? -20.921 7.796 25.596 1.00 93.44 402 GLU A CA 1
ATOM 3082 C C . GLU A 1 402 ? -22.365 8.049 26.027 1.00 93.44 402 GLU A C 1
ATOM 3084 O O . GLU A 1 402 ? -22.577 8.744 27.023 1.00 93.44 402 GLU A O 1
ATOM 3089 N N . LEU A 1 403 ? -23.354 7.443 25.359 1.00 94.44 403 LEU A N 1
ATOM 3090 C CA . LEU A 1 403 ? -24.752 7.546 25.774 1.00 94.44 403 LEU A CA 1
ATOM 3091 C C . LEU A 1 403 ? -24.962 6.968 27.180 1.00 94.44 403 LEU A C 1
ATOM 3093 O O . LEU A 1 403 ? -25.578 7.619 28.023 1.00 94.44 403 LEU A O 1
ATOM 3097 N N . ALA A 1 404 ? -24.404 5.786 27.456 1.00 93.62 404 ALA A N 1
ATOM 3098 C CA . ALA A 1 404 ? -24.494 5.151 28.770 1.00 93.62 404 ALA A CA 1
ATOM 3099 C C . ALA A 1 404 ? -23.849 6.005 29.878 1.00 93.62 404 ALA A C 1
ATOM 3101 O O . ALA A 1 404 ? -24.380 6.098 30.983 1.00 93.62 404 ALA A O 1
ATOM 3102 N N . ARG A 1 405 ? -22.726 6.678 29.584 1.00 92.81 405 ARG A N 1
ATOM 3103 C CA . ARG A 1 405 ? -22.065 7.599 30.529 1.00 92.81 405 ARG A CA 1
ATOM 3104 C C . ARG A 1 405 ? -22.849 8.891 30.743 1.00 92.81 405 ARG A C 1
ATOM 3106 O O . ARG A 1 405 ? -22.844 9.419 31.852 1.00 92.81 405 ARG A O 1
ATOM 3113 N N . ALA A 1 406 ? -23.479 9.419 29.695 1.00 93.69 406 ALA A N 1
ATOM 3114 C CA . ALA A 1 406 ? -24.247 10.659 29.758 1.00 93.69 406 ALA A CA 1
ATOM 3115 C C . ALA A 1 406 ? -25.591 10.487 30.487 1.00 93.69 406 ALA A C 1
ATOM 3117 O O . ALA A 1 406 ? -26.057 11.430 31.126 1.00 93.69 406 ALA A O 1
ATOM 3118 N N . PHE A 1 407 ? -26.188 9.290 30.431 1.00 93.94 407 PHE A N 1
ATOM 3119 C CA . PHE A 1 407 ? -27.492 8.979 31.026 1.00 93.94 407 PHE A CA 1
ATOM 3120 C C . PHE A 1 407 ? -27.420 7.752 31.955 1.00 93.94 407 PHE A C 1
ATOM 3122 O O . PHE A 1 407 ? -28.074 6.745 31.688 1.00 93.94 407 PHE A O 1
ATOM 3129 N N . PRO A 1 408 ? -26.665 7.822 33.070 1.00 93.38 408 PRO A N 1
ATOM 3130 C CA . PRO A 1 408 ? -26.412 6.667 33.939 1.00 93.38 408 PRO A CA 1
ATOM 3131 C C . PRO A 1 408 ? -27.670 6.125 34.638 1.00 93.38 408 PRO A C 1
ATOM 3133 O O . PRO A 1 408 ? -27.691 4.970 35.054 1.00 93.38 408 PRO A O 1
ATOM 3136 N N . ASP A 1 409 ? -28.719 6.944 34.757 1.00 93.38 409 ASP A N 1
ATOM 3137 C CA . ASP A 1 409 ? -29.995 6.564 35.374 1.00 93.38 409 ASP A CA 1
ATOM 3138 C C . ASP A 1 409 ? -30.944 5.836 34.404 1.00 93.38 409 ASP A C 1
ATOM 3140 O O . ASP A 1 409 ? -32.040 5.434 34.797 1.00 93.38 409 ASP A O 1
ATOM 3144 N N . ARG A 1 410 ? -30.558 5.677 33.130 1.00 93.50 410 ARG A N 1
ATOM 3145 C CA . ARG A 1 410 ? -31.350 4.990 32.102 1.00 93.50 410 ARG A CA 1
ATOM 3146 C C . ARG A 1 410 ? -30.634 3.725 31.624 1.00 93.50 410 ARG A C 1
ATOM 3148 O O . ARG A 1 410 ? -29.418 3.744 31.440 1.00 93.50 410 ARG A O 1
ATOM 3155 N N . PRO A 1 411 ? -31.357 2.620 31.370 1.00 94.69 411 PRO A N 1
ATOM 3156 C CA . PRO A 1 411 ? -30.746 1.417 30.828 1.00 94.69 411 PRO A CA 1
ATOM 3157 C C . PRO A 1 411 ? -30.333 1.634 29.366 1.00 94.69 411 PRO A C 1
ATOM 3159 O O . PRO A 1 411 ? -31.181 1.750 28.482 1.00 94.69 411 PRO A O 1
ATOM 3162 N N . VAL A 1 412 ? -29.023 1.653 29.112 1.00 94.62 412 VAL A N 1
ATOM 3163 C CA . VAL A 1 412 ? -28.431 1.734 27.768 1.00 94.62 412 VAL A CA 1
ATOM 3164 C C . VAL A 1 412 ? -27.610 0.464 27.513 1.00 94.62 412 VAL A C 1
ATOM 3166 O O . VAL A 1 412 ? -26.475 0.366 27.984 1.00 94.62 412 VAL A O 1
ATOM 3169 N N . PRO A 1 413 ? -28.160 -0.541 26.805 1.00 92.00 413 PRO A N 1
ATOM 3170 C CA . PRO A 1 413 ? -27.397 -1.721 26.406 1.00 92.00 413 PRO A CA 1
ATOM 3171 C C . PRO A 1 413 ? -26.255 -1.343 25.455 1.00 92.00 413 PRO A C 1
ATOM 3173 O O . PRO A 1 413 ? -26.411 -0.447 24.628 1.00 92.00 413 PRO A O 1
ATOM 3176 N N . PHE A 1 414 ? -25.125 -2.054 25.514 1.00 92.31 414 PHE A N 1
ATOM 3177 C CA . PHE A 1 414 ? -24.042 -1.874 24.541 1.00 92.31 414 PHE A CA 1
ATOM 3178 C C . PHE A 1 414 ? -24.422 -2.556 23.221 1.00 92.31 414 PHE A C 1
ATOM 3180 O O . PHE A 1 414 ? -24.047 -3.697 22.961 1.00 92.31 414 PHE A O 1
ATOM 3187 N N . GLY A 1 415 ? -25.213 -1.856 22.409 1.00 92.62 415 GLY A N 1
ATOM 3188 C CA . GLY A 1 415 ? -25.857 -2.422 21.229 1.00 92.62 415 GLY A CA 1
ATOM 3189 C C . GLY A 1 415 ? -24.923 -2.746 20.068 1.00 92.62 415 GLY A C 1
ATOM 3190 O O . GLY A 1 415 ? -25.301 -3.534 19.216 1.00 92.62 415 GLY A O 1
ATOM 3191 N N . CYS A 1 416 ? -23.714 -2.188 19.996 1.00 94.94 416 CYS A N 1
ATOM 3192 C CA . CYS A 1 416 ? -22.767 -2.557 18.945 1.00 94.94 416 CYS A CA 1
ATOM 3193 C C . CYS A 1 416 ? -21.333 -2.583 19.468 1.00 94.94 416 CYS A C 1
ATOM 3195 O O . CYS A 1 416 ? -20.710 -1.539 19.655 1.00 94.94 416 CYS A O 1
ATOM 3197 N N . GLN A 1 417 ? -20.814 -3.782 19.722 1.00 95.75 417 GLN A N 1
ATOM 3198 C CA . GLN A 1 417 ? -19.444 -3.984 20.183 1.00 95.75 417 GLN A CA 1
ATOM 3199 C C . GLN A 1 417 ? -18.529 -4.219 18.983 1.00 95.75 417 GLN A C 1
ATOM 3201 O O . GLN A 1 417 ? -18.798 -5.097 18.163 1.00 95.75 417 GLN A O 1
ATOM 3206 N N . SER A 1 418 ? -17.442 -3.457 18.883 1.00 96.44 418 SER A N 1
ATOM 3207 C CA . SER A 1 418 ? -16.516 -3.514 17.750 1.00 96.44 418 SER A CA 1
ATOM 3208 C C . SER A 1 418 ? -15.107 -3.943 18.169 1.00 96.44 418 SER A C 1
ATOM 3210 O O . SER A 1 418 ? -14.639 -3.679 19.284 1.00 96.44 418 SER A O 1
ATOM 3212 N N . VAL A 1 419 ? -14.420 -4.633 17.265 1.00 97.50 419 VAL A N 1
ATOM 3213 C CA . VAL A 1 419 ? -13.013 -5.002 17.411 1.00 97.50 419 VAL A CA 1
ATOM 3214 C C . VAL A 1 419 ? -12.315 -4.885 16.068 1.00 97.50 419 VAL A C 1
ATOM 3216 O O . VAL A 1 419 ? -12.781 -5.434 15.072 1.00 97.50 419 VAL A O 1
ATOM 3219 N N . THR A 1 420 ? -11.173 -4.212 16.056 1.00 97.06 420 THR A N 1
ATOM 3220 C CA . THR A 1 420 ? -10.232 -4.268 14.942 1.00 97.06 420 THR A CA 1
ATOM 3221 C C . THR A 1 420 ? -9.291 -5.446 15.159 1.00 97.06 420 THR A C 1
ATOM 3223 O O . THR A 1 420 ? -8.621 -5.537 16.192 1.00 97.06 420 THR A O 1
ATOM 3226 N N . VAL A 1 421 ? -9.234 -6.360 14.196 1.00 97.75 421 VAL A N 1
ATOM 3227 C CA . VAL A 1 421 ? -8.354 -7.531 14.207 1.00 97.75 421 VAL A CA 1
ATOM 3228 C C . VAL A 1 421 ? -7.235 -7.311 13.206 1.00 97.75 421 VAL A C 1
ATOM 3230 O O . VAL A 1 421 ? -7.468 -7.284 12.004 1.00 97.75 421 VAL A O 1
ATOM 3233 N N . GLU A 1 422 ? -6.007 -7.209 13.691 1.00 96.19 422 GLU A N 1
ATOM 3234 C CA . GLU A 1 422 ? -4.822 -7.061 12.855 1.00 96.19 422 GLU A CA 1
ATOM 3235 C C . GLU A 1 422 ? -4.208 -8.441 12.634 1.00 96.19 422 GLU A C 1
ATOM 3237 O O . GLU A 1 422 ? -3.495 -8.982 13.493 1.00 96.19 422 GLU A O 1
ATOM 3242 N N . LEU A 1 423 ? -4.503 -9.018 11.468 1.00 96.19 423 LEU A N 1
ATOM 3243 C CA . LEU A 1 423 ? -4.110 -10.361 11.038 1.00 96.19 423 LEU A CA 1
ATOM 3244 C C . LEU A 1 423 ? -2.624 -10.422 10.651 1.00 96.19 423 LEU A C 1
ATOM 3246 O O . LEU A 1 423 ? -2.264 -10.881 9.568 1.00 96.19 423 LEU A O 1
ATOM 3250 N N . ARG A 1 424 ? -1.757 -9.981 11.572 1.00 94.38 424 ARG A N 1
ATOM 3251 C CA . ARG A 1 424 ? -0.293 -9.931 11.445 1.00 94.38 424 ARG A CA 1
ATOM 3252 C C . ARG A 1 424 ? 0.155 -8.927 10.369 1.00 94.38 424 ARG A C 1
ATOM 3254 O O . ARG A 1 424 ? -0.267 -7.771 10.414 1.00 94.38 424 ARG A O 1
ATOM 3261 N N . GLY A 1 425 ? 1.088 -9.314 9.497 1.00 87.56 425 GLY A N 1
ATOM 3262 C CA . GLY A 1 425 ? 1.683 -8.484 8.457 1.00 87.56 425 GLY A CA 1
ATOM 3263 C C . GLY A 1 425 ? 0.992 -8.598 7.096 1.00 87.56 425 GLY A C 1
ATOM 3264 O O . GLY A 1 425 ? 0.419 -9.625 6.748 1.00 87.56 425 GLY A O 1
ATOM 3265 N N . GLN A 1 426 ? 1.145 -7.571 6.262 1.00 84.56 426 GLN A N 1
ATOM 3266 C CA . GLN A 1 426 ? 0.616 -7.520 4.890 1.00 84.56 426 GLN A CA 1
ATOM 3267 C C . GLN A 1 426 ? 1.080 -8.673 3.980 1.00 84.56 426 GLN A C 1
ATOM 3269 O O . GLN A 1 426 ? 0.432 -8.967 2.976 1.00 84.56 426 GLN A O 1
ATOM 3274 N N . SER A 1 427 ? 2.209 -9.311 4.300 1.00 79.06 427 SER A N 1
ATOM 3275 C CA . SER A 1 427 ? 2.737 -10.466 3.564 1.00 79.06 427 SER A CA 1
ATOM 3276 C C . SER A 1 427 ? 2.192 -11.819 4.028 1.00 79.06 427 SER A C 1
ATOM 3278 O O . SER A 1 427 ? 2.477 -12.818 3.372 1.00 79.06 427 SER A O 1
ATOM 3280 N N . ASP A 1 428 ? 1.449 -11.873 5.136 1.00 83.69 428 ASP A N 1
ATOM 3281 C CA . ASP A 1 428 ? 0.989 -13.118 5.766 1.00 83.69 428 ASP A CA 1
ATOM 3282 C C . ASP A 1 428 ? -0.295 -13.624 5.091 1.00 83.69 428 ASP A C 1
ATOM 3284 O O . ASP A 1 428 ? -1.385 -13.625 5.663 1.00 83.69 428 ASP A O 1
ATOM 3288 N N . VAL A 1 429 ? -0.151 -13.990 3.815 1.00 84.25 429 VAL A N 1
ATOM 3289 C CA . VAL A 1 429 ? -1.235 -14.416 2.925 1.00 84.25 429 VAL A CA 1
ATOM 3290 C C . VAL A 1 429 ? -0.988 -15.855 2.481 1.00 84.25 429 VAL A C 1
ATOM 3292 O O . VAL A 1 429 ? -0.261 -16.107 1.519 1.00 84.25 429 VAL A O 1
ATOM 3295 N N . ASP A 1 430 ? -1.629 -16.797 3.165 1.00 85.25 430 ASP A N 1
ATOM 3296 C CA . ASP A 1 430 ? -1.703 -18.202 2.769 1.00 85.25 430 ASP A CA 1
ATOM 3297 C C . ASP A 1 430 ? -2.993 -18.861 3.280 1.00 85.25 430 ASP A C 1
ATOM 3299 O O . ASP A 1 430 ? -3.613 -18.391 4.238 1.00 85.25 430 ASP A O 1
ATOM 3303 N N . ASP A 1 431 ? -3.402 -19.949 2.623 1.00 89.38 431 ASP A N 1
ATOM 3304 C CA . ASP A 1 431 ? -4.666 -20.634 2.912 1.00 89.38 431 ASP A CA 1
ATOM 3305 C C . ASP A 1 431 ? -4.708 -21.219 4.331 1.00 89.38 431 ASP A C 1
ATOM 3307 O O . ASP A 1 431 ? -5.751 -21.184 4.978 1.00 89.38 431 ASP A O 1
ATOM 3311 N N . ALA A 1 432 ? -3.582 -21.722 4.851 1.00 94.19 432 ALA A N 1
ATOM 3312 C CA . ALA A 1 432 ? -3.548 -22.342 6.173 1.00 94.19 432 ALA A CA 1
ATOM 3313 C C . ALA A 1 432 ? -3.714 -21.299 7.287 1.00 94.19 432 ALA A C 1
ATOM 3315 O O . ALA A 1 432 ? -4.429 -21.549 8.259 1.00 94.19 432 ALA A O 1
ATOM 3316 N N . MET A 1 433 ? -3.094 -20.124 7.139 1.00 93.25 433 MET A N 1
ATOM 3317 C CA . MET A 1 433 ? -3.329 -18.985 8.027 1.00 93.25 433 MET A CA 1
ATOM 3318 C C . MET A 1 433 ? -4.768 -18.481 7.918 1.00 93.25 433 MET A C 1
ATOM 3320 O O . MET A 1 433 ? -5.413 -18.296 8.948 1.00 93.25 433 MET A O 1
ATOM 3324 N N . ALA A 1 434 ? -5.293 -18.320 6.700 1.00 95.31 434 ALA A N 1
ATOM 3325 C CA . ALA A 1 434 ? -6.665 -17.863 6.486 1.00 95.31 434 ALA A CA 1
ATOM 3326 C C . ALA A 1 434 ? -7.699 -18.808 7.120 1.00 95.31 434 ALA A C 1
ATOM 3328 O O . ALA A 1 434 ? -8.626 -18.351 7.790 1.00 95.31 434 ALA A O 1
ATOM 3329 N N . ASP A 1 435 ? -7.519 -20.122 6.963 1.00 97.50 435 ASP A N 1
ATOM 3330 C CA . ASP A 1 435 ? -8.382 -21.139 7.563 1.00 97.50 435 ASP A CA 1
ATOM 3331 C C . ASP A 1 435 ? -8.271 -21.152 9.097 1.00 97.50 435 ASP A C 1
ATOM 3333 O O . ASP A 1 435 ? -9.280 -21.305 9.790 1.00 97.50 435 ASP A O 1
ATOM 3337 N N . ALA A 1 436 ? -7.068 -20.955 9.646 1.00 97.50 436 ALA A N 1
ATOM 3338 C CA . ALA A 1 436 ? -6.863 -20.863 11.090 1.00 97.50 436 ALA A CA 1
ATOM 3339 C C . ALA A 1 436 ? -7.534 -19.615 11.693 1.00 97.50 436 ALA A C 1
ATOM 3341 O O . ALA A 1 436 ? -8.226 -19.723 12.709 1.00 97.50 436 ALA A O 1
ATOM 3342 N N . ASP A 1 437 ? -7.379 -18.452 11.055 1.00 98.00 437 ASP A N 1
ATOM 3343 C CA . ASP A 1 437 ? -8.001 -17.199 11.496 1.00 98.00 437 ASP A CA 1
ATOM 3344 C C . ASP A 1 437 ? -9.532 -17.274 11.400 1.00 98.00 437 ASP A C 1
ATOM 3346 O O . ASP A 1 437 ? -10.237 -16.924 12.351 1.00 98.00 437 ASP A O 1
ATOM 3350 N N . ALA A 1 438 ? -10.060 -17.800 10.289 1.00 98.31 438 ALA A N 1
ATOM 3351 C CA . ALA A 1 438 ? -11.489 -18.041 10.125 1.00 98.31 438 ALA A CA 1
ATOM 3352 C C . ALA A 1 438 ? -12.012 -19.015 11.191 1.00 98.31 438 ALA A C 1
ATOM 3354 O O . ALA A 1 438 ? -13.037 -18.756 11.821 1.00 98.31 438 ALA A O 1
ATOM 3355 N N . GLY A 1 439 ? -11.280 -20.098 11.464 1.00 98.06 439 GLY A N 1
ATOM 3356 C CA . GLY A 1 439 ? -11.603 -21.048 12.528 1.00 98.06 439 GLY A CA 1
ATOM 3357 C C . GLY A 1 439 ? -11.682 -20.396 13.912 1.00 98.06 439 GLY A C 1
ATOM 3358 O O . GLY A 1 439 ? -12.607 -20.685 14.676 1.00 98.06 439 GLY A O 1
ATOM 3359 N N . ALA A 1 440 ? -10.765 -19.478 14.225 1.00 98.25 440 ALA A N 1
ATOM 3360 C CA . ALA A 1 440 ? -10.775 -18.715 15.472 1.00 98.25 440 ALA A CA 1
ATOM 3361 C C . ALA A 1 440 ? -11.983 -17.768 15.576 1.00 98.25 440 ALA A C 1
ATOM 3363 O O . ALA A 1 440 ? -12.630 -17.705 16.626 1.00 98.25 440 ALA A O 1
ATOM 3364 N N . ILE A 1 441 ? -12.338 -17.084 14.484 1.00 98.44 441 ILE A N 1
ATOM 3365 C CA . ILE A 1 441 ? -13.529 -16.223 14.419 1.00 98.44 441 ILE A CA 1
ATOM 3366 C C . ILE A 1 441 ? -14.808 -17.056 14.592 1.00 98.44 441 ILE A C 1
ATOM 3368 O O . ILE A 1 441 ? -15.669 -16.701 15.395 1.00 98.44 441 ILE A O 1
ATOM 3372 N N . LEU A 1 442 ? -14.918 -18.214 13.937 1.00 98.25 442 LEU A N 1
ATOM 3373 C CA . LEU A 1 442 ? -16.055 -19.127 14.109 1.00 98.25 442 LEU A CA 1
ATOM 3374 C C . LEU A 1 442 ? -16.135 -19.687 15.539 1.00 98.25 442 LEU A C 1
ATOM 3376 O O . LEU A 1 442 ? -17.227 -19.886 16.075 1.00 98.25 442 LEU A O 1
ATOM 3380 N N . ALA A 1 443 ? -14.996 -19.936 16.190 1.00 97.94 443 ALA A N 1
ATOM 3381 C CA . ALA A 1 443 ? -14.963 -20.337 17.595 1.00 97.94 443 ALA A CA 1
ATOM 3382 C C . ALA A 1 443 ? -15.502 -19.228 18.514 1.00 97.94 443 ALA A C 1
ATOM 3384 O O . ALA A 1 443 ? -16.316 -19.501 19.401 1.00 97.94 443 ALA A O 1
ATOM 3385 N N . PHE A 1 444 ? -15.131 -17.972 18.254 1.00 97.88 444 PHE A N 1
ATOM 3386 C CA . PHE A 1 444 ? -15.704 -16.812 18.934 1.00 97.88 444 PHE A CA 1
ATOM 3387 C C . PHE A 1 444 ? -17.216 -16.677 18.681 1.00 97.88 444 PHE A C 1
ATOM 3389 O O . PHE A 1 444 ? -17.979 -16.501 19.629 1.00 97.88 444 PHE A O 1
ATOM 3396 N N . MET A 1 445 ? -17.677 -16.853 17.441 1.00 97.69 445 MET A N 1
ATOM 3397 C CA . MET A 1 445 ? -19.105 -16.809 17.099 1.00 97.69 445 MET A CA 1
ATOM 3398 C C . MET A 1 445 ? -19.920 -17.895 17.822 1.00 97.69 445 MET A C 1
ATOM 3400 O O . MET A 1 445 ? -21.051 -17.643 18.237 1.00 97.69 445 MET A O 1
ATOM 3404 N N . ARG A 1 446 ? -19.350 -19.086 18.058 1.00 96.69 446 ARG A N 1
ATOM 3405 C CA . ARG A 1 446 ? -19.949 -20.097 18.957 1.00 96.69 446 ARG A CA 1
ATOM 3406 C C . ARG A 1 446 ? -19.957 -19.635 20.413 1.00 96.69 446 ARG A C 1
ATOM 3408 O O . ARG A 1 446 ? -20.926 -19.867 21.131 1.00 96.69 446 ARG A O 1
ATOM 3415 N N . HIS A 1 447 ? -18.899 -18.960 20.861 1.00 95.75 447 HIS A N 1
ATOM 3416 C CA . HIS A 1 447 ? -18.794 -18.454 22.230 1.00 95.75 447 HIS A CA 1
ATOM 3417 C C . HIS A 1 447 ? -19.881 -17.420 22.564 1.00 95.75 447 HIS A C 1
ATOM 3419 O O . HIS A 1 447 ? -20.453 -17.468 23.660 1.00 95.75 447 HIS A O 1
ATOM 3425 N N . VAL A 1 448 ? -20.179 -16.525 21.616 1.00 95.00 448 VAL A N 1
ATOM 3426 C CA . VAL A 1 448 ? -21.224 -15.494 21.742 1.00 95.00 448 VAL A CA 1
ATOM 3427 C C . VAL A 1 448 ? -22.618 -15.970 21.312 1.00 95.00 448 VAL A C 1
ATOM 3429 O O . VAL A 1 448 ? -23.583 -15.228 21.441 1.00 95.00 448 VAL A O 1
ATOM 3432 N N . GLY A 1 449 ? -22.748 -17.223 20.864 1.00 95.56 449 GLY A N 1
ATOM 3433 C CA . GLY A 1 449 ? -24.038 -17.862 20.587 1.00 95.56 449 GLY A CA 1
ATOM 3434 C C . GLY A 1 449 ? -24.625 -17.610 19.195 1.00 95.56 449 GLY A C 1
ATOM 3435 O O . GLY A 1 449 ? -25.756 -18.023 18.950 1.00 95.56 449 GLY A O 1
ATOM 3436 N N . VAL A 1 450 ? -23.867 -16.999 18.278 1.00 96.38 450 VAL A N 1
ATOM 3437 C CA . VAL A 1 450 ? -24.262 -16.796 16.869 1.00 96.38 450 VAL A CA 1
ATOM 3438 C C . VAL A 1 450 ? -24.273 -18.120 16.097 1.00 96.38 450 VAL A C 1
ATOM 3440 O O . VAL A 1 450 ? -25.074 -18.305 15.185 1.00 96.38 450 VAL A O 1
ATOM 3443 N N . ILE A 1 451 ? -23.419 -19.070 16.487 1.00 97.44 451 ILE A N 1
ATOM 3444 C CA . ILE A 1 451 ? -23.378 -20.431 15.936 1.00 97.44 451 ILE A CA 1
ATOM 3445 C C . ILE A 1 451 ? -23.827 -21.424 17.015 1.00 97.44 451 ILE A C 1
ATOM 3447 O O . ILE A 1 451 ? -23.461 -21.299 18.186 1.00 97.44 451 ILE A O 1
ATOM 3451 N N . ALA A 1 452 ? -24.612 -22.423 16.620 1.00 95.12 452 ALA A N 1
ATOM 3452 C CA . ALA A 1 452 ? -25.067 -23.505 17.476 1.00 95.12 452 ALA A CA 1
ATOM 3453 C C . ALA A 1 452 ? -23.922 -24.407 17.980 1.00 95.12 452 ALA A C 1
ATOM 3455 O O . ALA A 1 452 ? -22.840 -24.489 17.398 1.00 95.12 452 ALA A O 1
ATOM 3456 N N . GLY A 1 453 ? -24.195 -25.127 19.069 1.00 92.25 453 GLY A N 1
ATOM 3457 C CA . GLY A 1 453 ? -23.271 -26.088 19.673 1.00 92.25 453 GLY A CA 1
ATOM 3458 C C . GLY A 1 453 ? -22.699 -25.634 21.014 1.00 92.25 453 GLY A C 1
ATOM 3459 O O . GLY A 1 453 ? -23.114 -24.625 21.589 1.00 92.25 453 GLY A O 1
ATOM 3460 N N . GLU A 1 454 ? -21.776 -26.436 21.540 1.00 91.94 454 GLU A N 1
ATOM 3461 C CA . GLU A 1 454 ? -21.081 -26.149 22.794 1.00 91.94 454 GLU A CA 1
ATOM 3462 C C . GLU A 1 454 ? -20.016 -25.063 22.605 1.00 91.94 454 GLU A C 1
ATOM 3464 O O . GLU A 1 454 ? -19.396 -24.944 21.543 1.00 91.94 454 GLU A O 1
ATOM 3469 N N . LYS A 1 455 ? -19.784 -24.270 23.659 1.00 92.81 455 LYS A N 1
ATOM 3470 C CA . LYS A 1 455 ? -18.732 -23.252 23.650 1.00 92.81 455 LYS A CA 1
ATOM 3471 C C . LYS A 1 455 ? -17.363 -23.938 23.528 1.00 92.81 455 LYS A C 1
ATOM 3473 O O . LYS A 1 455 ? -17.067 -24.804 24.353 1.00 92.81 455 LYS A O 1
ATOM 3478 N N . PRO A 1 456 ? -16.520 -23.552 22.553 1.00 93.31 456 PRO A N 1
ATOM 3479 C CA . PRO A 1 456 ? -15.188 -24.125 22.404 1.00 93.31 456 PRO A CA 1
ATOM 3480 C C . PRO A 1 456 ? -14.337 -23.938 23.660 1.00 93.31 456 PRO A C 1
ATOM 3482 O O . PRO A 1 456 ? -14.485 -22.954 24.390 1.00 93.31 456 PRO A O 1
ATOM 3485 N N . VAL A 1 457 ? -13.407 -24.870 23.886 1.00 94.44 457 VAL A N 1
ATOM 3486 C CA . VAL A 1 457 ? -12.410 -24.736 24.952 1.00 94.44 457 VAL A CA 1
ATOM 3487 C C . VAL A 1 457 ? -11.542 -23.519 24.661 1.00 94.44 457 VAL A C 1
ATOM 3489 O O . VAL A 1 457 ? -10.943 -23.413 23.591 1.00 94.44 457 VAL A O 1
ATOM 3492 N N . LEU A 1 458 ? -11.476 -22.613 25.632 1.00 94.50 458 LEU A N 1
ATOM 3493 C CA . LEU A 1 458 ? -10.731 -21.372 25.517 1.00 94.50 458 LEU A CA 1
ATOM 3494 C C . LEU A 1 458 ? -9.220 -21.630 25.685 1.00 94.50 458 LEU A C 1
ATOM 3496 O O . LEU A 1 458 ? -8.816 -22.151 26.730 1.00 94.50 458 LEU A O 1
ATOM 3500 N N . PRO A 1 459 ? -8.370 -21.261 24.708 1.00 95.81 459 PRO A N 1
ATOM 3501 C CA . PRO A 1 459 ? -6.921 -21.313 24.871 1.00 95.81 459 PRO A CA 1
ATOM 3502 C C . PRO A 1 459 ? -6.435 -20.354 25.963 1.00 95.81 459 PRO A C 1
ATOM 3504 O O . PRO A 1 459 ? -7.091 -19.362 26.283 1.00 95.81 459 PRO A O 1
ATOM 3507 N N . ALA A 1 460 ? -5.248 -20.612 26.514 1.00 95.62 460 ALA A N 1
ATOM 3508 C CA . ALA A 1 460 ? -4.623 -19.670 27.436 1.00 95.62 460 ALA A CA 1
ATOM 3509 C C . ALA A 1 460 ? -4.336 -18.338 26.723 1.00 95.62 460 ALA A C 1
ATOM 3511 O O . ALA A 1 460 ? -3.745 -18.319 25.642 1.00 95.62 460 ALA A O 1
ATOM 3512 N N . ALA A 1 461 ? -4.729 -17.225 27.345 1.00 94.69 461 ALA A N 1
ATOM 3513 C CA . ALA A 1 461 ? -4.438 -15.897 26.821 1.00 94.69 461 ALA A CA 1
ATOM 3514 C C . ALA A 1 461 ? -2.918 -15.668 26.744 1.00 94.69 461 ALA A C 1
ATOM 3516 O O . ALA A 1 461 ? -2.186 -15.941 27.697 1.00 94.69 461 ALA A O 1
ATOM 3517 N N . LEU A 1 462 ? -2.451 -15.151 25.605 1.00 94.69 462 LEU A N 1
ATOM 3518 C CA . LEU A 1 462 ? -1.026 -14.911 25.337 1.00 94.69 462 LEU A CA 1
ATOM 3519 C C . LEU A 1 462 ? -0.599 -13.462 25.602 1.00 94.69 462 LEU A C 1
ATOM 3521 O O . LEU A 1 462 ? 0.583 -13.139 25.497 1.00 94.69 462 LEU A O 1
ATOM 3525 N N . CYS A 1 463 ? -1.551 -12.597 25.942 1.00 92.44 463 CYS A N 1
ATOM 3526 C CA . CYS A 1 463 ? -1.322 -11.215 26.326 1.00 92.44 463 CYS A CA 1
ATOM 3527 C C . CYS A 1 463 ? -2.376 -10.758 27.339 1.00 92.44 463 CYS A C 1
ATOM 3529 O O . CYS A 1 463 ? -3.422 -11.390 27.502 1.00 92.44 463 CYS A O 1
ATOM 3531 N N . GLN A 1 464 ? -2.082 -9.655 28.025 1.00 90.56 464 GLN A N 1
ATOM 3532 C CA . GLN A 1 464 ? -3.054 -8.953 28.856 1.00 90.56 464 GLN A CA 1
ATOM 3533 C C . GLN A 1 464 ? -3.600 -7.736 28.100 1.00 90.56 464 GLN A C 1
ATOM 3535 O O . GLN A 1 464 ? -2.851 -7.122 27.327 1.00 90.56 464 GLN A O 1
ATOM 3540 N N . PRO A 1 465 ? -4.870 -7.353 28.332 1.00 93.94 465 PRO A N 1
ATOM 3541 C CA . PRO A 1 465 ? -5.398 -6.102 27.815 1.00 93.94 465 PRO A CA 1
ATOM 3542 C C . PRO A 1 465 ? -4.516 -4.930 28.253 1.00 93.94 465 PRO A C 1
ATOM 3544 O O . PRO A 1 465 ? -4.181 -4.787 29.428 1.00 93.94 465 PRO A O 1
ATOM 3547 N N . THR A 1 466 ? -4.111 -4.112 27.293 1.00 93.75 466 THR A N 1
ATOM 3548 C CA . THR A 1 466 ? -3.142 -3.034 27.478 1.00 93.75 466 THR A CA 1
ATOM 3549 C C . THR A 1 466 ? -3.756 -1.735 26.981 1.00 93.75 466 THR A C 1
ATOM 3551 O O . THR A 1 466 ? -4.173 -1.658 25.830 1.00 93.75 466 THR A O 1
ATOM 3554 N N . ALA A 1 467 ? -3.804 -0.697 27.817 1.00 92.56 467 ALA A N 1
ATOM 3555 C CA . ALA A 1 467 ? -4.270 0.615 27.374 1.00 92.56 467 ALA A CA 1
ATOM 3556 C C . ALA A 1 467 ? -3.415 1.112 26.197 1.00 92.56 467 ALA A C 1
ATOM 3558 O O . ALA A 1 467 ? -2.184 1.068 26.253 1.00 92.56 467 ALA A O 1
ATOM 3559 N N . LEU A 1 468 ? -4.044 1.619 25.138 1.00 90.94 468 LEU A N 1
ATOM 3560 C CA . LEU A 1 468 ? -3.344 2.085 23.941 1.00 90.94 468 LEU A CA 1
ATOM 3561 C C . LEU A 1 468 ? -2.368 3.233 24.250 1.00 90.94 468 LEU A C 1
ATOM 3563 O O . LEU A 1 468 ? -1.321 3.356 23.612 1.00 90.94 468 LEU A O 1
ATOM 3567 N N . GLU A 1 469 ? -2.669 4.033 25.272 1.00 89.88 469 GLU A N 1
ATOM 3568 C CA . GLU A 1 469 ? -1.790 5.074 25.817 1.00 89.88 469 GLU A CA 1
ATOM 3569 C C . GLU A 1 469 ? -0.436 4.529 26.297 1.00 89.88 469 GLU A C 1
ATOM 3571 O O . GLU A 1 469 ? 0.566 5.249 26.264 1.00 89.88 469 GLU A O 1
ATOM 3576 N N . ALA A 1 470 ? -0.393 3.261 26.711 1.00 90.31 470 ALA A N 1
ATOM 3577 C CA . ALA A 1 470 ? 0.822 2.574 27.130 1.00 90.31 470 ALA A CA 1
ATOM 3578 C C . ALA A 1 470 ? 1.612 1.980 25.956 1.00 90.31 470 ALA A C 1
ATOM 3580 O O . ALA A 1 470 ? 2.752 1.547 26.138 1.00 90.31 470 ALA A O 1
ATOM 3581 N N . SER A 1 471 ? 1.064 2.003 24.735 1.00 91.62 471 SER A N 1
ATOM 3582 C CA . SER A 1 471 ? 1.799 1.583 23.546 1.00 91.62 471 SER A CA 1
ATOM 3583 C C . SER A 1 471 ? 2.890 2.591 23.187 1.00 91.62 471 SER A C 1
ATOM 3585 O O . SER A 1 471 ? 2.622 3.764 22.927 1.00 91.62 471 SER A O 1
ATOM 3587 N N . GLU A 1 472 ? 4.134 2.132 23.117 1.00 92.44 472 GLU A N 1
ATOM 3588 C CA . GLU A 1 472 ? 5.297 2.946 22.788 1.00 92.44 472 GLU A CA 1
ATOM 3589 C C . GLU A 1 472 ? 5.605 2.901 21.285 1.00 92.44 472 GLU A C 1
ATOM 3591 O O . GLU A 1 472 ? 5.931 1.829 20.773 1.00 92.44 472 GLU A O 1
ATOM 3596 N N . PRO A 1 473 ? 5.578 4.033 20.558 1.00 91.25 473 PRO A N 1
ATOM 3597 C CA . PRO A 1 473 ? 6.098 4.094 19.203 1.00 91.25 473 PRO A CA 1
ATOM 3598 C C . PRO A 1 473 ? 7.620 4.285 19.223 1.00 91.25 473 PRO A C 1
ATOM 3600 O O . PRO A 1 473 ? 8.136 5.248 19.785 1.00 91.25 473 PRO A O 1
ATOM 3603 N N . LEU A 1 474 ? 8.341 3.421 18.516 1.00 92.38 474 LEU A N 1
ATOM 3604 C CA . LEU A 1 474 ? 9.769 3.589 18.260 1.00 92.38 474 LEU A CA 1
ATOM 3605 C C . LEU A 1 474 ? 9.956 4.565 17.101 1.00 92.38 474 LEU A C 1
ATOM 3607 O O . LEU A 1 474 ? 9.344 4.390 16.046 1.00 92.38 474 LEU A O 1
ATOM 3611 N N . VAL A 1 475 ? 10.812 5.570 17.264 1.00 92.88 475 VAL A N 1
ATOM 3612 C CA . VAL A 1 475 ? 11.023 6.625 16.261 1.00 92.88 475 VAL A CA 1
ATOM 3613 C C . VAL A 1 475 ? 12.499 6.710 15.892 1.00 92.88 475 VAL A C 1
ATOM 3615 O O . VAL A 1 475 ? 13.362 6.686 16.764 1.00 92.88 475 VAL A O 1
ATOM 3618 N N . ALA A 1 476 ? 12.794 6.827 14.597 1.00 92.56 476 ALA A N 1
ATOM 3619 C CA . ALA A 1 476 ? 14.152 7.049 14.116 1.00 92.56 476 ALA A CA 1
ATOM 3620 C C . ALA A 1 476 ? 14.667 8.442 14.526 1.00 92.56 476 ALA A C 1
ATOM 3622 O O . ALA A 1 476 ? 14.090 9.442 14.093 1.00 92.56 476 ALA A O 1
ATOM 3623 N N . PRO A 1 477 ? 15.770 8.545 15.288 1.00 95.00 477 PRO A N 1
ATOM 3624 C CA . PRO A 1 477 ? 16.417 9.826 15.565 1.00 95.00 477 PRO A CA 1
ATOM 3625 C C . PRO A 1 477 ? 17.236 10.332 14.368 1.00 95.00 477 PRO A C 1
ATOM 3627 O O . PRO A 1 477 ? 17.441 11.533 14.213 1.00 95.00 477 PRO A O 1
ATOM 3630 N N . THR A 1 478 ? 17.702 9.422 13.511 1.00 91.31 478 THR A N 1
ATOM 3631 C CA . THR A 1 478 ? 18.602 9.690 12.382 1.00 91.31 478 THR A CA 1
ATOM 3632 C C . THR A 1 478 ? 18.135 8.946 11.128 1.00 91.31 478 THR A C 1
ATOM 3634 O O . THR A 1 478 ? 17.247 8.096 11.188 1.00 91.31 478 THR A O 1
ATOM 3637 N N . ALA A 1 479 ? 18.696 9.288 9.964 1.00 89.38 479 ALA A N 1
ATOM 3638 C CA . ALA A 1 479 ? 18.537 8.459 8.772 1.00 89.38 479 ALA A CA 1
ATOM 3639 C C . ALA A 1 479 ? 19.514 7.280 8.821 1.00 89.38 479 ALA A C 1
ATOM 3641 O O . ALA A 1 479 ? 20.627 7.433 9.319 1.00 89.38 479 ALA A O 1
ATOM 3642 N N . GLY A 1 480 ? 19.136 6.136 8.256 1.00 88.00 480 GLY A N 1
ATOM 3643 C CA . GLY A 1 480 ? 20.046 4.997 8.172 1.00 88.00 480 GLY A CA 1
ATOM 3644 C C . GLY A 1 480 ? 19.390 3.718 7.675 1.00 88.00 480 GLY A C 1
ATOM 3645 O O . GLY A 1 480 ? 18.171 3.644 7.490 1.00 88.00 480 GLY A O 1
ATOM 3646 N N . ILE A 1 481 ? 20.230 2.706 7.470 1.00 88.81 481 ILE A N 1
ATOM 3647 C CA . ILE A 1 481 ? 19.811 1.326 7.234 1.00 88.81 481 ILE A CA 1
ATOM 3648 C C . ILE A 1 481 ? 19.235 0.791 8.545 1.00 88.81 481 ILE A C 1
ATOM 3650 O O . ILE A 1 481 ? 19.907 0.823 9.573 1.00 88.81 481 ILE A O 1
ATOM 3654 N N . LEU A 1 482 ? 17.994 0.315 8.506 1.00 91.62 482 LEU A N 1
ATOM 3655 C CA . LEU A 1 482 ? 17.272 -0.187 9.671 1.00 91.62 482 LEU A CA 1
ATOM 3656 C C . LEU A 1 482 ? 17.447 -1.701 9.800 1.00 91.62 482 LEU A C 1
ATOM 3658 O O . LEU A 1 482 ? 17.061 -2.446 8.898 1.00 91.62 482 LEU A O 1
ATOM 3662 N N . VAL A 1 483 ? 17.979 -2.141 10.940 1.00 95.12 483 VAL A N 1
ATOM 3663 C CA . VAL A 1 483 ? 18.177 -3.556 11.278 1.00 95.12 483 VAL A CA 1
ATOM 3664 C C . VAL A 1 483 ? 17.479 -3.862 12.598 1.00 95.12 483 VAL A C 1
ATOM 3666 O O . VAL A 1 483 ? 17.859 -3.326 13.635 1.00 95.12 483 VAL A O 1
ATOM 3669 N N . TYR A 1 484 ? 16.466 -4.726 12.585 1.00 95.62 484 TYR A N 1
ATOM 3670 C CA . TYR A 1 484 ? 15.811 -5.178 13.815 1.00 95.62 484 TYR A CA 1
ATOM 3671 C C . TYR A 1 484 ? 16.665 -6.223 14.538 1.00 95.62 484 TYR A C 1
ATOM 3673 O O . TYR A 1 484 ? 17.344 -7.032 13.908 1.00 95.62 484 TYR A O 1
ATOM 3681 N N . ARG A 1 485 ? 16.645 -6.180 15.872 1.00 96.88 485 ARG A N 1
ATOM 3682 C CA . ARG A 1 485 ? 17.387 -7.092 16.761 1.00 96.88 485 ARG A CA 1
ATOM 3683 C C . ARG A 1 485 ? 16.473 -8.001 17.585 1.00 96.88 485 ARG A C 1
ATOM 3685 O O . 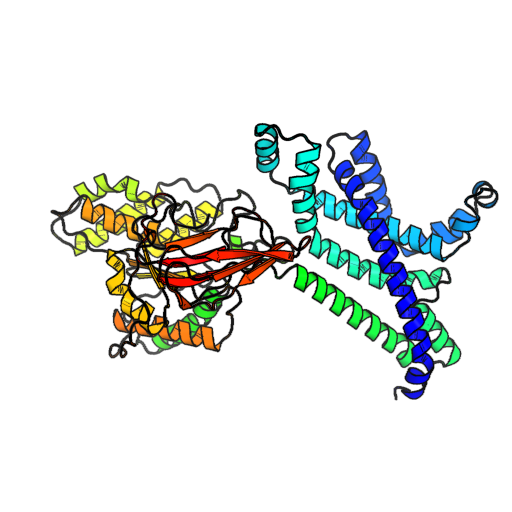ARG A 1 485 ? 16.978 -8.811 18.353 1.00 96.88 485 ARG A O 1
ATOM 3692 N N . ARG A 1 486 ? 15.156 -7.839 17.438 1.00 95.75 486 ARG A N 1
ATOM 3693 C CA . ARG A 1 486 ? 14.106 -8.564 18.158 1.00 95.75 486 ARG A CA 1
ATOM 3694 C C . ARG A 1 486 ? 13.028 -9.033 17.198 1.00 95.75 486 ARG A C 1
ATOM 3696 O O . ARG A 1 486 ? 12.770 -8.370 16.185 1.00 95.75 486 ARG A O 1
ATOM 3703 N N . GLU A 1 487 ? 12.408 -10.151 17.545 1.00 94.69 487 GLU A N 1
ATOM 3704 C CA . GLU A 1 487 ? 11.330 -10.738 16.757 1.00 94.69 487 GLU A CA 1
ATOM 3705 C C . GLU A 1 487 ? 9.964 -10.202 17.185 1.00 94.69 487 GLU A C 1
ATOM 3707 O O . GLU A 1 487 ? 9.762 -9.745 18.311 1.00 94.69 487 GLU A O 1
ATOM 3712 N N . LEU A 1 488 ? 9.011 -10.231 16.256 1.00 95.12 488 LEU A N 1
ATOM 3713 C CA . LEU A 1 488 ? 7.643 -9.805 16.533 1.00 95.12 488 LEU A CA 1
ATOM 3714 C C . LEU A 1 488 ? 6.956 -10.797 17.482 1.00 95.12 488 LEU A C 1
ATOM 3716 O O . LEU A 1 488 ? 7.059 -12.011 17.322 1.00 95.12 488 LEU A O 1
ATOM 3720 N N . GLY A 1 489 ? 6.240 -10.270 18.473 1.00 94.56 489 GLY A N 1
ATOM 3721 C CA . GLY A 1 489 ? 5.607 -11.039 19.544 1.00 94.56 489 GLY A CA 1
ATOM 3722 C C . GLY A 1 489 ? 6.521 -11.336 20.738 1.00 94.56 489 GLY A C 1
ATOM 3723 O O . GLY A 1 489 ? 6.052 -11.922 21.711 1.00 94.56 489 GLY A O 1
ATOM 3724 N N . GLU A 1 490 ? 7.793 -10.926 20.699 1.00 95.62 490 GLU A N 1
ATOM 3725 C CA . GLU A 1 490 ? 8.727 -11.084 21.816 1.00 95.62 490 GLU A CA 1
ATOM 3726 C C . GLU A 1 490 ? 8.394 -10.118 22.966 1.00 95.62 490 GLU A C 1
ATOM 3728 O O . GLU A 1 490 ? 8.137 -8.927 22.754 1.00 95.62 490 GLU A O 1
ATOM 3733 N N . THR A 1 491 ? 8.424 -10.624 24.203 1.00 95.44 491 THR A N 1
ATOM 3734 C CA . THR A 1 491 ? 8.365 -9.791 25.410 1.00 95.44 491 THR A CA 1
ATOM 3735 C C . THR A 1 491 ? 9.744 -9.208 25.701 1.00 95.44 491 THR A C 1
ATOM 3737 O O . THR A 1 491 ? 10.727 -9.937 25.809 1.00 95.44 491 THR A O 1
ATOM 3740 N N . VAL A 1 492 ? 9.814 -7.888 25.849 1.00 95.06 492 VAL A N 1
ATOM 3741 C CA . VAL A 1 492 ? 11.051 -7.127 26.033 1.00 95.06 492 VAL A CA 1
ATOM 3742 C C . VAL A 1 492 ? 11.004 -6.306 27.316 1.00 95.06 492 VAL A C 1
ATOM 3744 O O . VAL A 1 492 ? 9.953 -5.807 27.718 1.00 95.06 492 VAL A O 1
ATOM 3747 N N . GLU A 1 493 ? 12.158 -6.147 27.958 1.00 95.38 493 GLU A N 1
ATOM 3748 C CA . GLU A 1 493 ? 12.314 -5.280 29.128 1.00 95.38 493 GLU A CA 1
ATOM 3749 C C . GLU A 1 493 ? 12.577 -3.824 28.723 1.00 95.38 493 GLU A C 1
ATOM 3751 O O . GLU A 1 493 ? 13.080 -3.543 27.633 1.00 95.38 493 GLU A O 1
ATOM 3756 N N . ALA A 1 494 ? 12.284 -2.886 29.627 1.00 94.75 494 ALA A N 1
ATOM 3757 C CA . ALA A 1 494 ? 12.618 -1.479 29.432 1.00 94.75 494 ALA A CA 1
ATOM 3758 C C . ALA A 1 494 ? 14.131 -1.297 29.189 1.00 94.75 494 ALA A C 1
ATOM 3760 O O . ALA A 1 494 ? 14.967 -1.850 29.901 1.00 94.75 494 ALA A O 1
ATOM 3761 N N . GLY A 1 495 ? 14.494 -0.508 28.177 1.00 95.06 495 GLY A N 1
ATOM 3762 C CA . GLY A 1 495 ? 15.881 -0.267 27.771 1.00 95.06 495 GLY A CA 1
ATOM 3763 C C . GLY A 1 495 ? 16.456 -1.295 26.787 1.00 95.06 495 GLY A C 1
ATOM 3764 O O . GLY A 1 495 ? 17.581 -1.097 26.297 1.00 95.06 495 GLY A O 1
ATOM 3765 N N . ALA A 1 496 ? 15.714 -2.358 26.453 1.00 96.62 496 ALA A N 1
ATOM 3766 C CA . ALA A 1 496 ? 16.127 -3.340 25.456 1.00 96.62 496 ALA A CA 1
ATOM 3767 C C . ALA A 1 496 ? 16.318 -2.691 24.077 1.00 96.62 496 ALA A C 1
ATOM 3769 O O . ALA A 1 496 ? 15.528 -1.850 23.652 1.00 96.62 496 ALA A O 1
ATOM 3770 N N . VAL A 1 497 ? 17.373 -3.094 23.360 1.00 97.50 497 VAL A N 1
ATOM 3771 C CA . VAL A 1 497 ? 17.592 -2.684 21.963 1.00 97.50 497 VAL A CA 1
ATOM 3772 C C . VAL A 1 497 ? 16.670 -3.502 21.069 1.00 97.50 497 VAL A C 1
ATOM 3774 O O . VAL A 1 497 ? 16.758 -4.730 21.055 1.00 97.50 497 VAL A O 1
ATOM 3777 N N . LEU A 1 498 ? 15.807 -2.818 20.322 1.00 97.06 498 LEU A N 1
ATOM 3778 C CA . LEU A 1 498 ? 14.843 -3.438 19.408 1.00 97.06 498 LEU A CA 1
ATOM 3779 C C . LEU A 1 498 ? 15.290 -3.340 17.951 1.00 97.06 498 LEU A C 1
ATOM 3781 O O . LEU A 1 498 ? 15.007 -4.224 17.142 1.00 97.06 498 LEU A O 1
ATOM 3785 N N . ALA A 1 499 ? 16.017 -2.277 17.616 1.00 97.19 499 ALA A N 1
ATOM 3786 C CA . ALA A 1 499 ? 16.579 -2.066 16.295 1.00 97.19 499 ALA A CA 1
ATOM 3787 C C . ALA A 1 499 ? 17.862 -1.237 16.365 1.00 97.19 499 ALA A C 1
ATOM 3789 O O . ALA A 1 499 ? 18.172 -0.621 17.380 1.00 97.19 499 ALA A O 1
ATOM 3790 N N . GLU A 1 500 ? 18.583 -1.190 15.259 1.00 97.94 500 GLU A N 1
ATOM 3791 C CA . GLU A 1 500 ? 19.757 -0.360 15.049 1.00 97.94 500 GLU A CA 1
ATOM 3792 C C . GLU A 1 500 ? 19.625 0.391 13.725 1.00 97.94 500 GLU A C 1
ATOM 3794 O O . GLU A 1 500 ? 19.104 -0.141 12.741 1.00 97.94 500 GLU A O 1
ATOM 3799 N N . LEU A 1 501 ? 20.108 1.632 13.710 1.00 96.19 501 LEU A N 1
ATOM 3800 C CA . LEU A 1 501 ? 20.272 2.428 12.499 1.00 96.19 501 LEU A CA 1
ATOM 3801 C C . LEU A 1 501 ? 21.751 2.509 12.147 1.00 96.19 501 LEU A C 1
ATOM 3803 O O . LEU A 1 501 ? 22.544 3.009 12.943 1.00 96.19 501 LEU A O 1
ATOM 3807 N N . ILE A 1 502 ? 22.104 2.033 10.957 1.00 95.75 502 ILE A N 1
ATOM 3808 C CA . ILE A 1 502 ? 23.472 2.059 10.440 1.00 95.75 502 ILE A CA 1
ATOM 3809 C C . ILE A 1 502 ? 23.576 3.180 9.408 1.00 95.75 502 ILE A C 1
ATOM 3811 O O . ILE A 1 502 ? 22.865 3.170 8.399 1.00 95.75 502 ILE A O 1
ATOM 3815 N N . ASP A 1 503 ? 24.457 4.147 9.646 1.00 90.38 503 ASP A N 1
ATOM 3816 C CA . ASP A 1 503 ? 24.799 5.159 8.649 1.00 90.38 503 ASP A CA 1
ATOM 3817 C C . ASP A 1 503 ? 25.576 4.488 7.498 1.00 90.38 503 ASP A C 1
ATOM 3819 O O . ASP A 1 503 ? 26.672 3.971 7.728 1.00 90.38 503 ASP A O 1
ATOM 3823 N N . PRO A 1 504 ? 25.051 4.480 6.258 1.00 76.38 504 PRO A N 1
ATOM 3824 C CA . PRO A 1 504 ? 25.715 3.824 5.133 1.00 76.38 504 PRO A CA 1
ATOM 3825 C C . PRO A 1 504 ? 27.028 4.499 4.711 1.00 76.38 504 PRO A C 1
ATOM 3827 O O . PRO A 1 504 ? 27.790 3.899 3.957 1.00 76.38 504 PRO A O 1
ATOM 3830 N N . LEU A 1 505 ? 27.283 5.740 5.139 1.00 84.25 505 LEU A N 1
ATOM 3831 C CA . LEU A 1 505 ? 28.493 6.483 4.787 1.00 84.25 505 LEU A CA 1
ATOM 3832 C C . LEU A 1 505 ? 29.615 6.250 5.797 1.00 84.25 505 LEU A C 1
ATOM 3834 O O . LEU A 1 505 ? 30.755 6.019 5.403 1.00 84.25 505 LEU A O 1
ATOM 3838 N N . SER A 1 506 ? 29.302 6.330 7.092 1.00 93.56 506 SER A N 1
ATOM 3839 C CA . SER A 1 506 ? 30.300 6.226 8.166 1.00 93.56 506 SER A CA 1
ATOM 3840 C C . SER A 1 506 ? 30.383 4.841 8.811 1.00 93.56 506 SER A C 1
ATOM 3842 O O . SER A 1 506 ? 31.369 4.540 9.480 1.00 93.56 506 SER A O 1
ATOM 3844 N N . GLY A 1 507 ? 29.355 4.004 8.649 1.00 91.00 507 GLY A N 1
ATOM 3845 C CA . GLY A 1 507 ? 29.198 2.747 9.383 1.00 91.00 507 GLY A CA 1
ATOM 3846 C C . GLY A 1 507 ? 28.780 2.927 10.848 1.00 91.00 507 GLY A C 1
ATOM 3847 O O . GLY A 1 507 ? 28.691 1.936 11.571 1.00 91.00 507 GLY A O 1
ATOM 3848 N N . ALA A 1 508 ? 28.522 4.158 11.308 1.00 95.38 508 ALA A N 1
ATOM 3849 C CA . ALA A 1 508 ? 28.104 4.420 12.681 1.00 95.38 508 ALA A CA 1
ATOM 3850 C C . ALA A 1 508 ? 26.759 3.747 12.993 1.00 95.38 508 ALA A C 1
ATOM 3852 O O . ALA A 1 508 ? 25.811 3.838 12.212 1.00 95.38 508 ALA A O 1
ATOM 3853 N N . VAL A 1 509 ? 26.674 3.102 14.159 1.00 97.69 509 VAL A N 1
ATOM 3854 C CA . VAL A 1 509 ? 25.489 2.360 14.605 1.00 97.69 509 VAL A CA 1
ATOM 3855 C C . VAL A 1 509 ? 24.798 3.115 15.735 1.00 97.69 509 VAL A C 1
ATOM 3857 O O . VAL A 1 509 ? 25.402 3.400 16.767 1.00 97.69 509 VAL A O 1
ATOM 3860 N N . THR A 1 510 ? 23.514 3.415 15.555 1.00 97.88 510 THR A N 1
ATOM 3861 C CA . THR A 1 510 ? 22.664 4.049 16.569 1.00 97.88 510 THR A CA 1
ATOM 3862 C C . THR A 1 510 ? 21.635 3.038 17.086 1.00 97.88 510 THR A C 1
ATOM 3864 O O . THR A 1 510 ? 20.748 2.653 16.319 1.00 97.88 510 THR A O 1
ATOM 3867 N N . PRO A 1 511 ? 21.711 2.592 18.354 1.00 97.94 511 PRO A N 1
ATOM 3868 C CA . PRO A 1 511 ? 20.735 1.661 18.915 1.00 97.94 511 PRO A CA 1
ATOM 3869 C C . PRO A 1 511 ? 19.402 2.358 19.210 1.00 97.94 511 PRO A C 1
ATOM 3871 O O . PRO A 1 511 ? 19.366 3.451 19.774 1.00 97.94 511 PRO A O 1
ATOM 3874 N N . ILE A 1 512 ? 18.301 1.685 18.887 1.00 97.50 512 ILE A N 1
ATOM 3875 C CA . ILE A 1 512 ? 16.927 2.096 19.183 1.00 97.50 512 ILE A CA 1
ATOM 3876 C C . ILE A 1 512 ? 16.411 1.230 20.324 1.00 97.50 512 ILE A C 1
ATOM 3878 O O . ILE A 1 512 ? 16.290 0.009 20.185 1.00 97.50 512 ILE A O 1
ATOM 3882 N N . ARG A 1 513 ? 16.127 1.869 21.458 1.00 96.75 513 ARG A N 1
ATOM 3883 C CA . ARG A 1 513 ? 15.702 1.209 22.695 1.00 96.75 513 ARG A CA 1
ATOM 3884 C C . ARG A 1 513 ? 14.257 1.552 23.020 1.00 96.75 513 ARG A C 1
ATOM 3886 O O . ARG A 1 513 ? 13.849 2.681 22.758 1.00 96.75 513 ARG A O 1
ATOM 3893 N N . CYS A 1 514 ? 13.527 0.609 23.607 1.00 94.62 514 CYS A N 1
ATOM 3894 C CA . CYS A 1 514 ? 12.237 0.916 24.219 1.00 94.62 514 CYS A CA 1
ATOM 3895 C C . CYS A 1 514 ? 12.414 1.538 25.610 1.00 94.62 514 CYS A C 1
ATOM 3897 O O . CYS A 1 514 ? 13.395 1.279 26.310 1.00 94.62 514 CYS A O 1
ATOM 3899 N N . GLN A 1 515 ? 11.455 2.358 26.011 1.00 91.38 515 GLN A N 1
ATOM 3900 C CA . GLN A 1 515 ? 11.337 2.970 27.331 1.00 91.38 515 GLN A CA 1
ATOM 3901 C C . GLN A 1 515 ? 10.466 2.126 28.267 1.00 91.38 515 GLN A C 1
ATOM 3903 O O . GLN A 1 515 ? 10.714 2.093 29.470 1.00 91.38 515 GLN A O 1
ATOM 3908 N N . SER A 1 516 ? 9.459 1.439 27.727 1.00 90.00 516 SER A N 1
ATOM 3909 C CA . SER A 1 516 ? 8.568 0.550 28.467 1.00 90.00 516 SER A CA 1
ATOM 3910 C C . SER A 1 516 ? 8.886 -0.913 28.177 1.00 90.00 516 SER A C 1
ATOM 3912 O O . SER A 1 516 ? 9.186 -1.289 27.042 1.00 90.00 516 SER A O 1
ATOM 3914 N N . GLY A 1 517 ? 8.799 -1.747 29.215 1.00 91.69 517 GLY A N 1
ATOM 3915 C CA . GLY A 1 517 ? 8.737 -3.193 29.039 1.00 91.69 517 GLY A CA 1
ATOM 3916 C C . GLY A 1 517 ? 7.352 -3.602 28.539 1.00 91.69 517 GLY A C 1
ATOM 3917 O O . GLY A 1 517 ? 6.343 -3.006 28.933 1.00 91.69 517 GLY A O 1
ATOM 3918 N N . GLY A 1 518 ? 7.302 -4.602 27.666 1.00 94.25 518 GLY A N 1
ATOM 3919 C CA . GLY A 1 518 ? 6.073 -4.989 26.985 1.00 94.25 518 GLY A CA 1
ATOM 3920 C C . GLY A 1 518 ? 6.305 -5.946 25.824 1.00 94.25 518 GLY A C 1
ATOM 3921 O O . GLY A 1 518 ? 7.359 -6.565 25.727 1.00 94.25 518 GLY A O 1
ATOM 3922 N N . VAL A 1 519 ? 5.328 -6.068 24.927 1.00 95.94 519 VAL A N 1
ATOM 3923 C CA . VAL A 1 519 ? 5.432 -6.944 23.745 1.00 95.94 519 VAL A CA 1
ATOM 3924 C C . VAL A 1 519 ? 5.781 -6.126 22.507 1.00 95.94 519 VAL A C 1
ATOM 3926 O O . VAL A 1 519 ? 5.052 -5.198 22.161 1.00 95.94 519 VAL A O 1
ATOM 3929 N N . PHE A 1 520 ? 6.867 -6.463 21.810 1.00 96.44 520 PHE A N 1
ATOM 3930 C CA . PHE A 1 520 ? 7.195 -5.854 20.519 1.00 96.44 520 PHE A CA 1
ATOM 3931 C C . PHE A 1 520 ? 6.318 -6.469 19.423 1.00 96.44 520 PHE A C 1
ATOM 3933 O O . PHE A 1 520 ? 6.609 -7.551 18.926 1.00 96.44 520 PHE A O 1
ATOM 3940 N N . PHE A 1 521 ? 5.204 -5.819 19.080 1.00 95.62 521 PHE A N 1
ATOM 3941 C CA . PHE A 1 521 ? 4.139 -6.463 18.299 1.00 95.62 521 PHE A CA 1
ATOM 3942 C C . PHE A 1 521 ? 4.030 -5.988 16.849 1.00 95.62 521 PHE A C 1
ATOM 3944 O O . PHE A 1 521 ?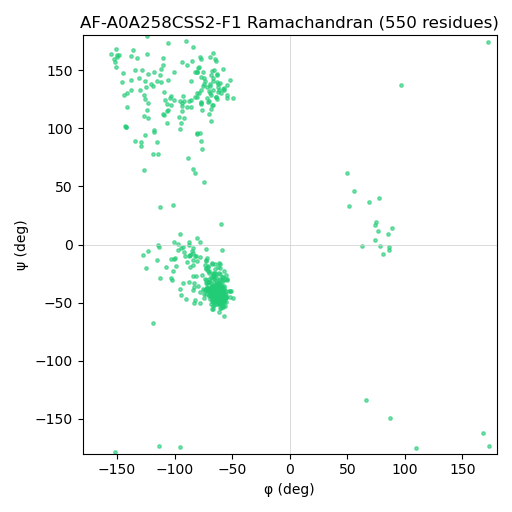 3.461 -6.715 16.048 1.00 95.62 521 PHE A O 1
ATOM 3951 N N . ALA A 1 522 ? 4.570 -4.821 16.488 1.00 94.12 522 ALA A N 1
ATOM 3952 C CA . ALA A 1 522 ? 4.480 -4.293 15.123 1.00 94.12 522 ALA A CA 1
ATOM 3953 C C . ALA A 1 522 ? 5.741 -3.523 14.722 1.00 94.12 522 ALA A C 1
ATOM 3955 O O . ALA A 1 522 ? 6.372 -2.866 15.558 1.00 94.12 522 ALA A O 1
ATOM 3956 N N . ARG A 1 523 ? 6.103 -3.560 13.436 1.00 92.69 523 ARG A N 1
ATOM 3957 C CA . ARG A 1 523 ? 7.273 -2.868 12.884 1.00 92.69 523 ARG A CA 1
ATOM 3958 C C . ARG A 1 523 ? 7.096 -2.442 11.426 1.00 92.69 523 ARG A C 1
ATOM 3960 O O . ARG A 1 523 ? 6.210 -2.887 10.711 1.00 92.69 523 ARG A O 1
ATOM 3967 N N . SER A 1 524 ? 7.954 -1.527 10.988 1.00 86.06 524 SER A N 1
ATOM 3968 C CA . SER A 1 524 ? 7.988 -1.026 9.613 1.00 86.06 524 SER A CA 1
ATOM 3969 C C . SER A 1 524 ? 8.615 -2.051 8.661 1.00 86.06 524 SER A C 1
ATOM 3971 O O . SER A 1 524 ? 9.703 -2.563 8.920 1.00 86.06 524 SER A O 1
ATOM 3973 N N . ALA A 1 525 ? 8.007 -2.246 7.489 1.00 81.19 525 ALA A N 1
ATOM 3974 C CA . ALA A 1 525 ? 8.601 -3.025 6.396 1.00 81.19 525 ALA A CA 1
ATOM 3975 C C . ALA A 1 525 ? 9.778 -2.309 5.693 1.00 81.19 525 ALA A C 1
ATOM 3977 O O . ALA A 1 525 ? 10.534 -2.898 4.915 1.00 81.19 525 ALA A O 1
ATOM 3978 N N . LEU A 1 526 ? 9.986 -1.012 5.958 1.00 77.38 526 LEU A N 1
ATOM 3979 C CA . LEU A 1 526 ? 11.124 -0.284 5.393 1.00 77.38 526 LEU A CA 1
ATOM 3980 C C . LEU A 1 526 ? 12.448 -0.784 5.982 1.00 77.38 526 LEU A C 1
ATOM 3982 O O . LEU A 1 526 ? 12.544 -1.116 7.159 1.00 77.38 526 LEU A O 1
ATOM 3986 N N . ARG A 1 527 ? 13.498 -0.772 5.156 1.00 85.38 527 ARG A N 1
ATOM 3987 C CA . ARG A 1 527 ? 14.882 -1.111 5.558 1.00 85.38 527 ARG A CA 1
ATOM 3988 C C . ARG A 1 527 ? 15.843 0.071 5.471 1.00 85.38 527 ARG A C 1
ATOM 3990 O O . ARG A 1 527 ? 17.016 -0.047 5.794 1.00 85.38 527 ARG A O 1
ATOM 3997 N N . PHE A 1 528 ? 15.330 1.221 5.054 1.00 81.56 528 PHE A N 1
ATOM 3998 C CA . PHE A 1 528 ? 16.008 2.503 5.130 1.00 81.56 528 PHE A CA 1
ATOM 3999 C C . PHE A 1 528 ? 14.990 3.537 5.591 1.00 81.56 528 PHE A C 1
ATOM 4001 O O . PHE A 1 528 ? 13.867 3.565 5.080 1.00 81.56 528 PHE A O 1
ATOM 4008 N N . VAL A 1 529 ? 15.359 4.355 6.568 1.00 80.38 529 VAL A N 1
ATOM 4009 C CA . VAL A 1 529 ? 14.439 5.295 7.217 1.00 80.38 529 VAL A CA 1
ATOM 4010 C C . VAL A 1 529 ? 15.048 6.681 7.328 1.00 80.38 529 VAL A C 1
ATOM 4012 O O . VAL A 1 529 ? 16.260 6.858 7.229 1.00 80.38 529 VAL A O 1
ATOM 4015 N N . THR A 1 530 ? 14.184 7.670 7.516 1.00 82.56 530 THR A N 1
ATOM 4016 C CA . THR A 1 530 ? 14.544 9.066 7.774 1.00 82.56 530 THR A CA 1
ATOM 4017 C C . THR A 1 530 ? 14.208 9.433 9.222 1.00 82.56 530 THR A C 1
ATOM 4019 O O . THR A 1 530 ? 13.350 8.773 9.820 1.00 82.56 530 THR A O 1
ATOM 4022 N N . PRO A 1 531 ? 14.808 10.501 9.782 1.00 90.69 531 PRO A N 1
ATOM 4023 C CA . PRO A 1 531 ? 14.454 10.987 11.110 1.00 90.69 531 PRO A CA 1
ATOM 4024 C C . PRO A 1 531 ? 12.945 11.217 11.242 1.00 90.69 531 PRO A C 1
ATOM 4026 O O . PRO A 1 531 ? 12.290 11.648 10.290 1.00 90.69 531 PRO A O 1
ATOM 4029 N N . GLY A 1 532 ? 12.386 10.899 12.406 1.00 86.75 532 GLY A N 1
ATOM 4030 C CA . GLY A 1 532 ? 10.954 11.000 12.689 1.00 86.75 532 GLY A CA 1
ATOM 4031 C C . GLY A 1 532 ? 10.110 9.832 12.166 1.00 86.75 532 GLY A C 1
ATOM 4032 O O . GLY A 1 532 ? 8.931 9.734 12.508 1.00 86.75 532 GLY A O 1
ATOM 4033 N N . LYS A 1 533 ? 10.674 8.909 11.371 1.00 83.12 533 LYS A N 1
ATOM 4034 C CA . LYS A 1 533 ? 9.932 7.731 10.902 1.00 83.12 533 LYS A CA 1
ATOM 4035 C C . LYS A 1 533 ? 9.655 6.778 12.068 1.00 83.12 533 LYS A C 1
ATOM 4037 O O . LYS A 1 533 ? 10.576 6.405 12.793 1.00 83.12 533 LYS A O 1
ATOM 4042 N N . ARG A 1 534 ? 8.398 6.341 12.212 1.00 87.44 534 ARG A N 1
ATOM 4043 C CA . ARG A 1 534 ? 8.030 5.255 13.133 1.00 87.44 534 ARG A CA 1
ATOM 4044 C C . ARG A 1 534 ? 8.611 3.929 12.638 1.00 87.44 534 ARG A C 1
ATOM 4046 O O . ARG A 1 534 ? 8.440 3.575 11.471 1.00 87.44 534 ARG A O 1
ATOM 4053 N N . LEU A 1 535 ? 9.302 3.230 13.528 1.00 90.31 535 LEU A N 1
ATOM 4054 C CA . LEU A 1 535 ? 10.031 1.991 13.263 1.00 90.31 535 LEU A CA 1
ATOM 4055 C C . LEU A 1 535 ? 9.272 0.771 13.767 1.00 90.31 535 LEU A C 1
ATOM 4057 O O . LEU A 1 535 ? 9.405 -0.303 13.201 1.00 90.31 535 LEU A O 1
ATOM 4061 N N . GLY A 1 536 ? 8.472 0.923 14.810 1.00 91.25 536 GLY A N 1
ATOM 4062 C CA . GLY A 1 536 ? 7.666 -0.151 15.364 1.00 91.25 536 GLY A CA 1
ATOM 4063 C C . GLY A 1 536 ? 6.982 0.275 16.642 1.00 91.25 536 GLY A C 1
ATOM 4064 O O . GLY A 1 536 ? 7.016 1.457 16.991 1.00 91.25 536 GLY A O 1
ATOM 4065 N N . LYS A 1 537 ? 6.337 -0.677 17.306 1.00 93.69 537 LYS A N 1
ATOM 4066 C CA . LYS A 1 537 ? 5.542 -0.437 18.501 1.00 93.69 537 LYS A CA 1
ATOM 4067 C C . LYS A 1 537 ? 5.786 -1.521 19.543 1.00 93.69 537 LYS A C 1
ATOM 4069 O O . LYS A 1 537 ? 5.872 -2.703 19.211 1.00 93.69 537 LYS A O 1
ATOM 4074 N N . VAL A 1 538 ? 5.833 -1.103 20.801 1.00 95.12 538 VAL A N 1
ATOM 4075 C CA . VAL A 1 538 ? 5.766 -1.997 21.959 1.00 95.12 538 VAL A CA 1
ATOM 4076 C C . VAL A 1 538 ? 4.415 -1.791 22.633 1.00 95.12 538 VAL A C 1
ATOM 4078 O O . VAL A 1 538 ? 4.009 -0.653 22.858 1.00 95.12 538 VAL A O 1
ATOM 4081 N N . ALA A 1 539 ? 3.692 -2.864 22.935 1.00 93.88 539 ALA A N 1
ATOM 4082 C CA . ALA A 1 539 ? 2.538 -2.826 23.825 1.00 93.88 539 ALA A CA 1
ATOM 4083 C C . ALA A 1 539 ? 3.087 -2.752 25.253 1.00 93.88 539 ALA A C 1
ATOM 4085 O O . ALA A 1 539 ? 3.433 -3.779 25.835 1.00 93.88 539 ALA A O 1
ATOM 4086 N N . GLY A 1 540 ? 3.316 -1.527 25.729 1.00 87.38 540 GLY A N 1
ATOM 4087 C CA . GLY A 1 540 ? 3.999 -1.251 26.988 1.00 87.38 540 GLY A CA 1
ATOM 4088 C C . GLY A 1 540 ? 3.074 -1.321 28.195 1.00 87.38 540 GLY A C 1
ATOM 4089 O O . GLY A 1 540 ? 1.856 -1.380 28.076 1.00 87.38 540 GLY A O 1
ATOM 4090 N N . THR A 1 541 ? 3.672 -1.287 29.379 1.00 78.88 541 THR A N 1
ATOM 4091 C CA . THR A 1 541 ? 2.966 -1.427 30.667 1.00 78.88 541 THR A CA 1
ATOM 4092 C C . THR A 1 541 ? 3.030 -0.173 31.537 1.00 78.88 541 THR A C 1
ATOM 4094 O O . THR A 1 541 ? 2.296 -0.062 32.516 1.00 78.88 541 THR A O 1
ATOM 4097 N N . SER A 1 542 ? 3.907 0.778 31.201 1.00 77.31 542 SER A N 1
ATOM 4098 C CA . SER A 1 542 ? 4.258 1.897 32.090 1.00 77.31 542 SER A CA 1
ATOM 4099 C C . SER A 1 542 ? 4.065 3.294 31.499 1.00 77.31 542 SER A C 1
ATOM 4101 O O . SER A 1 542 ? 3.985 4.261 32.257 1.00 77.31 542 SER A O 1
ATOM 4103 N N . LEU A 1 543 ? 3.998 3.435 30.173 1.00 79.12 543 LEU A N 1
ATOM 4104 C CA . LEU A 1 543 ? 3.817 4.742 29.538 1.00 79.12 543 LEU A CA 1
ATOM 4105 C C . LEU A 1 543 ? 2.355 5.199 29.604 1.00 79.12 543 LEU A C 1
ATOM 4107 O O . LEU A 1 543 ? 1.435 4.389 29.650 1.00 79.12 543 LEU A O 1
ATOM 4111 N N . LYS A 1 544 ? 2.150 6.519 29.594 1.00 79.81 544 LYS A N 1
ATOM 4112 C CA . LYS A 1 544 ? 0.833 7.157 29.469 1.00 79.81 544 LYS A CA 1
ATOM 4113 C C . LYS A 1 544 ? 0.923 8.291 28.460 1.00 79.81 544 LYS A C 1
ATOM 4115 O O . LYS A 1 544 ? 1.291 9.416 28.799 1.00 79.81 544 LYS A O 1
ATOM 4120 N N . ARG A 1 545 ? 0.698 7.965 27.191 1.00 81.44 545 ARG A N 1
ATOM 4121 C CA . ARG A 1 545 ? 0.665 8.930 26.087 1.00 81.44 545 ARG A CA 1
ATOM 4122 C C . ARG A 1 545 ? -0.707 9.597 26.022 1.00 81.44 545 ARG A C 1
ATOM 4124 O O . ARG A 1 545 ? -1.707 8.957 26.300 1.00 81.44 545 ARG A O 1
ATOM 4131 N N . SER A 1 546 ? -0.753 10.852 25.585 1.00 75.56 546 SER A N 1
ATOM 4132 C CA . SER A 1 546 ? -1.995 11.585 25.312 1.00 75.56 546 SER A CA 1
ATOM 4133 C C . SER A 1 546 ? -2.028 12.108 23.869 1.00 75.56 546 SER A C 1
ATOM 4135 O O . SER A 1 546 ? -1.000 12.150 23.185 1.00 75.56 546 SER A O 1
ATOM 4137 N N . GLY A 1 547 ? -3.211 12.505 23.389 1.00 74.44 547 GLY A N 1
ATOM 4138 C CA . GLY A 1 547 ? -3.420 13.025 22.031 1.00 74.44 547 GLY A CA 1
ATOM 4139 C C . GLY A 1 547 ? -3.696 11.929 20.994 1.00 74.44 547 GLY A C 1
ATOM 4140 O O . GLY A 1 547 ? -4.266 10.899 21.325 1.00 74.44 547 GLY A O 1
ATOM 4141 N N . ARG A 1 548 ? -3.303 12.138 19.724 1.00 65.88 548 ARG A N 1
ATOM 4142 C CA . ARG A 1 548 ? -3.476 11.124 18.660 1.00 65.88 548 ARG A CA 1
ATOM 4143 C C . ARG A 1 548 ? -2.563 9.920 18.917 1.00 65.88 548 ARG A C 1
ATOM 4145 O O . ARG A 1 548 ? -1.343 9.998 18.727 1.00 65.88 548 ARG A O 1
ATOM 4152 N N . LEU A 1 549 ? -3.154 8.806 19.343 1.00 77.31 549 LEU A N 1
ATOM 4153 C CA . LEU A 1 549 ? -2.431 7.595 19.729 1.00 77.31 549 LEU A CA 1
ATOM 4154 C C . LEU A 1 549 ? -2.077 6.733 18.516 1.00 77.31 549 LEU A C 1
ATOM 4156 O O . LEU A 1 549 ? -0.965 6.184 18.466 1.00 77.31 549 LEU A O 1
ATOM 4160 N N . LEU A 1 550 ? -2.968 6.686 17.520 1.00 65.94 550 LEU A N 1
ATOM 4161 C CA . LEU A 1 550 ? -2.766 5.950 16.274 1.00 65.94 550 LEU A CA 1
ATOM 4162 C C . LEU A 1 550 ? -1.684 6.571 15.382 1.00 65.94 550 LEU A C 1
ATOM 4164 O O . LEU A 1 550 ? -1.246 7.716 15.535 1.00 65.94 550 LEU A O 1
ATOM 4168 N N . SER A 1 551 ? -1.185 5.769 14.443 1.00 58.00 551 SER A N 1
ATOM 4169 C CA . SER A 1 551 ? -0.383 6.293 13.335 1.00 58.00 551 SER A CA 1
ATOM 4170 C C . SER A 1 551 ? -1.296 7.021 12.340 1.00 58.00 551 SER A C 1
ATOM 4172 O O . SER A 1 551 ? -2.403 6.527 12.103 1.00 58.00 551 SER A O 1
ATOM 4174 N N . PRO A 1 552 ? -0.856 8.162 11.772 1.00 43.22 552 PRO A N 1
ATOM 4175 C CA . PRO A 1 552 ? -1.562 8.798 10.661 1.00 43.22 552 PRO A CA 1
ATOM 4176 C C . PRO A 1 552 ? -1.707 7.858 9.456 1.00 43.22 552 PRO A C 1
ATOM 4178 O O . PRO A 1 552 ? -0.846 6.958 9.283 1.00 43.22 552 PRO A O 1
#

Foldseek 3Di:
DADVVLLVVLVVLQVVLAVLLVVLLVLLLVLLLVLLLVLLVLCLDPDCVSNVVSVVLLVVLQVDDLLVQLCCQAVVVVVDPVCCPDPCNVQSPDLSSSSSVSSNSNLNSQSNVLLNVLLVLPDVVLVVVCVVVVHDPVCCVPPPRVVRSCLLSLQVNLVSSLVSSVCSLSSVVSPDSHLNNSLVVSCVVPVNNCSSVVVSVVSSVVVNVVSVVVSVVVQVQAFFFCLQLLLLVLLVVVVVVLVVVVQFPDDDDRDSCLQVQQQPDDRNVHGRNQARSVPRHGLFFDADQLLVCLVVLLVPFDQDQVVSLVSLLVSSLVSLVPDDQDDPSSVSSSVLLNVQSQDQEAEAEGAAAAFAKEKEWAPVCCVLCQLLQQLLQHLAYEHDCDLDRNGNQNSRQNNQVVSCVVNVVGNRDSRYTYMYIHLGHSPPDDNVSSNSNSVSVVLSCVCVPSGDDDRDDRHDRNDDYFYLQQKDWFFDQAKAFKAAPDDHSDWDAAFDFGIWGAHPPPRDIDTTTHRFTAGFTFARPDRIDGGGDTGGIGSGDDGGHDDNSDDD

Sequence (552 aa):
MVDWALIAESWPLYLNGLKVSLILMAISVSASFLLSVPLAIARVSPNPLLSKPVFLYTYVIRGTPLLVQLYMIYFGLAQFEWLRESAAWPLFRNAWFCAWLAFALNSAAYTTEILAGALRQTPNGELEAARSLGLSTFSIYRRILLPSAMRRALPQYGNELVMVMHATSIASAVTIVELTRTARDVYYNNLAPLEAFGLVAVFYFVITFTLVGLVKLLEARFLDEIPGMICAQALRRELLALEASGDLRGEVVLVPVANPLGLGQQVLGQPVGRFALAEGGNFNRDFPDLTVGLSRIGEALTDDPDGNLALIRAELAAVLASFPVETPPQHLKATLLALALHADFVLDLHCDAEAAMHLYTHTDSAPIFAPLAAHLGARALLLADVSGGDPFDEAVSRPWAELARAFPDRPVPFGCQSVTVELRGQSDVDDAMADADAGAILAFMRHVGVIAGEKPVLPAALCQPTALEASEPLVAPTAGILVYRRELGETVEAGAVLAELIDPLSGAVTPIRCQSGGVFFARSALRFVTPGKRLGKVAGTSLKRSGRLLSP

Secondary structure (DSSP, 8-state):
---HHHHHHHHHHHHHHHHHHHHHHHHHHHHHHHHHHHHHHHHH-S-HHHHHHHHHHHHHHHTS-HHHHHHIIIIIGGG-HHHHTSTTHHHHT-HHHHHHHHHHHHHHHHHHHHHHHHHHTS-HHHHHHHHHTT--HHHHIIIIIHHHHHHHHHHHHHHHHHHHHHHGGGGGGGT---HHHHHHHHHHHH--HHHHHHHHHHHHHHHHHHHHHHHHHHHTTS---HHHHHHHHHHHHHHHHHHHHT-B-S-----S-S-HHHHH-EETTEE--SB-TTT--BTTS----GGGGHHHHHHH--S-HHHHHHHHHHHHHHHHHHS---SHHHHHHHHHHHHHTT-SEEEEEEEESEE-SEEEE-GGGHHHHHHHHHHHT-SEEEE-S--SS--HHHHHHHHHHHHHHH-TTS------EEEEEEEEETT---HHHHHHHHHHHHHHHHHTTSB-SPPPPPPPPSS-EEEGGGEEEEE-SS-EEEEE-S-TTEEE-TT-EEEEEE-TTT--EEEEE-SS-EEEEEE-S-SEE-TT-EEEEEEESS----S--S--

Mean predicted aligned error: 14.24 Å

pLDDT: mean 90.03, std 9.85, range [41.47, 98.44]

Solvent-accessible surface area (backbone atoms only — not comparable to full-atom values): 28967 Å² total; per-residue (Å²): 130,87,60,61,65,62,51,62,73,46,40,68,54,46,55,48,6,44,51,45,36,52,50,51,36,51,56,16,50,53,51,10,50,66,53,12,55,63,44,12,55,31,47,65,39,89,49,62,84,48,14,47,60,45,46,52,51,29,50,54,46,75,71,44,62,67,66,57,49,32,44,41,49,42,61,50,50,66,72,40,64,75,48,64,75,35,93,60,26,77,48,51,73,30,50,67,51,28,43,41,50,38,46,15,56,42,49,16,32,54,47,14,52,44,39,24,51,30,50,68,70,53,61,66,66,62,56,51,54,43,45,75,72,67,49,49,70,67,52,44,40,66,71,46,47,48,60,51,14,54,54,57,22,46,47,68,48,44,53,46,53,47,50,47,54,62,49,44,50,57,40,35,80,60,73,41,67,19,43,55,34,41,23,50,53,49,19,74,75,64,76,37,58,66,64,25,50,49,52,44,52,51,51,53,49,54,50,46,51,48,52,52,49,53,49,47,64,70,40,72,78,45,80,43,60,50,32,28,36,51,20,38,52,40,36,50,59,55,51,54,52,32,52,73,71,63,36,49,69,57,90,81,90,82,68,59,68,82,54,61,68,22,67,69,29,59,63,49,90,19,48,39,39,64,40,42,86,92,78,66,47,46,72,67,33,73,43,75,71,53,57,82,49,43,70,69,53,57,74,68,56,46,90,46,43,68,63,29,44,55,49,49,42,52,50,47,50,53,47,57,71,67,55,89,68,87,46,72,72,46,47,50,48,54,52,53,47,62,62,49,61,76,31,57,67,46,80,45,64,35,41,41,64,34,31,30,33,28,36,41,30,34,61,88,38,43,76,75,45,46,58,36,40,19,52,58,58,17,44,38,35,32,28,41,79,73,43,58,59,41,31,62,49,49,47,59,26,40,45,42,56,52,46,32,68,75,38,72,94,40,54,58,59,77,54,35,39,33,32,37,39,27,52,14,16,40,78,59,71,50,70,69,59,18,45,50,49,27,49,18,51,53,42,33,35,21,60,76,52,39,26,64,77,77,62,62,86,78,53,78,68,67,46,66,83,28,54,45,39,14,42,43,75,39,62,32,86,51,58,24,40,49,45,73,71,59,59,68,50,39,78,43,56,54,62,40,63,44,30,33,32,31,30,90,87,79,65,52,75,46,78,40,58,40,83,42,34,28,24,33,32,37,34,51,77,65,51,62,49,45,56,73,38,70,50,29,33,28,50,16,77,73,48,80,58,80,72,70,66,57,82,134

Nearest PDB structures (foldseek):
  8ein-assembly2_D  TM=9.653E-01  e=5.945E-27  Acinetobacter baylyi ADP1
  8eip-assembly1_D  TM=9.653E-01  e=1.801E-26  Acinetobacter baylyi ADP1
  3lwu-assembly1_A  TM=8.443E-01  e=3.205E-16  Shewanella frigidimarina NCIMB 400
  4ymw-assembly1_C  TM=9.121E-01  e=1.326E-10  Caldanaerobacter subterraneus subsp. tengcongensis MB4
  6twl-assembly1_A  TM=7.668E-01  e=1.543E-08  Ruegeria pomeroyi DSS-3